Protein 4IJD (pdb70)

Sequence (424 aa):
SEPQDDDYLYCECQNFFIDSCAAHGPPTFVKDSAVDKGHPNRSALSLPPGLRIGPSGIPQAGLGVWNEASDLPLGLHFGPYEGRITEDEEAAANNNGYSWLITKGRNCYEYVDGKDKSWANWRYVNCARDDEEQNLVAFQYHRQIFYRTCRVIRPGCELLVWYGDEYGQELGIKWGSKWKKELPKPEIHPCPSCCLAFSSQKFLSQHVERNHSSSEPQDDDYLYCECQNFFIDSCAAHGPPTFVKDSAVDKGHPNRSALSLPPGLRIGPSGIPQAGLGVWNEASDLPLGLHFGPYEGRITEDEEAANNGYSSWLITKGRNCYEYVDGKDKSWANWRYVNCARDDEEQNLVAFQYHRQIFYRTCRVIRPGCELLVWYGDEYGQELGIKWGSKWKKELREPKPEIHPCPSCCLAFSSQKFLSQHVERNH

GO terms:
  GO:0006311 meiotic gene conversion (P, IDA)
  GO:0010845 positive regulation of reciprocal meiotic recombination (P, IMP)
  GO:0042800 histone H3K4 methyltransferase activity (F, IDA)
  GO:0010844 recombination hotspot binding (F, IDA)
  GO:0140955 histone H3K36 trimethyltransferase activity (F, EXP)
  GO:0140999 histone H3K4 trimethyltransferase activity (F, EXP)
  GO:0000976 transcription cis-regulatory region binding (F, IMP)
  GO:0042800 histone H3K4 methyltransferase activity (F, IMP)
  GO:0010844 recombination hotspot binding (F, IMP)
  GO:0046975 histone H3K36 methyltransferase activity (F, IMP)
  GO:0005654 nucleoplasm (C, TAS)

Structure (mmCIF, N/CA/C/O backbone):
data_4IJD
#
_entry.id   4IJD
#
_cell.length_a   54.734
_cell.length_b   48.782
_cell.length_c   78.713
_cell.angle_alpha   90.00
_cell.angle_beta   100.05
_cell.angle_gamma   90.00
#
_symmetry.space_group_name_H-M   'P 1 21 1'
#
loop_
_entity.id
_entity.type
_entity.pdbx_description
1 polymer 'Histone-lysine N-methyltransferase PRDM9'
2 non-polymer 'ZINC ION'
3 non-polymer 'UNKNOWN ATOM OR ION'
4 water water
#
loop_
_atom_site.group_PDB
_atom_site.id
_atom_site.type_symbol
_atom_site.label_atom_id
_atom_site.label_alt_id
_atom_site.label_comp_id
_atom_site.label_asym_id
_atom_site.label_entity_id
_atom_site.label_seq_id
_atom_site.pdbx_PDB_ins_code
_atom_site.Cartn_x
_atom_site.Cartn_y
_atom_site.Cartn_z
_atom_site.occupancy
_atom_site.B_iso_or_equiv
_atom_site.auth_seq_id
_atom_site.auth_comp_id
_atom_site.auth_asym_id
_atom_site.auth_atom_id
_atom_site.pdbx_PDB_model_num
ATOM 1 N N . SER A 1 1 ? -10.207 17.965 11.110 1.00 63.21 195 SER A N 1
ATOM 2 C CA . SER A 1 1 ? -9.370 17.237 10.139 1.00 59.17 195 SER A CA 1
ATOM 3 C C . SER A 1 1 ? -8.973 15.875 10.684 1.00 57.56 195 SER A C 1
ATOM 4 O O . SER A 1 1 ? -8.926 15.649 11.890 1.00 59.76 195 SER A O 1
ATOM 7 N N . GLU A 1 2 ? -8.671 14.990 9.759 1.00 53.40 196 GLU A N 1
ATOM 8 C CA . GLU A 1 2 ? -8.450 13.613 10.042 1.00 51.70 196 GLU A CA 1
ATOM 9 C C . GLU A 1 2 ? -7.513 13.159 8.963 1.00 48.03 196 GLU A C 1
ATOM 10 O O . GLU A 1 2 ? -7.802 13.373 7.787 1.00 47.36 196 GLU A O 1
ATOM 16 N N . PRO A 1 3 ? -6.362 12.578 9.351 1.00 44.79 197 PRO A N 1
ATOM 17 C CA . PRO A 1 3 ? -5.422 12.050 8.389 1.00 41.68 197 PRO A CA 1
ATOM 18 C C . PRO A 1 3 ? -6.012 10.937 7.552 1.00 40.62 197 PRO A C 1
ATOM 19 O O . PRO A 1 3 ? -6.801 10.133 8.030 1.00 38.99 197 PRO A O 1
ATOM 23 N N . GLN A 1 4 ? -5.585 10.883 6.306 1.00 38.84 198 GLN A N 1
ATOM 24 C CA . GLN A 1 4 ? -6.018 9.871 5.410 1.00 37.47 198 GLN A CA 1
ATOM 25 C C . GLN A 1 4 ? -5.146 8.647 5.599 1.00 38.99 198 GLN A C 1
ATOM 26 O O . GLN A 1 4 ? -4.098 8.714 6.255 1.00 37.26 198 GLN A O 1
ATOM 32 N N . ASP A 1 5 ? -5.608 7.517 5.069 1.00 39.15 199 ASP A N 1
ATOM 33 C CA . ASP A 1 5 ? -4.939 6.232 5.270 1.00 38.30 199 ASP A CA 1
ATOM 34 C C . ASP A 1 5 ? -3.456 6.265 4.894 1.00 37.71 199 ASP A C 1
ATOM 35 O O . ASP A 1 5 ? -2.643 5.545 5.499 1.00 39.84 199 ASP A O 1
ATOM 40 N N . ASP A 1 6 ? -3.106 7.092 3.910 1.00 35.00 200 ASP A N 1
ATOM 41 C CA . ASP A 1 6 ? -1.743 7.163 3.418 1.00 35.68 200 ASP A CA 1
ATOM 42 C C . ASP A 1 6 ? -1.015 8.444 3.891 1.00 35.32 200 ASP A C 1
ATOM 43 O O . ASP A 1 6 ? -0.127 8.950 3.206 1.00 35.35 200 ASP A O 1
ATOM 48 N N . ASP A 1 7 ? -1.384 8.918 5.081 1.00 36.97 201 ASP A N 1
ATOM 49 C CA . ASP A 1 7 ? -0.659 9.966 5.778 1.00 37.59 201 ASP A CA 1
ATOM 50 C C . ASP A 1 7 ? 0.194 9.429 6.906 1.00 38.99 201 ASP A C 1
ATOM 51 O O . ASP A 1 7 ? 0.848 10.216 7.604 1.00 40.71 201 ASP A O 1
ATOM 56 N N . TYR A 1 8 ? 0.178 8.117 7.118 1.00 35.72 202 TYR A N 1
ATOM 57 C CA . TYR A 1 8 ? 0.922 7.529 8.243 1.00 37.02 202 TYR A CA 1
ATOM 58 C C . TYR A 1 8 ? 2.245 6.970 7.819 1.00 36.45 202 TYR A C 1
ATOM 59 O O . TYR A 1 8 ? 2.386 6.401 6.739 1.00 35.02 202 TYR A O 1
ATOM 68 N N . LEU A 1 9 ? 3.215 7.092 8.715 1.00 39.22 203 LEU A N 1
ATOM 69 C CA . LEU A 1 9 ? 4.443 6.325 8.617 1.00 37.18 203 LEU A CA 1
ATOM 70 C C . LEU A 1 9 ? 4.394 5.180 9.614 1.00 38.50 203 LEU A C 1
ATOM 71 O O . LEU A 1 9 ? 3.559 5.167 10.524 1.00 42.32 203 LEU A O 1
ATOM 76 N N . TYR A 1 10 ? 5.293 4.224 9.438 1.00 38.42 204 TYR A N 1
ATOM 77 C CA . TYR A 1 10 ? 5.408 3.097 10.337 1.00 39.14 204 TYR A CA 1
ATOM 78 C C . TYR A 1 10 ? 6.797 3.098 10.939 1.00 38.93 204 TYR A C 1
ATOM 79 O O . TYR A 1 10 ? 7.772 3.166 10.212 1.00 39.20 204 TYR A O 1
ATOM 88 N N . CYS A 1 11 ? 6.879 3.049 12.264 1.00 39.59 205 CYS A N 1
ATOM 89 C CA . CYS A 1 11 ? 8.155 2.940 12.938 1.00 41.99 205 CYS A CA 1
ATOM 90 C C . CYS A 1 11 ? 8.521 1.480 13.078 1.00 40.62 205 CYS A C 1
ATOM 91 O O . CYS A 1 11 ? 7.830 0.727 13.742 1.00 42.57 205 CYS A O 1
ATOM 94 N N . GLU A 1 12 ? 9.606 1.091 12.432 1.00 39.70 206 GLU A N 1
ATOM 95 C CA . GLU A 1 12 ? 10.083 -0.288 12.460 1.00 41.02 206 GLU A CA 1
ATOM 96 C C . GLU A 1 12 ? 10.625 -0.739 13.852 1.00 46.04 206 GLU A C 1
ATOM 97 O O . GLU A 1 12 ? 10.753 -1.928 14.103 1.00 47.82 206 GLU A O 1
ATOM 111 N N . CYS A 1 14 ? 9.269 0.574 17.054 1.00 55.30 208 CYS A N 1
ATOM 112 C CA . CYS A 1 14 ? 8.036 0.386 17.799 1.00 55.75 208 CYS A CA 1
ATOM 113 C C . CYS A 1 14 ? 7.160 -0.692 17.142 1.00 53.93 208 CYS A C 1
ATOM 114 O O . CYS A 1 14 ? 6.407 -1.371 17.808 1.00 53.24 208 CYS A O 1
ATOM 117 N N . GLN A 1 15 ? 7.278 -0.856 15.832 1.00 52.58 209 GLN A N 1
ATOM 118 C CA . GLN A 1 15 ? 6.315 -1.660 15.071 1.00 53.60 209 GLN A CA 1
ATOM 119 C C . GLN A 1 15 ? 4.924 -1.052 15.254 1.00 55.77 209 GLN A C 1
ATOM 120 O O . GLN A 1 15 ? 3.993 -1.705 15.715 1.00 58.41 209 GLN A O 1
ATOM 126 N N . ASN A 1 16 ? 4.810 0.236 14.971 1.00 56.86 210 ASN A N 1
ATOM 127 C CA . ASN A 1 16 ? 3.507 0.872 14.931 1.00 57.09 210 ASN A CA 1
ATOM 128 C C . ASN A 1 16 ? 3.539 2.166 14.165 1.00 52.80 210 ASN A C 1
ATOM 129 O O . ASN A 1 16 ? 4.609 2.664 13.804 1.00 51.27 210 ASN A O 1
ATOM 134 N N . PHE A 1 17 ? 2.350 2.678 13.888 1.00 49.36 211 PHE A N 1
ATOM 135 C CA . PHE A 1 17 ? 2.172 3.758 12.952 1.00 47.87 211 PHE A CA 1
ATOM 136 C C . PHE A 1 17 ? 2.307 5.068 13.670 1.00 47.45 211 PHE A C 1
ATOM 137 O O . PHE A 1 17 ? 2.066 5.122 14.857 1.00 50.25 211 PHE A O 1
ATOM 145 N N . PHE A 1 18 ? 2.697 6.121 12.947 1.00 44.64 212 PHE A N 1
ATOM 146 C CA . PHE A 1 18 ? 2.702 7.502 13.508 1.00 44.58 212 PHE A CA 1
ATOM 147 C C . PHE A 1 18 ? 2.484 8.546 12.416 1.00 43.80 212 PHE A C 1
ATOM 148 O O . PHE A 1 18 ? 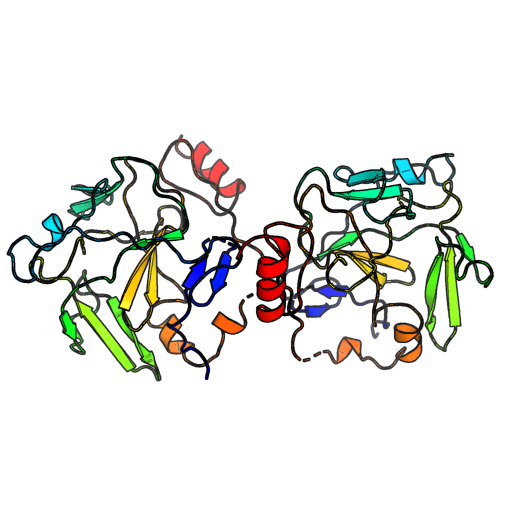2.581 8.243 11.229 1.00 40.93 212 PHE A O 1
ATOM 156 N N . ILE A 1 19 ? 2.222 9.776 12.844 1.00 46.46 213 ILE A N 1
ATOM 157 C CA . ILE A 1 19 ? 2.114 10.931 11.967 1.00 46.53 213 ILE A CA 1
ATOM 158 C C . ILE A 1 19 ? 3.339 11.833 12.170 1.00 47.63 213 ILE A C 1
ATOM 159 O O . ILE A 1 19 ? 3.559 12.350 13.271 1.00 47.67 213 ILE A O 1
ATOM 164 N N . ASP A 1 20 ? 4.141 12.004 11.122 1.00 46.66 214 ASP A N 1
ATOM 165 C CA . ASP A 1 20 ? 5.191 13.045 11.105 1.00 48.82 214 ASP A CA 1
ATOM 166 C C . ASP A 1 20 ? 6.465 12.612 11.831 1.00 50.05 214 ASP A C 1
ATOM 167 O O . ASP A 1 20 ? 7.501 12.462 11.211 1.00 51.22 214 ASP A O 1
ATOM 169 N N . SER A 1 21 ? 6.405 12.419 13.144 1.00 51.88 215 SER A N 1
ATOM 170 C CA . SER A 1 21 ? 7.544 11.816 13.841 1.00 51.88 215 SER A CA 1
ATOM 171 C C . SER A 1 21 ? 7.125 10.867 14.969 1.00 49.31 215 SER A C 1
ATOM 172 O O . SER A 1 21 ? 6.106 11.073 15.596 1.00 49.65 215 SER A O 1
ATOM 175 N N . CYS A 1 22 ? 7.929 9.833 15.198 1.00 48.40 216 CYS A N 1
ATOM 176 C CA . CYS A 1 22 ? 7.644 8.825 16.223 1.00 50.45 216 CYS A CA 1
ATOM 177 C C . CYS A 1 22 ? 7.918 9.413 17.580 1.00 53.94 216 CYS A C 1
ATOM 178 O O . CYS A 1 22 ? 8.991 9.968 17.828 1.00 55.95 216 CYS A O 1
ATOM 181 N N . ALA A 1 23 ? 6.924 9.322 18.453 1.00 55.35 217 ALA A N 1
ATOM 182 C CA . ALA A 1 23 ? 7.041 9.826 19.814 1.00 58.89 217 ALA A CA 1
ATOM 183 C C . ALA A 1 23 ? 8.235 9.228 20.579 1.00 60.73 217 ALA A C 1
ATOM 184 O O . ALA A 1 23 ? 8.795 9.885 21.442 1.00 64.90 217 ALA A O 1
ATOM 186 N N . ALA A 1 24 ? 8.621 7.992 20.261 1.00 59.57 218 ALA A N 1
ATOM 187 C CA . ALA A 1 24 ? 9.721 7.332 20.968 1.00 62.16 218 ALA A CA 1
ATOM 188 C C . ALA A 1 24 ? 11.058 7.569 20.292 1.00 63.06 218 ALA A C 1
ATOM 189 O O . ALA A 1 24 ? 12.083 7.682 20.975 1.00 66.52 218 ALA A O 1
ATOM 191 N N . HIS A 1 25 ? 11.050 7.662 18.956 1.00 59.88 219 HIS A N 1
ATOM 192 C CA . HIS A 1 25 ? 12.291 7.669 18.171 1.00 59.63 219 HIS A CA 1
ATOM 193 C C . HIS A 1 25 ? 12.536 8.915 17.342 1.00 60.46 219 HIS A C 1
ATOM 194 O O . HIS A 1 25 ? 13.587 9.047 16.724 1.00 61.92 219 HIS A O 1
ATOM 201 N N . GLY A 1 26 ? 11.581 9.838 17.318 1.00 60.31 220 GLY A N 1
ATOM 202 C CA . GLY A 1 26 ? 11.738 11.072 16.563 1.00 61.09 220 GLY A CA 1
ATOM 203 C C . GLY A 1 26 ? 11.432 10.916 15.086 1.00 58.48 220 GLY A C 1
ATOM 204 O O . GLY A 1 26 ? 10.827 9.928 14.678 1.00 56.61 220 GLY A O 1
ATOM 205 N N . PRO A 1 27 ? 11.817 11.921 14.271 1.00 59.05 221 PRO A N 1
ATOM 206 C CA . PRO A 1 27 ? 11.511 11.931 12.846 1.00 57.16 221 PRO A CA 1
ATOM 207 C C . PRO A 1 27 ? 12.331 10.934 12.056 1.00 55.17 221 PRO A C 1
ATOM 208 O O . PRO A 1 27 ? 13.510 10.777 12.316 1.00 55.28 221 PRO A O 1
ATOM 212 N N . PRO A 1 28 ? 11.703 10.245 11.090 1.00 54.56 222 PRO A N 1
ATOM 213 C CA . PRO A 1 28 ? 12.494 9.377 10.238 1.00 52.16 222 PRO A CA 1
ATOM 214 C C . PRO A 1 28 ? 13.351 10.186 9.267 1.00 52.13 222 PRO A C 1
ATOM 215 O O . PRO A 1 28 ? 13.057 11.340 8.990 1.00 53.86 222 PRO A O 1
ATOM 219 N N . THR A 1 29 ? 14.401 9.565 8.759 1.00 51.34 223 THR A N 1
ATOM 220 C CA . THR A 1 29 ? 15.281 10.179 7.776 1.00 50.63 223 THR A CA 1
ATOM 221 C C . THR A 1 29 ? 14.851 9.805 6.354 1.00 47.74 223 THR A C 1
ATOM 222 O O . THR A 1 29 ? 14.724 8.629 6.027 1.00 45.64 223 THR A O 1
ATOM 226 N N . PHE A 1 30 ? 14.630 10.827 5.523 1.00 48.71 224 PHE A N 1
ATOM 227 C CA . PHE A 1 30 ? 14.343 10.664 4.091 1.00 46.47 224 PHE A CA 1
ATOM 228 C C . PHE A 1 30 ? 15.582 10.948 3.255 1.00 47.94 224 PHE A C 1
ATOM 229 O O . PHE A 1 30 ? 16.109 12.052 3.265 1.00 49.53 224 PHE A O 1
ATOM 237 N N . VAL A 1 31 ? 16.059 9.942 2.541 1.00 46.12 225 VAL A N 1
ATOM 238 C CA . VAL A 1 31 ? 17.249 10.096 1.710 1.00 47.56 225 VAL A CA 1
ATOM 239 C C . VAL A 1 31 ? 16.875 10.798 0.428 1.00 46.29 225 VAL A C 1
ATOM 240 O O . VAL A 1 31 ? 15.861 10.476 -0.159 1.00 47.23 225 VAL A O 1
ATOM 244 N N . LYS A 1 32 ? 17.686 11.753 -0.012 1.00 48.73 226 LYS A N 1
ATOM 245 C CA . LYS A 1 32 ? 17.389 12.487 -1.251 1.00 49.97 226 LYS A CA 1
ATOM 246 C C . LYS A 1 32 ? 18.145 11.862 -2.438 1.00 50.58 226 LYS A C 1
ATOM 247 O O . LYS A 1 32 ? 19.334 11.557 -2.327 1.00 49.59 226 LYS A O 1
ATOM 249 N N . ASP A 1 33 ? 17.427 11.634 -3.549 1.00 49.56 227 ASP A N 1
ATOM 250 C CA . ASP A 1 33 ? 18.035 11.247 -4.828 1.00 49.54 227 ASP A CA 1
ATOM 251 C C . ASP A 1 33 ? 19.067 12.276 -5.194 1.00 53.66 227 ASP A C 1
ATOM 252 O O . ASP A 1 33 ? 18.883 13.456 -4.935 1.00 58.22 227 ASP A O 1
ATOM 257 N N . SER A 1 34 ? 20.143 11.856 -5.837 1.00 54.68 228 SER A N 1
ATOM 258 C CA . SER A 1 34 ? 21.027 12.831 -6.457 1.00 57.04 228 SER A CA 1
ATOM 259 C C . SER A 1 34 ? 20.239 13.480 -7.557 1.00 58.29 228 SER A C 1
ATOM 260 O O . SER A 1 34 ? 19.543 12.803 -8.303 1.00 57.05 228 SER A O 1
ATOM 263 N N . ALA A 1 35 ? 20.328 14.801 -7.637 1.00 64.15 229 ALA A N 1
ATOM 264 C CA . ALA A 1 35 ? 19.465 15.587 -8.501 1.00 64.96 229 ALA A CA 1
ATOM 265 C C . ALA A 1 35 ? 19.950 15.474 -9.929 1.00 65.45 229 ALA A C 1
ATOM 266 O O . ALA A 1 35 ? 21.130 15.654 -10.208 1.00 70.99 229 ALA A O 1
ATOM 268 N N . VAL A 1 36 ? 19.035 15.163 -10.826 1.00 61.94 230 VAL A N 1
ATOM 269 C CA . VAL A 1 36 ? 19.319 15.179 -12.247 1.00 65.81 230 VAL A CA 1
ATOM 270 C C . VAL A 1 36 ? 18.009 15.477 -12.992 1.00 67.92 230 VAL A C 1
ATOM 271 O O . VAL A 1 36 ? 16.914 15.204 -12.482 1.00 68.09 230 VAL A O 1
ATOM 275 N N . ASP A 1 37 ? 18.137 16.046 -14.182 1.00 70.76 231 ASP A N 1
ATOM 276 C CA . ASP A 1 37 ? 17.005 16.428 -15.021 1.00 74.24 231 ASP A CA 1
ATOM 277 C C . ASP A 1 37 ? 16.025 15.284 -15.281 1.00 74.48 231 ASP A C 1
ATOM 278 O O . ASP A 1 37 ? 16.430 14.189 -15.679 1.00 73.14 231 ASP A O 1
ATOM 280 N N . LYS A 1 38 ? 14.735 15.546 -15.065 1.00 78.65 232 LYS A N 1
ATOM 281 C CA . LYS A 1 38 ? 13.676 14.626 -15.492 1.00 80.96 232 LYS A CA 1
ATOM 282 C C . LYS A 1 38 ? 13.554 14.652 -17.022 1.00 85.95 232 LYS A C 1
ATOM 283 O O . LYS A 1 38 ? 12.671 15.313 -17.566 1.00 95.59 232 LYS A O 1
ATOM 285 N N . GLY A 1 39 ? 14.449 13.935 -17.705 1.00 85.38 233 GLY A N 1
ATOM 286 C CA . GLY A 1 39 ? 14.472 13.930 -19.171 1.00 87.10 233 GLY A CA 1
ATOM 287 C C . GLY A 1 39 ? 15.733 13.381 -19.826 1.00 89.22 233 GLY A C 1
ATOM 288 O O . GLY A 1 39 ? 15.719 13.047 -21.018 1.00 89.98 233 GLY A O 1
ATOM 289 N N . HIS A 1 40 ? 16.832 13.311 -19.072 1.00 88.04 234 HIS A N 1
ATOM 290 C CA . HIS A 1 40 ? 18.093 12.785 -19.596 1.00 87.05 234 HIS A CA 1
ATOM 291 C C . HIS A 1 40 ? 18.000 11.300 -19.856 1.00 85.46 234 HIS A C 1
ATOM 292 O O . HIS A 1 40 ? 17.161 10.614 -19.278 1.00 80.45 234 HIS A O 1
ATOM 294 N N . PRO A 1 41 ? 18.866 10.778 -20.743 1.00 87.30 235 PRO A N 1
ATOM 295 C CA . PRO A 1 41 ? 18.802 9.360 -21.120 1.00 84.37 235 PRO A CA 1
ATOM 296 C C . PRO A 1 41 ? 18.965 8.396 -19.949 1.00 77.10 235 PRO A C 1
ATOM 297 O O . PRO A 1 41 ? 18.186 7.448 -19.829 1.00 70.79 235 PRO A O 1
ATOM 301 N N . ASN A 1 42 ? 19.981 8.652 -19.112 1.00 73.68 236 ASN A N 1
ATOM 302 C CA . ASN A 1 42 ? 20.387 7.754 -18.007 1.00 67.06 236 ASN A CA 1
ATOM 303 C C . ASN A 1 42 ? 20.019 8.354 -16.632 1.00 61.44 236 ASN A C 1
ATOM 304 O O . ASN A 1 42 ? 20.752 8.189 -15.641 1.00 58.33 236 ASN A O 1
ATOM 309 N N . ARG A 1 43 ? 18.885 9.041 -16.579 1.00 57.59 237 ARG A N 1
ATOM 310 C CA . ARG A 1 43 ? 18.493 9.766 -15.383 1.00 56.92 237 ARG A CA 1
ATOM 311 C C . ARG A 1 43 ? 18.384 8.833 -14.180 1.00 52.61 237 ARG A C 1
ATOM 312 O O . ARG A 1 43 ? 18.833 9.170 -13.098 1.00 50.54 237 ARG A O 1
ATOM 320 N N . SER A 1 44 ? 17.777 7.670 -14.394 1.00 49.32 238 SER A N 1
ATOM 321 C CA . SER A 1 44 ? 17.524 6.723 -13.336 1.00 48.12 238 SER A CA 1
ATOM 322 C C . SER A 1 44 ? 18.791 6.275 -12.654 1.00 48.45 238 SER A C 1
ATOM 323 O O . SER A 1 44 ? 18.867 6.267 -11.414 1.00 47.58 238 SER A O 1
ATOM 326 N N . ALA A 1 45 ? 19.783 5.872 -13.436 1.00 47.99 239 ALA A N 1
ATOM 327 C CA . ALA A 1 45 ? 21.039 5.446 -12.846 1.00 49.45 239 ALA A CA 1
ATOM 328 C C . ALA A 1 45 ? 21.718 6.605 -12.114 1.00 50.74 239 ALA A C 1
ATOM 329 O O . ALA A 1 45 ? 22.259 6.415 -11.036 1.00 51.50 239 ALA A O 1
ATOM 331 N N . LEU A 1 46 ? 21.667 7.802 -12.695 1.00 52.10 240 LEU A N 1
ATOM 332 C CA . LEU A 1 46 ? 22.330 8.964 -12.103 1.00 52.53 240 LEU A CA 1
ATOM 333 C C . LEU A 1 46 ? 21.631 9.519 -10.857 1.00 51.41 240 LEU A C 1
ATOM 334 O O . LEU A 1 46 ? 22.240 10.301 -10.110 1.00 50.99 240 LEU A O 1
ATOM 339 N N . SER A 1 47 ? 20.369 9.145 -10.637 1.00 46.07 241 SER A N 1
ATOM 340 C CA . SER A 1 47 ? 19.636 9.649 -9.478 1.00 45.68 241 SER A CA 1
ATOM 341 C C . SER A 1 47 ? 20.028 8.885 -8.214 1.00 45.53 241 SER A C 1
ATOM 342 O O . SER A 1 47 ? 19.615 9.236 -7.132 1.00 45.82 241 SER A O 1
ATOM 345 N N . LEU A 1 48 ? 20.810 7.829 -8.389 1.00 46.77 242 LEU A N 1
ATOM 346 C CA . LEU A 1 48 ? 21.264 6.956 -7.304 1.00 46.74 242 LEU A CA 1
ATOM 347 C C . LEU A 1 48 ? 21.989 7.747 -6.191 1.00 49.10 242 LEU A C 1
ATOM 348 O O . LEU A 1 48 ? 22.949 8.448 -6.461 1.00 52.18 242 LEU A O 1
ATOM 353 N N . PRO A 1 49 ? 21.523 7.630 -4.939 1.00 46.92 243 PRO A N 1
ATOM 354 C CA . PRO A 1 49 ? 22.227 8.264 -3.816 1.00 47.12 243 PRO A CA 1
ATOM 355 C C . PRO A 1 49 ? 23.612 7.688 -3.595 1.00 48.05 243 PRO A C 1
ATOM 356 O O . PRO A 1 49 ? 23.863 6.517 -3.928 1.00 48.55 243 PRO A O 1
ATOM 360 N N . PRO A 1 50 ? 24.529 8.508 -3.053 1.00 51.95 244 PRO A N 1
ATOM 361 C CA . PRO A 1 50 ? 25.842 8.001 -2.718 1.00 51.16 244 PRO A CA 1
ATOM 362 C C . PRO A 1 50 ? 25.691 6.879 -1.700 1.00 50.52 244 PRO A C 1
ATOM 363 O O . PRO A 1 50 ? 24.799 6.927 -0.841 1.00 54.82 244 PRO A O 1
ATOM 367 N N . GLY A 1 51 ? 26.476 5.835 -1.839 1.00 46.85 245 GLY A N 1
ATOM 368 C CA . GLY A 1 51 ? 26.395 4.735 -0.907 1.00 46.47 245 GLY A CA 1
ATOM 369 C C . GLY A 1 51 ? 25.767 3.476 -1.458 1.00 44.21 245 GLY A C 1
ATOM 370 O O . GLY A 1 51 ? 25.924 2.405 -0.852 1.00 45.31 245 GLY A O 1
ATOM 371 N N . LEU A 1 52 ? 25.045 3.598 -2.585 1.00 42.60 246 LEU A N 1
ATOM 372 C CA . LEU A 1 52 ? 24.392 2.452 -3.235 1.00 39.19 246 LEU A CA 1
ATOM 373 C C . LEU A 1 52 ? 25.007 2.193 -4.598 1.00 41.39 246 LEU A C 1
ATOM 374 O O . LEU A 1 52 ? 25.631 3.075 -5.178 1.00 41.32 246 LEU A O 1
ATOM 379 N N . ARG A 1 53 ? 24.853 0.961 -5.091 1.00 39.99 247 ARG A N 1
ATOM 380 C CA . ARG A 1 53 ? 25.504 0.538 -6.335 1.00 41.57 247 ARG A CA 1
ATOM 381 C C . ARG A 1 53 ? 24.513 -0.280 -7.173 1.00 39.82 247 ARG A C 1
ATOM 382 O O . ARG A 1 53 ? 23.911 -1.239 -6.670 1.00 39.20 247 ARG A O 1
ATOM 390 N N . ILE A 1 54 ? 24.343 0.114 -8.435 1.00 39.95 248 ILE A N 1
ATOM 391 C CA . ILE A 1 54 ? 23.618 -0.699 -9.410 1.00 39.88 248 ILE A CA 1
ATOM 392 C C . ILE A 1 54 ? 24.579 -1.695 -10.026 1.00 40.28 248 ILE A C 1
ATOM 393 O O . ILE A 1 54 ? 25.662 -1.318 -10.501 1.00 40.09 248 ILE A O 1
ATOM 398 N N . GLY A 1 55 ? 24.211 -2.969 -9.968 1.00 37.06 249 GLY A N 1
ATOM 399 C CA . GLY A 1 55 ? 25.020 -4.018 -10.545 1.00 38.02 249 GLY A CA 1
ATOM 400 C C . GLY A 1 55 ? 24.267 -5.329 -10.590 1.00 39.65 249 GLY A C 1
ATOM 401 O O . GLY A 1 55 ? 23.138 -5.398 -10.089 1.00 38.35 249 GLY A O 1
ATOM 402 N N . PRO A 1 56 ? 24.901 -6.394 -11.176 1.00 40.10 250 PRO A N 1
ATOM 403 C CA . PRO A 1 56 ? 24.315 -7.729 -11.298 1.00 39.72 250 PRO A CA 1
ATOM 404 C C . PRO A 1 56 ? 23.652 -8.186 -10.033 1.00 38.09 250 PRO A C 1
ATOM 405 O O . PRO A 1 56 ? 24.270 -8.169 -8.958 1.00 38.72 250 PRO A O 1
ATOM 409 N N . SER A 1 57 ? 22.411 -8.632 -10.153 1.00 36.73 251 SER A N 1
ATOM 410 C CA . SER A 1 57 ? 21.664 -9.096 -9.013 1.00 35.59 251 SER A CA 1
ATOM 411 C C . SER A 1 57 ? 22.142 -10.448 -8.523 1.00 38.40 251 SER A C 1
ATOM 412 O O . SER A 1 57 ? 22.697 -11.224 -9.277 1.00 38.87 251 SER A O 1
ATOM 415 N N . GLY A 1 58 ? 21.894 -10.724 -7.246 1.00 40.91 252 GLY A N 1
ATOM 416 C CA . GLY A 1 58 ? 22.127 -12.036 -6.666 1.00 42.55 252 GLY A CA 1
ATOM 417 C C . GLY A 1 58 ? 20.964 -12.984 -6.947 1.00 45.90 252 GLY A C 1
ATOM 418 O O . GLY A 1 58 ? 21.067 -14.191 -6.736 1.00 49.42 252 GLY A O 1
ATOM 419 N N . ILE A 1 59 ? 19.851 -12.445 -7.418 1.00 43.94 253 ILE A N 1
ATOM 420 C CA . ILE A 1 59 ? 18.737 -13.285 -7.820 1.00 42.94 253 ILE A CA 1
ATOM 421 C C . ILE A 1 59 ? 18.925 -13.742 -9.278 1.00 43.80 253 ILE A C 1
ATOM 422 O O . ILE A 1 59 ? 19.040 -12.918 -10.154 1.00 44.77 253 ILE A O 1
ATOM 427 N N . PRO A 1 60 ? 18.968 -15.069 -9.525 1.00 46.73 254 PRO A N 1
ATOM 428 C CA . PRO A 1 60 ? 19.118 -15.585 -10.903 1.00 50.22 254 PRO A CA 1
ATOM 429 C C . PRO A 1 60 ? 18.030 -15.094 -11.838 1.00 49.61 254 PRO A C 1
ATOM 430 O O . PRO A 1 60 ? 16.855 -15.119 -11.480 1.00 48.22 254 PRO A O 1
ATOM 434 N N . GLN A 1 61 ? 18.429 -14.597 -13.006 1.00 50.68 255 GLN A N 1
ATOM 435 C CA . GLN A 1 61 ? 17.493 -14.121 -14.036 1.00 52.11 255 GLN A CA 1
ATOM 436 C C . GLN A 1 61 ? 16.957 -12.737 -13.777 1.00 47.87 255 GLN A C 1
ATOM 437 O O . GLN A 1 61 ? 16.186 -12.234 -14.583 1.00 48.42 255 GLN A O 1
ATOM 443 N N . ALA A 1 62 ? 17.317 -12.124 -12.652 1.00 46.70 256 ALA A N 1
ATOM 444 C CA . ALA A 1 62 ? 16.815 -10.779 -12.332 1.00 45.81 256 ALA A CA 1
ATOM 445 C C . ALA A 1 62 ? 17.506 -9.706 -13.176 1.00 45.56 256 ALA A C 1
ATOM 446 O O . ALA A 1 62 ? 16.914 -8.689 -13.480 1.00 52.88 256 ALA A O 1
ATOM 448 N N . GLY A 1 63 ? 18.737 -9.945 -13.593 1.00 46.56 257 GLY A N 1
ATOM 449 C CA . GLY A 1 63 ? 19.507 -8.893 -14.291 1.00 47.37 257 GLY A CA 1
ATOM 450 C C . GLY A 1 63 ? 20.151 -7.947 -13.289 1.00 43.06 257 GLY A C 1
ATOM 451 O O . GLY A 1 63 ? 20.893 -8.381 -12.418 1.00 42.60 257 GLY A O 1
ATOM 452 N N . LEU A 1 64 ? 19.827 -6.667 -13.379 1.00 42.34 258 LEU A N 1
ATOM 453 C CA . LEU A 1 64 ? 20.423 -5.663 -12.506 1.00 41.21 258 LEU A CA 1
ATOM 454 C C . LEU A 1 64 ? 19.697 -5.568 -11.193 1.00 39.35 258 LEU A C 1
ATOM 455 O O . LEU A 1 64 ? 18.520 -5.875 -11.107 1.00 42.66 258 LEU A O 1
ATOM 460 N N . GLY A 1 65 ? 20.440 -5.196 -10.156 1.00 38.44 259 GLY A N 1
ATOM 461 C CA . GLY A 1 65 ? 19.880 -4.911 -8.833 1.00 35.98 259 GLY A CA 1
ATOM 462 C C . GLY A 1 65 ? 20.550 -3.702 -8.197 1.00 34.52 259 GLY A C 1
ATOM 463 O O . GLY A 1 65 ? 21.437 -3.090 -8.800 1.00 35.99 259 GLY A O 1
ATOM 464 N N . VAL A 1 66 ? 20.150 -3.381 -6.971 1.00 31.93 260 VAL A N 1
ATOM 465 C CA . VAL A 1 66 ? 20.755 -2.276 -6.229 1.00 32.14 260 VAL A CA 1
ATOM 466 C C . VAL A 1 66 ? 21.316 -2.825 -4.939 1.00 31.37 260 VAL A C 1
ATOM 467 O O . VAL A 1 66 ? 20.662 -3.596 -4.246 1.00 30.08 260 VAL A O 1
ATOM 471 N N . TRP A 1 67 ? 22.548 -2.435 -4.641 1.00 33.48 261 TRP A N 1
ATOM 472 C CA . TRP A 1 67 ? 23.298 -2.990 -3.518 1.00 35.67 261 TRP A CA 1
ATOM 473 C C . TRP A 1 67 ? 23.658 -1.873 -2.566 1.00 35.90 261 TRP A C 1
ATOM 474 O O . TRP A 1 67 ? 23.990 -0.769 -2.988 1.00 37.07 261 TRP A O 1
ATOM 485 N N . ASN A 1 68 ? 23.642 -2.166 -1.280 1.00 37.35 262 ASN A N 1
ATOM 486 C CA . ASN A 1 68 ? 24.250 -1.274 -0.320 1.00 38.89 262 ASN A CA 1
ATOM 487 C C . ASN A 1 68 ? 25.764 -1.446 -0.329 1.00 42.32 262 ASN A C 1
ATOM 488 O O . ASN A 1 68 ? 26.262 -2.590 -0.318 1.00 40.74 262 ASN A O 1
ATOM 493 N N . GLU A 1 69 ? 26.492 -0.332 -0.291 1.00 45.89 263 GLU A N 1
ATOM 494 C CA . GLU A 1 69 ? 27.950 -0.361 -0.439 1.00 54.31 263 GLU A CA 1
ATOM 495 C C . GLU A 1 69 ? 28.755 0.261 0.703 1.00 56.70 263 GLU A C 1
ATOM 496 O O . GLU A 1 69 ? 29.643 -0.379 1.252 1.00 60.81 263 GLU A O 1
ATOM 502 N N . ALA A 1 70 ? 28.475 1.502 1.043 1.00 61.80 264 ALA A N 1
ATOM 503 C CA . ALA A 1 70 ? 29.419 2.276 1.878 1.00 68.31 264 ALA A CA 1
ATOM 504 C C . ALA A 1 70 ? 29.369 1.827 3.339 1.00 67.87 264 ALA A C 1
ATOM 505 O O . ALA A 1 70 ? 30.373 1.391 3.901 1.00 68.41 264 ALA A O 1
ATOM 507 N N . SER A 1 71 ? 28.183 1.919 3.932 1.00 63.69 265 SER A N 1
ATOM 508 C CA . SER A 1 71 ? 28.009 1.677 5.350 1.00 61.54 265 S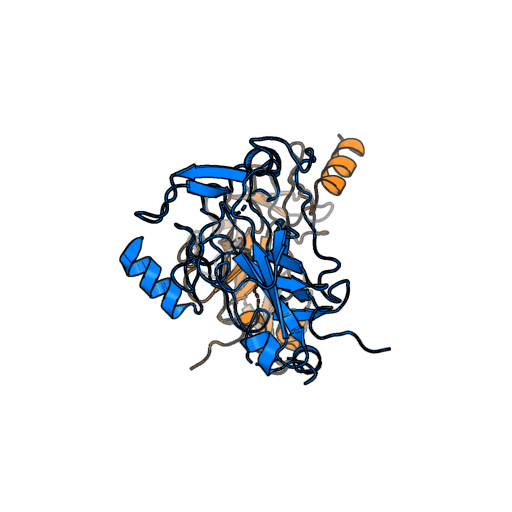ER A CA 1
ATOM 509 C C . SER A 1 71 ? 26.592 1.201 5.643 1.00 56.42 265 SER A C 1
ATOM 510 O O . SER A 1 71 ? 25.718 1.196 4.755 1.00 53.96 265 SER A O 1
ATOM 513 N N . ASP A 1 72 ? 26.373 0.780 6.883 1.00 52.79 266 ASP A N 1
ATOM 514 C CA . ASP A 1 72 ? 25.065 0.302 7.298 1.00 51.52 266 ASP A CA 1
ATOM 515 C C . ASP A 1 72 ? 24.014 1.337 6.958 1.00 49.12 266 ASP A C 1
ATOM 516 O O . ASP A 1 72 ? 24.230 2.533 7.139 1.00 50.45 266 ASP A O 1
ATOM 521 N N . LEU A 1 73 ? 22.897 0.868 6.424 1.00 45.71 267 LEU A N 1
ATOM 522 C CA . LEU A 1 73 ? 21.694 1.668 6.322 1.00 43.16 267 LEU A CA 1
ATOM 523 C C . LEU A 1 73 ? 20.897 1.414 7.579 1.00 44.55 267 LEU A C 1
ATOM 524 O O . LEU A 1 73 ? 20.476 0.276 7.829 1.00 45.09 267 LEU A O 1
ATOM 529 N N . PRO A 1 74 ? 20.685 2.456 8.389 1.00 44.08 268 PRO A N 1
ATOM 530 C CA . PRO A 1 74 ? 19.925 2.203 9.598 1.00 46.03 268 PRO A CA 1
ATOM 531 C C . PRO A 1 74 ? 18.474 1.746 9.356 1.00 44.10 268 PRO A C 1
ATOM 532 O O . PRO A 1 74 ? 17.927 1.862 8.261 1.00 43.31 268 PRO A O 1
ATOM 536 N N . LEU A 1 75 ? 17.902 1.197 10.406 1.00 42.69 269 LEU A N 1
ATOM 537 C CA . LEU A 1 75 ? 16.563 0.730 10.430 1.00 42.69 269 LEU A CA 1
ATOM 538 C C . LEU A 1 75 ? 15.571 1.892 10.348 1.00 42.99 269 LEU A C 1
ATOM 539 O O . LEU A 1 75 ? 15.673 2.823 11.092 1.00 42.37 269 LEU A O 1
ATOM 544 N N . GLY A 1 76 ? 14.622 1.818 9.427 1.00 41.69 270 GLY A N 1
ATOM 545 C CA . GLY A 1 76 ? 13.600 2.881 9.280 1.00 44.32 270 GLY A CA 1
ATOM 546 C C . GLY A 1 76 ? 14.035 4.069 8.430 1.00 44.64 270 GLY A C 1
ATOM 547 O O . GLY A 1 76 ? 13.461 5.156 8.525 1.00 46.37 270 GLY A O 1
ATOM 548 N N . LEU A 1 77 ? 15.036 3.851 7.582 1.00 42.17 271 LEU A N 1
ATOM 549 C CA . LEU A 1 77 ? 15.464 4.835 6.590 1.00 40.80 271 LEU A CA 1
ATOM 550 C C . LEU A 1 77 ? 14.468 4.845 5.406 1.00 37.62 271 LEU A C 1
ATOM 551 O O . LEU A 1 77 ? 14.001 3.780 4.969 1.00 38.33 271 LEU A O 1
ATOM 556 N N . HIS A 1 78 ? 14.147 6.031 4.893 1.00 35.95 272 HIS A N 1
ATOM 557 C CA . HIS A 1 78 ? 13.196 6.177 3.788 1.00 35.76 272 HIS A CA 1
ATOM 558 C C . HIS A 1 78 ? 13.792 6.637 2.478 1.00 36.22 272 HIS A C 1
ATOM 559 O O . HIS A 1 78 ? 14.568 7.585 2.420 1.00 37.43 272 HIS A O 1
ATOM 566 N N . PHE A 1 79 ? 13.360 5.995 1.402 1.00 36.51 273 PHE A N 1
ATOM 567 C CA . PHE A 1 79 ? 13.702 6.398 0.044 1.00 35.94 273 PHE A CA 1
ATOM 568 C C . PHE A 1 79 ? 12.452 6.752 -0.746 1.00 36.48 273 PHE A C 1
ATOM 569 O O . PHE A 1 79 ? 11.407 6.143 -0.547 1.00 34.15 273 PHE A O 1
ATOM 577 N N . GLY A 1 80 ? 12.580 7.688 -1.687 1.00 36.91 274 GLY A N 1
ATOM 578 C CA . GLY A 1 80 ? 11.497 7.979 -2.609 1.00 37.76 274 GLY A CA 1
ATOM 579 C C . GLY A 1 80 ? 11.186 9.461 -2.741 1.00 37.75 274 GLY A C 1
ATOM 580 O O . GLY A 1 80 ? 11.868 10.298 -2.147 1.00 38.08 274 GLY A O 1
ATOM 581 N N . PRO A 1 81 ? 10.138 9.799 -3.505 1.00 36.57 275 PRO A N 1
ATOM 582 C CA . PRO A 1 81 ? 9.188 8.869 -4.091 1.00 36.00 275 PRO A CA 1
ATOM 583 C C . PRO A 1 81 ? 9.739 8.071 -5.247 1.00 36.01 275 PRO A C 1
ATOM 584 O O . PRO A 1 81 ? 10.668 8.519 -5.947 1.00 34.55 275 PRO A O 1
ATOM 588 N N . TYR A 1 82 ? 9.143 6.904 -5.472 1.00 33.98 276 TYR A N 1
ATOM 589 C CA . TYR A 1 82 ? 9.328 6.209 -6.726 1.00 33.89 276 TYR A CA 1
ATOM 590 C C . TYR A 1 82 ? 8.809 7.098 -7.838 1.00 35.58 276 TYR A C 1
ATOM 591 O O . TYR A 1 82 ? 7.694 7.637 -7.746 1.00 35.24 276 TYR A O 1
ATOM 600 N N . GLU A 1 83 ? 9.612 7.273 -8.877 1.00 34.95 277 GLU A N 1
ATOM 601 C CA . GLU A 1 83 ? 9.250 8.151 -9.969 1.00 38.06 277 GLU A CA 1
ATOM 602 C C . GLU A 1 83 ? 8.878 7.399 -11.232 1.00 40.03 277 GLU A C 1
ATOM 603 O O . GLU A 1 83 ? 9.362 6.276 -11.490 1.00 40.15 277 GLU A O 1
ATOM 609 N N . GLY A 1 84 ? 8.007 8.020 -12.021 1.00 40.71 278 GLY A N 1
ATOM 610 C CA . GLY A 1 84 ? 7.660 7.498 -13.332 1.00 44.50 278 GLY A CA 1
ATOM 611 C C . GLY A 1 84 ? 6.522 8.270 -13.943 1.00 46.70 278 GLY A C 1
ATOM 612 O O . GLY A 1 84 ? 6.256 9.400 -13.540 1.00 47.01 278 GLY A O 1
ATOM 613 N N . ARG A 1 85 ? 5.839 7.664 -14.917 1.00 49.67 279 ARG A N 1
ATOM 614 C CA . ARG A 1 85 ? 4.611 8.265 -15.489 1.00 51.52 279 ARG A CA 1
ATOM 615 C C . ARG A 1 85 ? 3.377 7.734 -14.751 1.00 48.77 279 ARG A C 1
ATOM 616 O O . ARG A 1 85 ? 3.263 6.535 -14.511 1.00 50.27 279 ARG A O 1
ATOM 618 N N . ILE A 1 86 ? 2.469 8.623 -14.372 1.00 50.09 280 ILE A N 1
ATOM 619 C CA . ILE A 1 86 ? 1.190 8.198 -13.807 1.00 49.49 280 ILE A CA 1
ATOM 620 C C . ILE A 1 86 ? 0.248 7.811 -14.927 1.00 50.00 280 ILE A C 1
ATOM 621 O O . ILE A 1 86 ? 0.061 8.573 -15.888 1.00 48.46 280 ILE A O 1
ATOM 626 N N . THR A 1 87 ? -0.379 6.645 -14.797 1.00 46.80 281 THR A N 1
ATOM 627 C CA . THR A 1 87 ? -1.317 6.212 -15.816 1.00 48.57 281 THR A CA 1
ATOM 628 C C . THR A 1 87 ? -2.405 5.288 -15.266 1.00 46.92 281 THR A C 1
ATOM 629 O O . THR A 1 87 ? -2.214 4.591 -14.272 1.00 41.22 281 THR A O 1
ATOM 633 N N . GLU A 1 88 ? -3.527 5.240 -15.964 1.00 49.64 282 GLU A N 1
ATOM 634 C CA . GLU A 1 88 ? -4.588 4.283 -15.655 1.00 53.24 282 GLU A CA 1
ATOM 635 C C . GLU A 1 88 ? -4.598 3.099 -16.631 1.00 57.68 282 GLU A C 1
ATOM 636 O O . GLU A 1 88 ? -5.517 2.277 -16.624 1.00 62.88 282 GLU A O 1
ATOM 642 N N . ASP A 1 89 ? -3.551 2.996 -17.439 1.00 60.65 283 ASP A N 1
ATOM 643 C CA . ASP A 1 89 ? -3.433 1.941 -18.421 1.00 62.38 283 ASP A CA 1
ATOM 644 C C . ASP A 1 89 ? -3.048 0.661 -17.717 1.00 60.15 283 ASP A C 1
ATOM 645 O O . ASP A 1 89 ? -1.937 0.525 -17.249 1.00 56.12 283 ASP A O 1
ATOM 650 N N . GLU A 1 90 ? -3.980 -0.281 -17.656 1.00 63.66 284 GLU A N 1
ATOM 651 C CA . GLU A 1 90 ? -3.736 -1.588 -17.052 1.00 62.97 284 GLU A CA 1
ATOM 652 C C . GLU A 1 90 ? -2.568 -2.363 -17.696 1.00 64.64 284 GLU A C 1
ATOM 653 O O . GLU A 1 90 ? -2.002 -3.231 -17.052 1.00 65.67 284 GLU A O 1
ATOM 655 N N . GLU A 1 91 ? -2.186 -2.045 -18.937 1.00 64.92 285 GLU A N 1
ATOM 656 C CA . GLU A 1 91 ? -0.951 -2.628 -19.528 1.00 65.90 285 GLU A CA 1
ATOM 657 C C . GLU A 1 91 ? 0.248 -2.421 -18.599 1.00 64.38 285 GLU A C 1
ATOM 658 O O . GLU A 1 91 ? 1.141 -3.286 -18.490 1.00 61.04 285 GLU A O 1
ATOM 660 N N . ALA A 1 92 ? 0.264 -1.279 -17.909 1.00 62.61 286 ALA A N 1
ATOM 661 C CA . ALA A 1 92 ? 1.297 -1.006 -16.903 1.00 60.32 286 ALA A CA 1
ATOM 662 C C . ALA A 1 92 ? 1.442 -2.118 -15.854 1.00 60.02 286 ALA A C 1
ATOM 663 O O . ALA A 1 92 ? 2.540 -2.362 -15.359 1.00 58.58 286 ALA A O 1
ATOM 665 N N A ALA A 1 93 ? 0.320 -2.763 -15.526 0.50 61.79 287 ALA A N 1
ATOM 666 N N B ALA A 1 93 ? 0.341 -2.788 -15.523 0.50 61.87 287 ALA A N 1
ATOM 667 C CA A ALA A 1 93 ? 0.162 -3.560 -14.300 0.50 61.96 287 ALA A CA 1
ATOM 668 C CA B ALA A 1 93 ? 0.359 -3.875 -14.538 0.50 62.45 287 ALA A CA 1
ATOM 669 C C A ALA A 1 93 ? 1.333 -4.476 -13.984 0.50 60.83 287 ALA A C 1
ATOM 670 C C B ALA A 1 93 ? 1.382 -4.939 -14.918 0.50 62.61 287 ALA A C 1
ATOM 671 O O A ALA A 1 93 ? 1.953 -4.348 -12.937 0.50 59.76 287 ALA A O 1
ATOM 672 O O B ALA A 1 93 ? 1.488 -5.325 -16.081 0.50 62.83 287 ALA A O 1
ATOM 675 N N A ASN A 1 94 ? 1.623 -5.409 -14.882 0.50 64.77 288 ASN A N 1
ATOM 676 N N B ASN A 1 94 ? 2.153 -5.390 -13.937 0.50 61.40 288 ASN A N 1
ATOM 677 C CA A ASN A 1 94 ? 2.697 -6.369 -14.643 0.50 65.86 288 ASN A CA 1
ATOM 678 C CA B ASN A 1 94 ? 3.213 -6.365 -14.186 0.50 62.63 288 ASN A CA 1
ATOM 679 C C A ASN A 1 94 ? 3.885 -6.175 -15.592 0.50 65.38 288 ASN A C 1
ATOM 680 C C B ASN A 1 94 ? 3.924 -6.172 -15.543 0.50 64.57 288 ASN A C 1
ATOM 681 O O A ASN A 1 94 ? 4.515 -7.149 -16.004 0.50 70.58 288 ASN A O 1
ATOM 682 O O B ASN A 1 94 ? 4.199 -7.146 -16.241 0.50 70.81 288 ASN A O 1
ATOM 685 N N . ASN A 1 95 ? 4.207 -4.918 -15.909 1.00 62.92 289 ASN A N 1
ATOM 686 C CA . ASN A 1 95 ? 5.260 -4.602 -16.896 1.00 57.25 289 ASN A CA 1
ATOM 687 C C . ASN A 1 95 ? 6.653 -4.594 -16.219 1.00 53.52 289 ASN A C 1
ATOM 688 O O . ASN A 1 95 ? 7.639 -4.178 -16.821 1.00 55.21 289 ASN A O 1
ATOM 693 N N . GLY A 1 96 ? 6.700 -5.001 -14.952 1.00 46.28 290 GLY A N 1
ATOM 694 C CA . GLY A 1 96 ? 7.935 -5.115 -14.214 1.00 44.77 290 GLY A CA 1
ATOM 695 C C . GLY A 1 96 ? 8.396 -3.860 -13.500 1.00 43.39 290 GLY A C 1
ATOM 696 O O . GLY A 1 96 ? 9.259 -3.945 -12.648 1.00 41.87 290 GLY A O 1
ATOM 697 N N . TYR A 1 97 ? 7.825 -2.695 -13.827 1.00 41.35 291 TYR A N 1
ATOM 698 C CA . TYR A 1 97 ? 8.331 -1.434 -13.293 1.00 40.09 291 TYR A CA 1
ATOM 699 C C . TYR A 1 97 ? 7.264 -0.493 -12.727 1.00 40.49 291 TYR A C 1
ATOM 700 O O . TYR A 1 97 ? 7.518 0.704 -12.547 1.00 37.76 291 TYR A O 1
ATOM 709 N N . SER A 1 98 ? 6.078 -1.030 -12.435 1.00 40.69 292 SER A N 1
ATOM 710 C CA . SER A 1 98 ? 4.949 -0.197 -12.052 1.00 40.16 292 SER A CA 1
ATOM 711 C C . SER A 1 98 ? 4.454 -0.512 -10.655 1.00 37.98 292 SER A C 1
ATOM 712 O O . SER A 1 98 ? 4.529 -1.653 -10.197 1.00 38.43 292 SER A O 1
ATOM 715 N N . TRP A 1 99 ? 4.008 0.519 -9.952 1.00 37.72 293 TRP A N 1
ATOM 716 C CA . TRP A 1 99 ? 3.308 0.332 -8.680 1.00 36.74 293 TRP A CA 1
ATOM 717 C C . TRP A 1 99 ? 1.921 0.901 -8.768 1.00 36.63 293 TRP A C 1
ATOM 718 O O . TRP A 1 99 ? 1.674 1.928 -9.391 1.00 35.88 293 TRP A O 1
ATOM 729 N N . LEU A 1 100 ? 1.017 0.208 -8.120 1.00 36.66 294 LEU A N 1
ATOM 730 C CA . LEU A 1 100 ? -0.333 0.668 -7.857 1.00 36.90 294 LEU A CA 1
ATOM 731 C C . LEU A 1 100 ? -0.334 1.794 -6.811 1.00 35.03 294 LEU A C 1
ATOM 732 O O . LEU A 1 100 ? 0.341 1.711 -5.778 1.00 34.74 294 LEU A O 1
ATOM 737 N N . ILE A 1 101 ? -1.062 2.858 -7.099 1.00 36.28 295 ILE A N 1
ATOM 738 C CA . ILE A 1 101 ? -1.373 3.904 -6.130 1.00 35.84 295 ILE A CA 1
ATOM 739 C C . ILE A 1 101 ? -2.902 3.940 -5.992 1.00 36.40 295 ILE A C 1
ATOM 740 O O . ILE A 1 101 ? -3.621 4.048 -7.005 1.00 37.50 295 ILE A O 1
ATOM 745 N N . THR A 1 102 ? -3.399 3.790 -4.759 1.00 35.11 296 THR A N 1
ATOM 746 C CA . THR A 1 102 ? -4.842 3.786 -4.500 1.00 39.02 296 THR A CA 1
ATOM 747 C C . THR A 1 102 ? -5.332 5.154 -4.074 1.00 38.79 296 THR A C 1
ATOM 748 O O . THR A 1 102 ? -4.630 5.900 -3.370 1.00 35.51 296 THR A O 1
ATOM 752 N N . LYS A 1 103 ? -6.548 5.469 -4.520 1.00 39.54 297 LYS A N 1
ATOM 753 C CA . LYS A 1 103 ? -7.162 6.759 -4.316 1.00 39.14 297 LYS A CA 1
ATOM 754 C C . LYS A 1 103 ? -8.456 6.647 -3.500 1.00 38.04 297 LYS A C 1
ATOM 755 O O . LYS A 1 103 ? -9.239 7.598 -3.407 1.00 36.79 297 LYS A O 1
ATOM 761 N N . GLY A 1 104 ? -8.663 5.489 -2.878 1.00 38.44 298 GLY A N 1
ATOM 762 C CA . GLY A 1 104 ? -9.916 5.199 -2.171 1.00 38.80 298 GLY A CA 1
ATOM 763 C C . GLY A 1 104 ? -11.051 4.765 -3.083 1.00 41.08 298 GLY A C 1
ATOM 764 O O . GLY A 1 104 ? -10.979 4.919 -4.294 1.00 41.50 298 GLY A O 1
ATOM 765 N N . ARG A 1 105 ? -12.095 4.204 -2.471 1.00 41.71 299 ARG A N 1
ATOM 766 C CA . ARG A 1 105 ? -13.293 3.747 -3.153 1.00 43.25 299 ARG A CA 1
ATOM 767 C C . ARG A 1 105 ? -12.984 2.844 -4.366 1.00 44.84 299 ARG A C 1
ATOM 768 O O . ARG A 1 105 ? -13.670 2.897 -5.385 1.00 45.95 299 ARG A O 1
ATOM 776 N N . ASN A 1 106 ? -11.980 1.989 -4.184 1.00 42.04 300 ASN A N 1
ATOM 777 C CA . ASN A 1 106 ? -11.547 0.970 -5.159 1.00 46.43 300 ASN A CA 1
ATOM 778 C C . ASN A 1 106 ? -11.016 1.558 -6.475 1.00 47.98 300 ASN A C 1
ATOM 779 O O . ASN A 1 106 ? -10.894 0.842 -7.478 1.00 49.17 300 ASN A O 1
ATOM 784 N N . CYS A 1 107 ? -10.698 2.853 -6.459 1.00 46.11 301 CYS A N 1
ATOM 785 C CA . CYS A 1 107 ? -10.017 3.500 -7.570 1.00 46.78 301 CYS A CA 1
ATOM 786 C C . CYS A 1 107 ? -8.504 3.455 -7.387 1.00 45.64 301 CYS A C 1
ATOM 787 O O . CYS A 1 107 ? -7.988 3.557 -6.283 1.00 43.56 301 CYS A O 1
ATOM 790 N N . TYR A 1 108 ? -7.808 3.319 -8.501 1.00 48.95 302 TYR A N 1
ATOM 791 C CA . TYR A 1 108 ? -6.376 3.075 -8.509 1.00 48.62 302 TYR A CA 1
ATOM 792 C C . TYR A 1 108 ? -5.714 3.836 -9.662 1.00 49.67 302 TYR A C 1
ATOM 793 O O . TYR A 1 108 ? -6.349 4.149 -10.660 1.00 50.35 302 TYR A O 1
ATOM 802 N N . GLU A 1 109 ? -4.434 4.124 -9.521 1.00 47.85 303 GLU A N 1
ATOM 803 C CA . GLU A 1 109 ? -3.623 4.532 -10.651 1.00 46.27 303 GLU A CA 1
ATOM 804 C C . GLU A 1 109 ? -2.319 3.749 -10.577 1.00 45.43 303 GLU A C 1
ATOM 805 O O . GLU A 1 109 ? -2.091 2.995 -9.605 1.00 41.48 303 GLU A O 1
ATOM 807 N N . TYR A 1 110 ? -1.468 3.898 -11.596 1.00 44.00 304 TYR A N 1
ATOM 808 C CA . TYR A 1 110 ? -0.114 3.294 -11.561 1.00 43.88 304 TYR A CA 1
ATOM 809 C C . TYR A 1 110 ? 0.948 4.353 -11.669 1.00 42.62 304 TYR A C 1
ATOM 810 O O . TYR A 1 110 ? 0.756 5.338 -12.368 1.00 41.73 304 TYR A O 1
ATOM 819 N N . VAL A 1 111 ? 2.068 4.156 -10.973 1.00 42.41 305 VAL A N 1
ATOM 820 C CA . VAL A 1 111 ? 3.292 4.875 -11.306 1.00 40.75 305 VAL A CA 1
ATOM 821 C C . VAL A 1 111 ? 4.206 3.899 -12.069 1.00 42.51 305 VAL A C 1
ATOM 822 O O . VAL A 1 111 ? 4.563 2.839 -11.567 1.00 39.71 305 VAL A O 1
ATOM 826 N N . ASP A 1 112 ? 4.531 4.264 -13.312 1.00 45.12 306 ASP A N 1
ATOM 827 C CA . ASP A 1 112 ? 5.247 3.386 -14.246 1.00 45.27 306 ASP A CA 1
ATOM 828 C C . ASP A 1 112 ? 6.655 3.890 -14.416 1.00 43.16 306 ASP A C 1
ATOM 829 O O . ASP A 1 112 ? 6.860 4.935 -14.986 1.00 41.55 306 ASP A O 1
ATOM 834 N N . GLY A 1 113 ? 7.635 3.150 -13.933 1.00 41.61 307 GLY A N 1
ATOM 835 C CA . GLY A 1 113 ? 9.004 3.625 -14.022 1.00 43.02 307 GLY A CA 1
ATOM 836 C C . GLY A 1 113 ? 9.810 2.913 -15.080 1.00 43.52 307 GLY A C 1
ATOM 837 O O . GLY A 1 113 ? 11.034 2.818 -14.967 1.00 43.92 307 GLY A O 1
ATOM 838 N N . LYS A 1 114 ? 9.126 2.369 -16.079 1.00 45.27 308 LYS A N 1
ATOM 839 C CA . LYS A 1 114 ? 9.767 1.584 -17.131 1.00 47.27 308 LYS A CA 1
ATOM 840 C C . LYS A 1 114 ? 10.765 2.431 -17.920 1.00 49.85 308 LYS A C 1
ATOM 841 O O . LYS A 1 114 ? 11.895 2.000 -18.172 1.00 51.78 308 LYS A O 1
ATOM 843 N N . ASP A 1 115 ? 10.338 3.629 -18.304 1.00 50.09 309 ASP A N 1
ATOM 844 C CA . ASP A 1 115 ? 11.177 4.532 -19.078 1.00 53.18 309 ASP A CA 1
ATOM 845 C C . ASP A 1 115 ? 12.252 5.196 -18.222 1.00 51.59 309 ASP A C 1
ATOM 846 O O . ASP A 1 115 ? 11.963 6.070 -17.423 1.00 50.17 309 ASP A O 1
ATOM 851 N N . LYS A 1 116 ? 13.500 4.812 -18.458 1.00 55.40 310 LYS A N 1
ATOM 852 C CA . LYS A 1 116 ? 14.652 5.269 -17.666 1.00 56.76 310 LYS A CA 1
ATOM 853 C C . LYS A 1 116 ? 14.818 6.777 -17.654 1.00 58.27 310 LYS A C 1
ATOM 854 O O . LYS A 1 116 ? 15.484 7.312 -16.760 1.00 59.74 310 LYS A O 1
ATOM 860 N N . SER A 1 117 ? 14.233 7.458 -18.641 1.00 56.95 311 SER A N 1
ATOM 861 C CA . SER A 1 117 ? 14.348 8.913 -18.730 1.00 59.72 311 SER A CA 1
ATOM 862 C C . SER A 1 117 ? 13.441 9.653 -17.747 1.00 58.07 311 SER A C 1
ATOM 863 O O . SER A 1 117 ? 13.697 10.810 -17.451 1.00 61.66 311 SER A O 1
ATOM 865 N N . TRP A 1 118 ? 12.384 9.003 -17.254 1.00 55.89 312 TRP A N 1
ATOM 866 C CA . TRP A 1 118 ? 11.424 9.663 -16.323 1.00 55.78 312 TRP A CA 1
ATOM 867 C C . TRP A 1 118 ? 11.288 9.006 -14.971 1.00 51.26 312 TRP A C 1
ATOM 868 O O . TRP A 1 118 ? 10.585 9.513 -14.088 1.00 54.34 312 TRP A O 1
ATOM 879 N N . ALA A 1 119 ? 11.985 7.896 -14.783 1.00 47.40 313 ALA A N 1
ATOM 880 C CA . ALA A 1 119 ? 11.912 7.139 -13.554 1.00 42.96 313 ALA A CA 1
ATOM 881 C C . ALA A 1 119 ? 13.146 7.477 -12.723 1.00 44.14 313 ALA A C 1
ATOM 882 O O . ALA A 1 119 ? 14.004 8.260 -13.157 1.00 42.07 313 ALA A O 1
ATOM 884 N N . ASN A 1 120 ? 13.247 6.896 -11.531 1.00 40.71 314 ASN A N 1
ATOM 885 C CA . ASN A 1 120 ? 14.456 7.073 -10.754 1.00 41.10 314 ASN A CA 1
ATOM 886 C C . ASN A 1 120 ? 15.114 5.750 -10.500 1.00 37.88 314 ASN A C 1
ATOM 887 O O . ASN A 1 120 ? 14.666 4.728 -10.999 1.00 35.77 314 ASN A O 1
ATOM 892 N N . TRP A 1 121 ? 16.214 5.793 -9.757 1.00 36.67 315 TRP A N 1
ATOM 893 C CA . TRP A 1 121 ? 16.989 4.623 -9.425 1.00 36.64 315 TRP A CA 1
ATOM 894 C C . TRP A 1 121 ? 16.222 3.465 -8.807 1.00 35.34 315 TRP A C 1
ATOM 895 O O . TRP A 1 121 ? 16.657 2.324 -8.897 1.00 35.65 315 TRP A O 1
ATOM 914 N N . ARG A 1 123 ? 13.636 1.963 -9.717 1.00 34.29 317 ARG A N 1
ATOM 915 C CA . ARG A 1 123 ? 13.226 1.010 -10.756 1.00 34.54 317 ARG A CA 1
ATOM 916 C C . ARG A 1 123 ? 14.142 -0.210 -10.843 1.00 35.13 317 ARG A C 1
ATOM 917 O O . ARG A 1 123 ? 13.740 -1.220 -11.404 1.00 36.39 317 ARG A O 1
ATOM 925 N N . TYR A 1 124 ? 15.378 -0.101 -10.328 1.00 34.46 318 TYR A N 1
ATOM 926 C CA . TYR A 1 124 ? 16.378 -1.185 -10.426 1.00 32.93 318 TYR A CA 1
ATOM 927 C C . TYR A 1 124 ? 16.353 -2.115 -9.242 1.00 32.60 318 TYR A C 1
ATOM 928 O O . TYR A 1 124 ? 17.029 -3.163 -9.245 1.00 31.14 318 TYR A O 1
ATOM 937 N N . VAL A 1 125 ? 15.609 -1.727 -8.207 1.00 31.38 319 VAL A N 1
ATOM 938 C CA . VAL A 1 125 ? 15.518 -2.520 -6.988 1.00 31.11 319 VAL A CA 1
ATOM 939 C C . VAL A 1 125 ? 14.636 -3.740 -7.257 1.00 31.30 319 VAL A C 1
ATOM 940 O O . VAL A 1 125 ? 13.472 -3.601 -7.672 1.00 29.64 319 VAL A O 1
ATOM 944 N N . ASN A 1 126 ? 15.175 -4.930 -7.013 1.00 31.95 320 ASN A N 1
ATOM 945 C CA . ASN A 1 126 ? 14.417 -6.149 -7.260 1.00 31.85 320 ASN A CA 1
ATOM 946 C C . ASN A 1 126 ? 13.528 -6.476 -6.103 1.00 30.27 320 ASN A C 1
ATOM 947 O O . ASN A 1 126 ? 13.823 -6.112 -4.956 1.00 26.76 320 ASN A O 1
ATOM 952 N N . CYS A 1 127 ? 12.479 -7.231 -6.403 1.00 31.54 321 CYS A N 1
ATOM 953 C CA . CYS A 1 127 ? 11.558 -7.698 -5.386 1.00 32.59 321 CYS A CA 1
ATOM 954 C C . CYS A 1 127 ? 12.163 -8.861 -4.617 1.00 32.49 321 CYS A C 1
ATOM 955 O O . CYS A 1 127 ? 12.869 -9.730 -5.192 1.00 30.75 321 CYS A O 1
ATOM 958 N N . ALA A 1 128 ? 11.929 -8.868 -3.313 1.00 28.68 322 ALA A N 1
ATOM 959 C CA . ALA A 1 128 ? 12.261 -10.030 -2.518 1.00 29.14 322 ALA A CA 1
ATOM 960 C C . ALA A 1 128 ? 11.437 -11.203 -3.020 1.00 32.22 322 ALA A C 1
ATOM 961 O O . ALA A 1 128 ? 10.323 -11.001 -3.534 1.00 30.74 322 ALA A O 1
ATOM 963 N N . ARG A 1 129 ? 11.957 -12.416 -2.807 1.00 31.52 323 ARG A N 1
ATOM 964 C CA . ARG A 1 129 ? 11.204 -13.642 -3.066 1.00 34.04 323 ARG A CA 1
ATOM 965 C C . ARG A 1 129 ? 10.567 -14.280 -1.813 1.00 34.21 323 ARG A C 1
ATOM 966 O O . ARG A 1 129 ? 9.779 -15.210 -1.945 1.00 35.18 323 ARG A O 1
ATOM 974 N N . ASP A 1 130 ? 10.963 -13.828 -0.614 1.00 32.77 324 ASP A N 1
ATOM 975 C CA . ASP A 1 130 ? 10.481 -14.395 0.645 1.00 34.27 324 ASP A CA 1
ATOM 976 C C . ASP A 1 130 ? 10.649 -13.365 1.777 1.00 33.23 324 ASP A C 1
ATOM 977 O O . ASP A 1 130 ? 11.260 -12.329 1.593 1.00 34.34 324 ASP A O 1
ATOM 982 N N . ASP A 1 131 ? 10.088 -13.644 2.937 1.00 34.02 325 ASP A N 1
ATOM 983 C CA . ASP A 1 131 ? 10.133 -12.681 4.040 1.00 35.53 325 ASP A CA 1
ATOM 984 C C . ASP A 1 131 ? 11.561 -12.552 4.601 1.00 34.76 325 ASP A C 1
ATOM 985 O O . ASP A 1 131 ? 11.924 -11.511 5.156 1.00 34.05 325 ASP A O 1
ATOM 990 N N . GLU A 1 132 ? 12.384 -13.576 4.406 1.00 31.83 326 GLU A N 1
ATOM 991 C CA . GLU A 1 132 ? 13.670 -13.604 5.092 1.00 32.82 326 GLU A CA 1
ATOM 992 C C . GLU A 1 132 ? 14.701 -12.726 4.399 1.00 30.11 326 GLU A C 1
ATOM 993 O O . GLU A 1 132 ? 15.542 -12.109 5.053 1.00 30.38 326 GLU A O 1
ATOM 999 N N . GLU A 1 133 ? 14.609 -12.627 3.077 1.00 29.71 327 GLU A N 1
ATOM 1000 C CA . GLU A 1 133 ? 15.507 -11.779 2.314 1.00 30.19 327 GLU A CA 1
ATOM 1001 C C . GLU A 1 133 ? 15.018 -10.342 2.142 1.00 28.97 327 GLU A C 1
ATOM 1002 O O . GLU A 1 133 ? 15.783 -9.472 1.778 1.00 31.60 327 GLU A O 1
ATOM 1008 N N . GLN A 1 134 ? 13.749 -10.090 2.373 1.00 31.32 328 GLN A N 1
ATOM 1009 C CA . GLN A 1 134 ? 13.211 -8.726 2.229 1.00 29.80 328 GLN A CA 1
ATOM 1010 C C . GLN A 1 134 ? 13.845 -7.776 3.232 1.00 31.11 328 GLN A C 1
ATOM 1011 O O . GLN A 1 134 ? 13.837 -8.047 4.456 1.00 31.54 328 GLN A O 1
ATOM 1017 N N . ASN A 1 135 ? 14.385 -6.658 2.730 1.00 28.75 329 ASN A N 1
ATOM 1018 C CA . ASN A 1 135 ? 14.910 -5.618 3.607 1.00 31.34 329 ASN A CA 1
ATOM 1019 C C . ASN A 1 135 ? 14.316 -4.219 3.345 1.00 31.51 329 ASN A C 1
ATOM 1020 O O . ASN A 1 135 ? 14.735 -3.266 3.962 1.00 32.06 329 ASN A O 1
ATOM 1025 N N . LEU A 1 136 ? 13.365 -4.120 2.416 1.00 28.75 330 LEU A N 1
ATOM 1026 C CA . LEU A 1 136 ? 12.665 -2.881 2.144 1.00 27.10 330 LEU A CA 1
ATOM 1027 C C . LEU A 1 136 ? 11.165 -3.170 2.085 1.00 27.63 330 LEU A C 1
ATOM 1028 O O . LEU A 1 136 ? 10.752 -4.212 1.587 1.00 28.24 330 LEU A O 1
ATOM 1033 N N . VAL A 1 137 ? 10.369 -2.229 2.582 1.00 30.40 331 VAL A N 1
ATOM 1034 C CA . VAL A 1 137 ? 8.912 -2.263 2.458 1.00 29.90 331 VAL A CA 1
ATOM 1035 C C . VAL A 1 137 ? 8.496 -1.106 1.581 1.00 31.20 331 VAL A C 1
ATOM 1036 O O . VAL A 1 137 ? 8.775 0.068 1.920 1.00 28.48 331 VAL A O 1
ATOM 1040 N N . ALA A 1 138 ? 7.839 -1.437 0.455 1.00 28.29 332 ALA A N 1
ATOM 1041 C CA . ALA A 1 138 ? 7.179 -0.456 -0.411 1.00 28.61 332 ALA A CA 1
ATOM 1042 C C . ALA A 1 138 ? 5.815 -0.132 0.175 1.00 32.06 332 ALA A C 1
ATOM 1043 O O . ALA A 1 138 ? 5.041 -1.046 0.511 1.00 34.61 332 ALA A O 1
ATOM 1045 N N . PHE A 1 139 ? 5.517 1.157 0.325 1.00 29.74 333 PHE A N 1
ATOM 1046 C CA . PHE A 1 139 ? 4.271 1.573 0.947 1.00 30.46 333 PHE A CA 1
ATOM 1047 C C . PHE A 1 139 ? 3.840 2.896 0.379 1.00 30.13 333 PHE A C 1
ATOM 1048 O O . PHE A 1 139 ? 4.668 3.662 -0.107 1.00 29.90 333 PHE A O 1
ATOM 1056 N N . GLN A 1 140 ? 2.537 3.154 0.434 1.00 29.28 334 GLN A N 1
ATOM 1057 C CA . GLN A 1 140 ? 1.985 4.398 -0.077 1.00 30.32 334 GLN A CA 1
ATOM 1058 C C . GLN A 1 140 ? 1.943 5.468 0.992 1.00 31.21 334 GLN A C 1
ATOM 1059 O O . GLN A 1 140 ? 1.434 5.239 2.072 1.00 33.84 334 GLN A O 1
ATOM 1065 N N . TYR A 1 141 ? 2.417 6.663 0.621 1.00 31.12 335 TYR A N 1
ATOM 1066 C CA . TYR A 1 141 ? 2.470 7.816 1.442 1.00 30.98 335 TYR A CA 1
ATOM 1067 C C . TYR A 1 141 ? 2.175 9.020 0.533 1.00 32.75 335 TYR A C 1
ATOM 1068 O O . TYR A 1 141 ? 2.879 9.233 -0.469 1.00 31.07 335 TYR A O 1
ATOM 1077 N N . HIS A 1 142 ? 1.128 9.789 0.862 1.00 33.50 336 HIS A N 1
ATOM 1078 C CA . HIS A 1 142 ? 0.777 10.986 0.088 1.00 37.31 336 HIS A CA 1
ATOM 1079 C C . HIS A 1 142 ? 0.675 10.683 -1.386 1.00 35.71 336 HIS A C 1
ATOM 1080 O O . HIS A 1 142 ? 1.257 11.383 -2.212 1.00 37.82 336 HIS A O 1
ATOM 1087 N N . ARG A 1 143 ? -0.059 9.622 -1.707 1.00 33.39 337 ARG A N 1
ATOM 1088 C CA . ARG A 1 143 ? -0.337 9.196 -3.088 1.00 33.86 337 ARG A CA 1
ATOM 1089 C C . ARG A 1 143 ? 0.922 8.858 -3.859 1.00 33.39 337 ARG A C 1
ATOM 1090 O O . ARG A 1 143 ? 0.939 8.976 -5.043 1.00 34.26 337 ARG A O 1
ATOM 1098 N N . GLN A 1 144 ? 1.972 8.442 -3.171 1.00 34.52 338 GLN A N 1
ATOM 1099 C CA . GLN A 1 144 ? 3.275 8.174 -3.804 1.00 33.42 338 GLN A CA 1
ATOM 1100 C C . GLN A 1 144 ? 3.822 6.972 -3.147 1.00 32.23 338 GLN A C 1
ATOM 1101 O O . GLN A 1 144 ? 3.411 6.623 -2.017 1.00 33.39 338 GLN A O 1
ATOM 1107 N N . ILE A 1 145 ? 4.740 6.316 -3.825 1.00 30.77 339 ILE A N 1
ATOM 1108 C CA . ILE A 1 145 ? 5.318 5.102 -3.309 1.00 30.24 339 ILE A CA 1
ATOM 1109 C C . ILE A 1 145 ? 6.708 5.414 -2.736 1.00 31.10 339 ILE A C 1
ATOM 1110 O O . ILE A 1 145 ? 7.535 6.046 -3.395 1.00 33.30 339 ILE A O 1
ATOM 1115 N N . PHE A 1 146 ? 6.917 5.016 -1.473 1.00 29.53 340 PHE A N 1
ATOM 1116 C CA . PHE A 1 146 ? 8.211 5.118 -0.818 1.00 29.61 340 PHE A CA 1
ATOM 1117 C C . PHE A 1 146 ? 8.672 3.725 -0.414 1.00 29.11 340 PHE A C 1
ATOM 1118 O O . PHE A 1 146 ? 7.860 2.789 -0.338 1.00 25.81 340 PHE A O 1
ATOM 1126 N N . TYR A 1 147 ? 9.980 3.590 -0.210 1.00 28.98 341 TYR A N 1
ATOM 1127 C CA . TYR A 1 147 ? 10.573 2.355 0.351 1.00 30.21 341 TYR A CA 1
ATOM 1128 C C . TYR A 1 147 ? 11.203 2.710 1.698 1.00 30.54 341 TYR A C 1
ATOM 1129 O O . TYR A 1 147 ? 11.933 3.679 1.782 1.00 33.09 341 TYR A O 1
ATOM 1138 N N . ARG A 1 148 ? 10.886 1.964 2.745 1.00 30.46 342 ARG A N 1
ATOM 1139 C CA . ARG A 1 148 ? 11.632 2.073 3.985 1.00 32.75 342 ARG A CA 1
ATOM 1140 C C . ARG A 1 148 ? 12.362 0.800 4.303 1.00 32.51 342 ARG A C 1
ATOM 1141 O O . ARG A 1 148 ? 11.879 -0.282 3.991 1.00 33.20 342 ARG A O 1
ATOM 1149 N N . THR A 1 149 ? 13.523 0.938 4.944 1.00 35.27 343 THR A N 1
ATOM 1150 C CA . THR A 1 149 ? 14.272 -0.193 5.426 1.00 35.89 343 THR A CA 1
ATOM 1151 C C . THR A 1 149 ? 13.553 -0.838 6.569 1.00 35.38 343 THR A C 1
ATOM 1152 O O . THR A 1 149 ? 13.074 -0.160 7.461 1.00 35.89 343 THR A O 1
ATOM 1156 N N . CYS A 1 150 ? 13.424 -2.156 6.510 1.00 35.73 344 CYS A N 1
ATOM 1157 C CA . CYS A 1 150 ? 12.857 -2.903 7.603 1.00 36.35 344 CYS A CA 1
ATOM 1158 C C . CYS A 1 150 ? 13.930 -3.730 8.300 1.00 38.05 344 CYS A C 1
ATOM 1159 O O . CYS A 1 150 ? 13.635 -4.547 9.171 1.00 39.68 344 CYS A O 1
ATOM 1162 N N . ARG A 1 151 ? 15.185 -3.461 7.951 1.00 40.81 345 ARG A N 1
ATOM 1163 C CA . ARG A 1 151 ? 16.327 -4.078 8.592 1.00 42.42 345 ARG A CA 1
ATOM 1164 C C . ARG A 1 151 ? 17.445 -3.043 8.673 1.00 41.40 345 ARG A C 1
ATOM 1165 O O . ARG A 1 151 ? 17.438 -2.048 7.952 1.00 37.66 345 ARG A O 1
ATOM 1173 N N . VAL A 1 152 ? 18.435 -3.292 9.509 1.00 41.31 346 VAL A N 1
ATOM 1174 C CA . VAL A 1 152 ? 19.730 -2.647 9.299 1.00 42.77 346 VAL A CA 1
ATOM 1175 C C . VAL A 1 152 ? 20.328 -3.354 8.077 1.00 38.92 346 VAL A C 1
ATOM 1176 O O . VAL A 1 152 ? 20.444 -4.555 8.057 1.00 40.66 346 VAL A O 1
ATOM 1180 N N . ILE A 1 153 ? 20.601 -2.610 7.017 1.00 37.47 347 ILE A N 1
ATOM 1181 C CA . ILE A 1 153 ? 21.169 -3.208 5.850 1.00 35.89 347 ILE A CA 1
ATOM 1182 C C . ILE A 1 153 ? 22.677 -2.979 5.849 1.00 38.38 347 ILE A C 1
ATOM 1183 O O . ILE A 1 153 ? 23.155 -1.834 5.812 1.00 40.48 347 ILE A O 1
ATOM 1188 N N . ARG A 1 154 ? 23.414 -4.081 5.901 1.00 39.41 348 ARG A N 1
ATOM 1189 C CA . ARG A 1 154 ? 24.862 -4.038 5.939 1.00 42.66 348 ARG A CA 1
ATOM 1190 C C . ARG A 1 154 ? 25.455 -3.869 4.537 1.00 44.52 348 ARG A C 1
ATOM 1191 O O . ARG A 1 154 ? 24.787 -4.168 3.527 1.00 39.83 348 ARG A O 1
ATOM 1194 N N . PRO A 1 155 ? 26.718 -3.406 4.468 1.00 47.44 349 PRO A N 1
ATOM 1195 C CA . PRO A 1 155 ? 27.396 -3.319 3.188 1.00 47.97 349 PRO A CA 1
ATOM 1196 C C . PRO A 1 155 ? 27.475 -4.653 2.468 1.00 44.84 349 PRO A C 1
ATOM 1197 O O . PRO A 1 155 ? 27.750 -5.670 3.077 1.00 43.47 349 PRO A O 1
ATOM 1201 N N . GLY A 1 156 ? 27.260 -4.627 1.166 1.00 44.29 350 GLY A N 1
ATOM 1202 C CA . GLY A 1 156 ? 27.314 -5.831 0.357 1.00 42.50 350 GLY A CA 1
ATOM 1203 C C . GLY A 1 156 ? 25.995 -6.599 0.307 1.00 41.13 350 GLY A C 1
ATOM 1204 O O . GLY A 1 156 ? 25.960 -7.696 -0.230 1.00 41.42 350 GLY A O 1
ATOM 1205 N N . CYS A 1 157 ? 24.909 -6.055 0.869 1.00 37.64 351 CYS A N 1
ATOM 1206 C CA . CYS A 1 157 ? 23.609 -6.758 0.801 1.00 36.26 351 CYS A CA 1
ATOM 1207 C C . CYS A 1 157 ? 22.770 -6.098 -0.273 1.00 33.01 351 CYS A C 1
ATOM 1208 O O . CYS A 1 157 ? 22.732 -4.851 -0.382 1.00 35.86 351 CYS A O 1
ATOM 1211 N N . GLU A 1 158 ? 22.100 -6.920 -1.064 1.00 31.22 352 GLU A N 1
ATOM 1212 C CA . GLU A 1 158 ? 21.239 -6.455 -2.112 1.00 31.60 352 GLU A CA 1
ATOM 1213 C C . GLU A 1 158 ? 19.982 -5.843 -1.514 1.00 31.81 352 GLU A C 1
ATOM 1214 O O . GLU A 1 158 ? 19.410 -6.360 -0.580 1.00 36.34 352 GLU A O 1
ATOM 1220 N N . LEU A 1 159 ? 19.582 -4.697 -2.033 1.00 33.52 353 LEU A N 1
ATOM 1221 C CA . LEU A 1 159 ? 18.296 -4.125 -1.655 1.00 31.34 353 LEU A CA 1
ATOM 1222 C C . LEU A 1 159 ? 17.176 -4.946 -2.267 1.00 29.60 353 LEU A C 1
ATOM 1223 O O . LEU A 1 159 ? 17.111 -5.090 -3.480 1.00 32.54 353 LEU A O 1
ATOM 1228 N N . LEU A 1 160 ? 16.291 -5.484 -1.435 1.00 29.80 354 LEU A N 1
ATOM 1229 C CA . LEU A 1 160 ? 15.181 -6.327 -1.908 1.00 29.56 354 LEU A CA 1
ATOM 1230 C C . LEU A 1 160 ? 13.832 -5.929 -1.285 1.00 29.85 354 LEU A C 1
ATOM 1231 O O . LEU A 1 160 ? 13.620 -6.042 -0.069 1.00 33.59 354 LEU A O 1
ATOM 1236 N N . VAL A 1 161 ? 12.920 -5.486 -2.138 1.00 27.76 355 VAL A N 1
ATOM 1237 C CA . VAL A 1 161 ? 11.693 -4.862 -1.704 1.00 27.58 355 VAL A CA 1
ATOM 1238 C C . VAL A 1 161 ? 10.480 -5.809 -1.775 1.00 30.03 355 VAL A C 1
ATOM 1239 O O . VAL A 1 161 ? 10.357 -6.664 -2.685 1.00 29.20 355 VAL A O 1
ATOM 1243 N N . TRP A 1 162 ? 9.577 -5.664 -0.810 1.00 28.95 356 TRP A N 1
ATOM 1244 C CA . TRP A 1 162 ? 8.246 -6.251 -0.954 1.00 27.45 356 TRP A CA 1
ATOM 1245 C C . TRP A 1 162 ? 7.220 -5.381 -0.262 1.00 30.41 356 TRP A C 1
ATOM 1246 O O . TRP A 1 162 ? 7.507 -4.230 0.114 1.00 29.85 356 TRP A O 1
ATOM 1257 N N . TYR A 1 163 ? 6.001 -5.874 -0.108 1.00 32.23 357 TYR A N 1
ATOM 1258 C CA . TYR A 1 163 ? 4.919 -5.011 0.365 1.00 35.45 357 TYR A CA 1
ATOM 1259 C C . TYR A 1 163 ? 3.922 -5.802 1.191 1.00 38.40 357 TYR A C 1
ATOM 1260 O O . TYR A 1 163 ? 4.013 -7.018 1.250 1.00 39.34 357 TYR A O 1
ATOM 1269 N N . GLY A 1 164 ? 2.988 -5.099 1.839 1.00 37.67 358 GLY A N 1
ATOM 1270 C CA . GLY A 1 164 ? 1.992 -5.718 2.724 1.00 38.67 358 GLY A CA 1
ATOM 1271 C C . GLY A 1 164 ? 0.716 -4.885 2.780 1.00 39.81 358 GLY A C 1
ATOM 1272 O O . GLY A 1 164 ? 0.242 -4.373 1.754 1.00 39.17 358 GLY A O 1
ATOM 1273 N N . ASP A 1 165 ? 0.183 -4.715 3.983 1.00 40.12 359 ASP A N 1
ATOM 1274 C CA . ASP A 1 165 ? -1.072 -3.989 4.188 1.00 41.87 359 ASP A CA 1
ATOM 1275 C C . ASP A 1 165 ? -1.010 -2.491 3.881 1.00 38.98 359 ASP A C 1
ATOM 1276 O O . ASP A 1 165 ? -2.042 -1.850 3.773 1.00 42.09 359 ASP A O 1
ATOM 1281 N N . GLU A 1 166 ? 0.188 -1.920 3.760 1.00 37.54 360 GLU A N 1
ATOM 1282 C CA . GLU A 1 166 ? 0.313 -0.482 3.458 1.00 35.34 360 GLU A CA 1
ATOM 1283 C C . GLU A 1 166 ? 0.385 -0.172 1.951 1.00 36.32 360 GLU A C 1
ATOM 1284 O O . GLU A 1 166 ? 0.822 0.920 1.551 1.00 34.02 360 GLU A O 1
ATOM 1290 N N . TYR A 1 167 ? -0.064 -1.114 1.120 1.00 36.55 361 TYR A N 1
ATOM 1291 C CA . TYR A 1 167 ? 0.125 -1.021 -0.327 1.00 35.11 361 TYR A CA 1
ATOM 1292 C C . TYR A 1 167 ? -1.055 -1.602 -1.095 1.00 35.82 361 TYR A C 1
ATOM 1293 O O . TYR A 1 167 ? -1.655 -2.579 -0.691 1.00 37.49 361 TYR A O 1
ATOM 1302 N N . GLY A 1 168 ? -1.361 -0.986 -2.223 1.00 38.65 362 GLY A N 1
ATOM 1303 C CA . GLY A 1 168 ? -2.188 -1.625 -3.249 1.00 40.95 362 GLY A CA 1
ATOM 1304 C C . GLY A 1 168 ? -3.573 -2.036 -2.796 1.00 41.39 362 GLY A C 1
ATOM 1305 O O . GLY A 1 168 ? -4.298 -1.270 -2.117 1.00 40.21 362 GLY A O 1
ATOM 1306 N N . GLN A 1 169 ? -3.937 -3.250 -3.187 1.00 41.24 363 GLN A N 1
ATOM 1307 C CA . GLN A 1 169 ? -5.276 -3.789 -3.000 1.00 42.70 363 GLN A CA 1
ATOM 1308 C C . GLN A 1 169 ? -5.647 -3.957 -1.528 1.00 41.77 363 GLN A C 1
ATOM 1309 O O . GLN A 1 169 ? -6.780 -3.663 -1.131 1.00 41.90 363 GLN A O 1
ATOM 1311 N N . GLU A 1 170 ? -4.708 -4.444 -0.729 1.00 43.74 364 GLU A N 1
ATOM 1312 C CA . GLU A 1 170 ? -4.948 -4.622 0.728 1.00 44.22 364 GLU A CA 1
ATOM 1313 C C . GLU A 1 170 ? -5.222 -3.262 1.368 1.00 42.53 364 GLU A C 1
ATOM 1314 O O . GLU A 1 170 ? -6.121 -3.115 2.218 1.00 41.69 364 GLU A O 1
ATOM 1317 N N . LEU A 1 171 ? -4.429 -2.266 0.953 1.00 39.70 365 LEU A N 1
ATOM 1318 C CA . LEU A 1 171 ? -4.637 -0.901 1.383 1.00 38.59 365 LEU A CA 1
ATOM 1319 C C . LEU A 1 171 ? -5.976 -0.383 0.886 1.00 40.67 365 LEU A C 1
ATOM 1320 O O . LEU A 1 171 ? -6.751 0.294 1.645 1.00 39.59 365 LEU A O 1
ATOM 1325 N N . GLY A 1 172 ? -6.247 -0.656 -0.394 1.00 39.86 366 GLY A N 1
ATOM 1326 C CA . GLY A 1 172 ? -7.486 -0.185 -1.036 1.00 38.20 366 GLY A CA 1
ATOM 1327 C C . GLY A 1 172 ? -8.716 -0.799 -0.397 1.00 39.41 366 GLY A C 1
ATOM 1328 O O . GLY A 1 172 ? -9.737 -0.124 -0.203 1.00 40.39 366 GLY A O 1
ATOM 1329 N N . ILE A 1 173 ? -8.629 -2.068 -0.045 1.00 40.38 367 ILE A N 1
ATOM 1330 C CA . ILE A 1 173 ? -9.788 -2.777 0.541 1.00 45.63 367 ILE A CA 1
ATOM 1331 C C . ILE A 1 173 ? -10.124 -2.256 1.955 1.00 47.29 367 ILE A C 1
ATOM 1332 O O . ILE A 1 173 ? -11.272 -2.181 2.327 1.00 50.64 367 ILE A O 1
ATOM 1334 N N . LYS A 1 174 ? -9.109 -1.863 2.720 1.00 51.42 368 LYS A N 1
ATOM 1335 C CA . LYS A 1 174 ? -9.323 -1.349 4.092 1.00 53.16 368 LYS A CA 1
ATOM 1336 C C . LYS A 1 174 ? -9.541 0.165 4.147 1.00 50.04 368 LYS A C 1
ATOM 1337 O O . LYS A 1 174 ? -9.717 0.741 5.227 1.00 48.71 368 LYS A O 1
ATOM 1343 N N . TRP A 1 175 ? -9.550 0.800 2.984 1.00 46.18 369 TRP A N 1
ATOM 1344 C CA . TRP A 1 175 ? -9.514 2.254 2.911 1.00 45.61 369 TRP A CA 1
ATOM 1345 C C . TRP A 1 175 ? -10.656 2.859 3.680 1.00 48.66 369 TRP A C 1
ATOM 1346 O O . TRP A 1 175 ? -11.792 2.412 3.556 1.00 55.44 369 TRP A O 1
ATOM 1357 N N . GLY A 1 176 ? -10.364 3.883 4.480 1.00 48.63 370 GLY A N 1
ATOM 1358 C CA . GLY A 1 176 ? -11.391 4.583 5.247 1.00 49.91 370 GLY A CA 1
ATOM 1359 C C . GLY A 1 176 ? -11.743 3.943 6.584 1.00 51.20 370 GLY A C 1
ATOM 1360 O O . GLY A 1 176 ? -12.486 4.533 7.357 1.00 51.81 370 GLY A O 1
ATOM 1361 N N . SER A 1 177 ? -11.184 2.759 6.876 1.00 52.67 371 SER A N 1
ATOM 1362 C CA . SER A 1 177 ? -11.532 2.010 8.103 1.00 55.26 371 SER A CA 1
ATOM 1363 C C . SER A 1 177 ? -10.789 2.482 9.368 1.00 57.32 371 SER A C 1
ATOM 1364 O O . SER A 1 177 ? -11.126 2.051 10.475 1.00 57.93 371 SER A O 1
ATOM 1367 N N . LYS A 1 178 ? -9.794 3.362 9.201 1.00 54.20 372 LYS A N 1
ATOM 1368 C CA . LYS A 1 178 ? -9.012 3.877 10.321 1.00 54.79 372 LYS A CA 1
ATOM 1369 C C . LYS A 1 178 ? -8.175 2.788 11.018 1.00 56.38 372 LYS A C 1
ATOM 1370 O O . LYS A 1 178 ? -7.795 2.952 12.171 1.00 58.53 372 LYS A O 1
ATOM 1372 N N . TRP A 1 179 ? -7.871 1.693 10.312 1.00 55.18 373 TRP A N 1
ATOM 1373 C CA . TRP A 1 179 ? -7.188 0.543 10.926 1.00 54.71 373 TRP A CA 1
ATOM 1374 C C . TRP A 1 179 ? -5.809 0.880 11.394 1.00 52.56 373 TRP A C 1
ATOM 1375 O O . TRP A 1 179 ? -5.278 0.225 12.302 1.00 50.98 373 TRP A O 1
ATOM 1386 N N . LYS A 1 180 ? -5.184 1.867 10.747 1.00 48.70 374 LYS A N 1
ATOM 1387 C CA . LYS A 1 180 ? -3.842 2.289 11.147 1.00 48.91 374 LYS A CA 1
ATOM 1388 C C . LYS A 1 180 ? -3.905 3.039 12.438 1.00 53.31 374 LYS A C 1
ATOM 1389 O O . LYS A 1 180 ? -3.004 2.953 13.238 1.00 54.13 374 LYS A O 1
ATOM 1395 N N . LYS A 1 181 ? -4.980 3.802 12.609 1.00 56.73 375 LYS A N 1
ATOM 1396 C CA . LYS A 1 181 ? -5.232 4.537 13.833 1.00 61.68 375 LYS A CA 1
ATOM 1397 C C . LYS A 1 181 ? -5.397 3.603 15.030 1.00 63.47 375 LYS A C 1
ATOM 1398 O O . LYS A 1 181 ? -5.006 3.948 16.130 1.00 65.19 375 LYS A O 1
ATOM 1404 N N . GLU A 1 182 ? -5.998 2.435 14.811 1.00 66.13 376 GLU A N 1
ATOM 1405 C CA . GLU A 1 182 ? -6.368 1.554 15.916 1.00 71.55 376 GLU A CA 1
ATOM 1406 C C . GLU A 1 182 ? -5.172 0.724 16.358 1.00 74.73 376 GLU A C 1
ATOM 1407 O O . GLU A 1 182 ? -5.118 0.266 17.495 1.00 77.87 376 GLU A O 1
ATOM 1409 N N . LEU A 1 183 ? -4.203 0.547 15.470 1.00 74.64 377 LEU A N 1
ATOM 1410 C CA . LEU A 1 183 ? -2.986 -0.175 15.824 1.00 77.31 377 LEU A CA 1
ATOM 1411 C C . LEU A 1 183 ? -2.107 0.619 16.780 1.00 83.00 377 LEU A C 1
ATOM 1412 O O . LEU A 1 183 ? -1.548 0.057 17.722 1.00 84.85 377 LEU A O 1
ATOM 1425 N N . PRO A 1 189 ? 1.107 -8.434 20.293 1.00 81.51 383 PRO A N 1
ATOM 1426 C CA . PRO A 1 189 ? 1.372 -9.043 18.984 1.00 79.08 383 PRO A CA 1
ATOM 1427 C C . PRO A 1 189 ? 2.413 -8.276 18.147 1.00 73.02 383 PRO A C 1
ATOM 1428 O O . PRO A 1 189 ? 2.130 -7.931 17.000 1.00 76.16 383 PRO A O 1
ATOM 1432 N N . LYS A 1 190 ? 3.602 -8.017 18.705 1.00 69.33 384 LYS A N 1
ATOM 1433 C CA . LYS A 1 190 ? 4.645 -7.232 17.990 1.00 64.94 384 LYS A CA 1
ATOM 1434 C C . LYS A 1 190 ? 5.582 -8.137 17.171 1.00 63.58 384 LYS A C 1
ATOM 1435 O O . LYS A 1 190 ? 6.319 -8.936 17.744 1.00 63.33 384 LYS A O 1
ATOM 1437 N N . PRO A 1 191 ? 5.574 -7.990 15.830 1.00 61.10 385 PRO A N 1
ATOM 1438 C CA . PRO A 1 191 ? 6.472 -8.770 14.960 1.00 60.56 385 PRO A CA 1
ATOM 1439 C C . PRO A 1 191 ? 7.947 -8.651 15.374 1.00 62.31 385 PRO A C 1
ATOM 1440 O O . PRO A 1 191 ? 8.391 -7.572 15.805 1.00 62.65 385 PRO A O 1
ATOM 1444 N N . GLU A 1 192 ? 8.695 -9.746 15.243 1.00 59.83 386 GLU A N 1
ATOM 1445 C CA . GLU A 1 192 ? 10.097 -9.748 15.627 1.00 57.06 386 GLU A CA 1
ATOM 1446 C C . GLU A 1 192 ? 11.010 -9.900 14.422 1.00 52.65 386 GLU A C 1
ATOM 1447 O O . GLU A 1 192 ? 10.675 -10.570 13.448 1.00 48.56 386 GLU A O 1
ATOM 1453 N N . ILE A 1 193 ? 12.162 -9.250 14.497 1.00 51.70 387 ILE A N 1
ATOM 1454 C CA . ILE A 1 193 ? 13.168 -9.336 13.466 1.00 49.21 387 ILE A CA 1
ATOM 1455 C C . ILE A 1 193 ? 14.460 -9.796 14.131 1.00 50.88 387 ILE A C 1
ATOM 1456 O O . ILE A 1 193 ? 14.957 -9.147 15.060 1.00 51.08 387 ILE A O 1
ATOM 1459 N N . HIS A 1 194 ? 14.967 -10.946 13.683 1.00 48.52 388 HIS A N 1
ATOM 1460 C CA . HIS A 1 194 ? 16.191 -11.530 14.215 1.00 47.63 388 HIS A CA 1
ATOM 1461 C C . HIS A 1 194 ? 17.149 -11.769 13.073 1.00 47.20 388 HIS A C 1
ATOM 1462 O O . HIS A 1 194 ? 17.078 -12.801 12.378 1.00 44.76 388 HIS A O 1
ATOM 1469 N N . PRO A 1 195 ? 18.053 -10.804 12.847 1.00 45.95 389 PRO A N 1
ATOM 1470 C CA . PRO A 1 195 ? 18.954 -10.876 11.699 1.00 43.19 389 PRO A CA 1
ATOM 1471 C C . PRO A 1 195 ? 20.035 -11.919 11.869 1.00 40.50 389 PRO A C 1
ATOM 1472 O O . PRO A 1 195 ? 20.505 -12.139 12.964 1.00 43.08 389 PRO A O 1
ATOM 1476 N N . CYS A 1 196 ? 20.429 -12.548 10.774 1.00 39.04 390 CYS A N 1
ATOM 1477 C CA . CYS A 1 196 ? 21.638 -13.404 10.765 1.00 40.54 390 CYS A CA 1
ATOM 1478 C C . CYS A 1 196 ? 22.933 -12.573 10.792 1.00 41.07 390 CYS A C 1
ATOM 1479 O O . CYS A 1 196 ? 23.087 -11.633 10.014 1.00 39.77 390 CYS A O 1
ATOM 1482 N N . PRO A 1 197 ? 23.901 -12.961 11.636 1.00 45.58 391 PRO A N 1
ATOM 1483 C CA . PRO A 1 197 ? 25.170 -12.247 11.654 1.00 47.09 391 PRO A CA 1
ATOM 1484 C C . PRO A 1 197 ? 26.115 -12.578 10.479 1.00 47.45 391 PRO A C 1
ATOM 1485 O O . PRO A 1 197 ? 27.166 -11.953 10.367 1.00 47.80 391 PRO A O 1
ATOM 1489 N N . SER A 1 198 ? 25.781 -13.574 9.649 1.00 46.14 392 SER A N 1
ATOM 1490 C CA . SER A 1 198 ? 26.739 -14.088 8.631 1.00 44.08 392 SER A CA 1
ATOM 1491 C C . SER A 1 198 ? 26.264 -13.950 7.195 1.00 43.07 392 SER A C 1
ATOM 1492 O O . SER A 1 198 ? 26.951 -14.398 6.274 1.00 46.02 392 SER A O 1
ATOM 1495 N N . CYS A 1 199 ? 25.041 -13.472 7.015 1.00 40.07 393 CYS A N 1
ATOM 1496 C CA . CYS A 1 199 ? 24.471 -13.280 5.685 1.00 37.73 393 CYS A CA 1
ATOM 1497 C C . CYS A 1 199 ? 23.354 -12.280 5.834 1.00 36.48 393 CYS A C 1
ATOM 1498 O O . CYS A 1 199 ? 23.124 -11.762 6.928 1.00 34.78 393 CYS A O 1
ATOM 1501 N N . CYS A 1 200 ? 22.686 -11.988 4.737 1.00 34.96 394 CYS A N 1
ATOM 1502 C CA . CYS A 1 200 ? 21.801 -10.825 4.673 1.00 37.28 394 CYS A CA 1
ATOM 1503 C C . CYS A 1 200 ? 20.382 -11.136 5.114 1.00 37.83 394 CYS A C 1
ATOM 1504 O O . CYS A 1 200 ? 19.557 -10.236 5.150 1.00 40.04 394 CYS A O 1
ATOM 1507 N N . LEU A 1 201 ? 20.107 -12.384 5.514 1.00 35.78 395 LEU A N 1
ATOM 1508 C CA . LEU A 1 201 ? 18.753 -12.778 5.895 1.00 35.83 395 LEU A CA 1
ATOM 1509 C C . LEU A 1 201 ? 18.348 -12.347 7.301 1.00 35.14 395 LEU A C 1
ATOM 1510 O O . LEU A 1 201 ? 19.184 -12.086 8.127 1.00 35.59 395 LEU A O 1
ATOM 1515 N N . ALA A 1 202 ? 17.035 -12.292 7.557 1.00 35.21 396 ALA A N 1
ATOM 1516 C CA . ALA A 1 202 ? 16.533 -12.202 8.931 1.00 36.64 396 ALA A CA 1
ATOM 1517 C C . ALA A 1 202 ? 15.277 -13.048 9.129 1.00 36.77 396 ALA A C 1
ATOM 1518 O O . ALA A 1 202 ? 14.614 -13.417 8.176 1.00 34.89 396 ALA A O 1
ATOM 1520 N N . PHE A 1 203 ? 14.979 -13.361 10.390 1.00 37.67 397 PHE A N 1
ATOM 1521 C CA . PHE A 1 203 ? 13.972 -14.331 10.723 1.00 38.43 397 PHE A CA 1
ATOM 1522 C C . PHE A 1 203 ? 12.985 -13.794 11.721 1.00 42.32 397 PHE A C 1
ATOM 1523 O O . PHE A 1 203 ? 13.235 -12.786 12.383 1.00 44.49 397 PHE A O 1
ATOM 1531 N N . SER A 1 204 ? 11.828 -14.430 11.782 1.00 43.84 398 SER A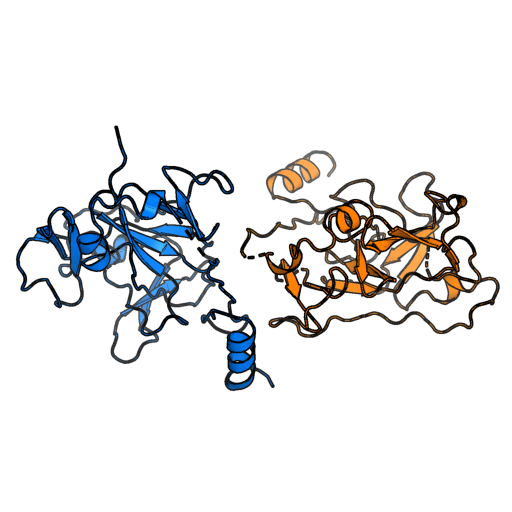 N 1
ATOM 1532 C CA . SER A 1 204 ? 10.747 -13.926 12.618 1.00 46.35 398 SER A CA 1
ATOM 1533 C C . SER A 1 204 ? 10.855 -14.443 14.050 1.00 45.90 398 SER A C 1
ATOM 1534 O O . SER A 1 204 ? 10.105 -14.029 14.919 1.00 49.79 398 SER A O 1
ATOM 1537 N N . SER A 1 205 ? 11.774 -15.369 14.302 1.00 47.75 399 SER A N 1
ATOM 1538 C CA . SER A 1 205 ? 12.013 -15.824 15.682 1.00 48.54 399 SER A CA 1
ATOM 1539 C C . SER A 1 205 ? 13.439 -16.311 15.881 1.00 48.64 399 SER A C 1
ATOM 1540 O O . SER A 1 205 ? 14.211 -16.429 14.916 1.00 43.80 399 SER A O 1
ATOM 1543 N N . GLN A 1 206 ? 13.773 -16.612 17.133 1.00 50.64 400 GLN A N 1
ATOM 1544 C CA . GLN A 1 206 ? 15.092 -17.123 17.481 1.00 52.65 400 GLN A CA 1
ATOM 1545 C C . GLN A 1 206 ? 15.236 -18.540 16.968 1.00 53.86 400 GLN A C 1
ATOM 1546 O O . GLN A 1 206 ? 16.256 -18.878 16.386 1.00 54.50 400 GLN A O 1
ATOM 1549 N N . LYS A 1 207 ? 14.207 -19.365 17.193 1.00 56.11 401 LYS A N 1
ATOM 1550 C CA . LYS A 1 207 ? 14.139 -20.726 16.645 1.00 56.52 401 LYS A CA 1
ATOM 1551 C C . LYS A 1 207 ? 14.522 -20.740 15.162 1.00 54.92 401 LYS A C 1
ATOM 1552 O O . LYS A 1 207 ? 15.488 -21.399 14.778 1.00 57.70 401 LYS A O 1
ATOM 1555 N N . PHE A 1 208 ? 13.782 -19.993 14.343 1.00 51.34 402 PHE A N 1
ATOM 1556 C CA . PHE A 1 208 ? 14.044 -19.962 12.919 1.00 51.22 402 PHE A CA 1
ATOM 1557 C C . PHE A 1 208 ? 15.461 -19.473 12.592 1.00 48.13 402 PHE A C 1
ATOM 1558 O O . PHE A 1 208 ? 16.097 -19.991 11.666 1.00 46.65 402 PHE A O 1
ATOM 1566 N N . LEU A 1 209 ? 15.957 -18.500 13.350 1.00 46.16 403 LEU A N 1
ATOM 1567 C CA . LEU A 1 209 ? 17.328 -18.038 13.150 1.00 46.03 403 LEU A CA 1
ATOM 1568 C C . LEU A 1 209 ? 18.346 -19.148 13.504 1.00 47.06 403 LEU A C 1
ATOM 1569 O O . LEU A 1 209 ? 19.319 -19.321 12.782 1.00 43.51 403 LEU A O 1
ATOM 1574 N N . SER A 1 210 ? 18.110 -19.913 14.579 1.00 48.85 404 SER A N 1
ATOM 1575 C CA . SER A 1 210 ? 19.055 -20.955 14.981 1.00 51.04 404 SER A CA 1
ATOM 1576 C C . SER A 1 210 ? 19.093 -22.117 13.998 1.00 51.85 404 SER A C 1
ATOM 1577 O O . SER A 1 210 ? 20.153 -22.713 13.759 1.00 48.62 404 SER A O 1
ATOM 1580 N N . GLN A 1 211 ? 17.914 -22.504 13.523 1.00 53.50 405 GLN A N 1
ATOM 1581 C CA . GLN A 1 211 ? 17.794 -23.533 12.491 1.00 56.04 405 GLN A CA 1
ATOM 1582 C C . GLN A 1 211 ? 18.549 -23.072 11.232 1.00 49.09 405 GLN A C 1
ATOM 1583 O O . GLN A 1 211 ? 19.254 -23.843 10.613 1.00 47.67 405 GLN A O 1
ATOM 1589 N N . HIS A 1 212 ? 18.381 -21.811 10.876 1.00 44.07 406 HIS A N 1
ATOM 1590 C CA . HIS A 1 212 ? 19.083 -21.255 9.720 1.00 42.76 406 HIS A CA 1
ATOM 1591 C C . HIS A 1 212 ? 20.573 -21.272 9.911 1.00 42.16 406 HIS A C 1
ATOM 1592 O O . HIS A 1 212 ? 21.301 -21.647 9.019 1.00 40.79 406 HIS A O 1
ATOM 1599 N N . VAL A 1 213 ? 21.035 -20.848 11.077 1.00 44.26 407 VAL A N 1
ATOM 1600 C CA . VAL A 1 213 ? 22.470 -20.770 11.327 1.00 46.80 407 VAL A CA 1
ATOM 1601 C C . VAL A 1 213 ? 23.088 -22.147 11.286 1.00 48.04 407 VAL A C 1
ATOM 1602 O O . VAL A 1 213 ? 24.135 -22.343 10.711 1.00 50.91 407 VAL A O 1
ATOM 1606 N N . GLU A 1 214 ? 22.391 -23.105 11.850 1.00 53.19 408 GLU A N 1
ATOM 1607 C CA . GLU A 1 214 ? 22.830 -24.484 11.837 1.00 56.74 408 GLU A CA 1
ATOM 1608 C C . GLU A 1 214 ? 22.801 -25.191 10.477 1.00 57.23 408 GLU A C 1
ATOM 1609 O O . GLU A 1 214 ? 23.595 -26.107 10.247 1.00 61.28 408 GLU A O 1
ATOM 1615 N N . ARG A 1 215 ? 21.884 -24.811 9.594 1.00 54.91 409 ARG A N 1
ATOM 1616 C CA . ARG A 1 215 ? 21.853 -25.401 8.245 1.00 51.90 409 ARG A CA 1
ATOM 1617 C C . ARG A 1 215 ? 22.792 -24.692 7.269 1.00 48.01 409 ARG A C 1
ATOM 1618 O O . ARG A 1 215 ? 23.201 -25.286 6.272 1.00 47.38 409 ARG A O 1
ATOM 1621 N N . ASN A 1 216 ? 23.151 -23.435 7.555 1.00 45.20 410 ASN A N 1
ATOM 1622 C CA . ASN A 1 216 ? 23.876 -22.619 6.585 1.00 43.11 410 ASN A CA 1
ATOM 1623 C C . ASN A 1 216 ? 25.255 -22.097 6.979 1.00 41.74 410 ASN A C 1
ATOM 1624 O O . ASN A 1 216 ? 25.996 -21.624 6.112 1.00 39.71 410 ASN A O 1
ATOM 1629 N N . HIS A 1 217 ? 25.605 -22.103 8.260 1.00 39.43 411 HIS A N 1
ATOM 1630 C CA . HIS A 1 217 ? 26.836 -21.396 8.661 1.00 39.12 411 HIS A CA 1
ATOM 1631 C C . HIS A 1 217 ? 27.673 -22.106 9.687 1.00 40.90 411 HIS A C 1
ATOM 1632 O O . HIS A 1 217 ? 28.897 -22.117 9.580 1.00 40.37 411 HIS A O 1
ATOM 1639 N N . SER A 1 218 ? 27.041 -22.693 10.699 1.00 42.93 412 SER A N 1
ATOM 1640 C CA . SER A 1 218 ? 27.783 -23.193 11.861 1.00 46.31 412 SER A CA 1
ATOM 1641 C C . SER A 1 218 ? 26.930 -24.133 12.705 1.00 48.86 412 SER A C 1
ATOM 1642 O O . SER A 1 218 ? 25.886 -23.737 13.184 1.00 50.45 412 SER A O 1
ATOM 1645 N N . SER A 1 219 ? 27.352 -25.383 12.846 1.00 53.44 413 SER A N 1
ATOM 1646 C CA . SER A 1 219 ? 26.726 -26.328 13.795 1.00 59.43 413 SER A CA 1
ATOM 1647 C C . SER A 1 219 ? 27.776 -27.217 14.417 1.00 60.56 413 SER A C 1
ATOM 1648 O O . SER A 1 219 ? 28.544 -27.836 13.694 1.00 60.73 413 SER A O 1
ATOM 1651 N N . SER B 1 1 ? 7.633 -23.639 30.403 1.00 69.39 195 SER B N 1
ATOM 1652 C CA . SER B 1 1 ? 8.878 -23.083 31.004 1.00 66.11 195 SER B CA 1
ATOM 1653 C C . SER B 1 1 ? 9.124 -21.662 30.507 1.00 64.76 195 SER B C 1
ATOM 1654 O O . SER B 1 1 ? 8.606 -21.258 29.476 1.00 69.30 195 SER B O 1
ATOM 1656 N N . GLU B 1 2 ? 9.943 -20.930 31.244 1.00 61.05 196 GLU B N 1
ATOM 1657 C CA . GLU B 1 2 ? 10.124 -19.509 31.039 1.00 60.23 196 GLU B CA 1
ATOM 1658 C C . GLU B 1 2 ? 11.283 -19.065 31.929 1.00 55.73 196 GLU B C 1
ATOM 1659 O O . GLU B 1 2 ? 11.272 -19.305 33.126 1.00 53.97 196 GLU B O 1
ATOM 1665 N N . PRO B 1 3 ? 12.314 -18.450 31.350 1.00 54.97 197 PRO B N 1
ATOM 1666 C CA . PRO B 1 3 ? 13.402 -18.055 32.238 1.00 52.64 197 PRO B CA 1
ATOM 1667 C C . PRO B 1 3 ? 13.020 -16.905 33.186 1.00 52.08 197 PRO B C 1
ATOM 1668 O O . PRO B 1 3 ? 12.162 -16.076 32.864 1.00 53.15 197 PRO B O 1
ATOM 1672 N N . GLN B 1 4 ? 13.668 -16.868 34.343 1.00 49.25 198 GLN B N 1
ATOM 1673 C CA . GLN B 1 4 ? 13.461 -15.806 35.295 1.00 46.63 198 GLN B CA 1
ATOM 1674 C C . GLN B 1 4 ? 14.325 -14.626 34.877 1.00 46.11 198 GLN B C 1
ATOM 1675 O O . GLN B 1 4 ? 15.196 -14.760 34.000 1.00 42.75 198 GLN B O 1
ATOM 1681 N N . ASP B 1 5 ? 14.052 -13.466 35.473 1.00 44.60 199 ASP B N 1
ATOM 1682 C CA . ASP B 1 5 ? 14.681 -12.220 35.065 1.00 44.30 199 ASP B CA 1
ATOM 1683 C C . ASP B 1 5 ? 16.197 -12.310 35.107 1.00 42.03 199 ASP B C 1
ATOM 1684 O O . ASP B 1 5 ? 16.864 -11.643 34.327 1.00 44.04 199 ASP B O 1
ATOM 1689 N N . ASP B 1 6 ? 16.753 -13.111 36.017 1.00 41.45 200 ASP B N 1
ATOM 1690 C CA . ASP B 1 6 ? 18.222 -13.239 36.102 1.00 39.90 200 ASP B CA 1
ATOM 1691 C C . ASP B 1 6 ? 18.806 -14.468 35.377 1.00 39.68 200 ASP B C 1
ATOM 1692 O O . ASP B 1 6 ? 19.897 -14.933 35.720 1.00 39.51 200 ASP B O 1
ATOM 1697 N N . ASP B 1 7 ? 18.077 -14.981 34.388 1.00 41.85 201 ASP B N 1
ATOM 1698 C CA . ASP B 1 7 ? 18.577 -16.046 33.508 1.00 44.36 201 ASP B CA 1
ATOM 1699 C C . ASP B 1 7 ? 19.184 -15.517 32.208 1.00 44.56 201 ASP B C 1
ATOM 1700 O O . ASP B 1 7 ? 19.668 -16.280 31.417 1.00 45.95 201 ASP B O 1
ATOM 1705 N N . TYR B 1 8 ? 19.147 -14.212 31.992 1.00 46.24 202 TYR B N 1
ATOM 1706 C CA . TYR B 1 8 ? 19.528 -13.657 30.713 1.00 46.82 202 TYR B CA 1
ATOM 1707 C C . TYR B 1 8 ? 20.910 -13.079 30.758 1.00 44.50 202 TYR B C 1
ATOM 1708 O O . TYR B 1 8 ? 21.320 -12.452 31.739 1.00 46.32 202 TYR B O 1
ATOM 1717 N N . LEU B 1 9 ? 21.639 -13.284 29.681 1.00 44.83 203 LEU B N 1
ATOM 1718 C CA . LEU B 1 9 ? 22.931 -12.638 29.497 1.00 43.26 203 LEU B CA 1
ATOM 1719 C C . LEU B 1 9 ? 22.725 -11.495 28.530 1.00 42.24 203 LEU B C 1
ATOM 1720 O O . LEU B 1 9 ? 21.668 -11.375 27.928 1.00 45.01 203 LEU B O 1
ATOM 1725 N N . TYR B 1 10 ? 23.734 -10.668 28.358 1.00 42.35 204 TYR B N 1
ATOM 1726 C CA . TYR B 1 10 ? 23.658 -9.569 27.418 1.00 45.00 204 TYR B CA 1
ATOM 1727 C C . TYR B 1 10 ? 24.899 -9.575 26.536 1.00 47.00 204 TYR B C 1
ATOM 1728 O O . TYR B 1 10 ? 26.001 -9.660 27.041 1.00 47.85 204 TYR B O 1
ATOM 1737 N N . CYS B 1 11 ? 24.737 -9.528 25.218 1.00 52.35 205 CYS B N 1
ATOM 1738 C CA . CYS B 1 11 ? 25.914 -9.422 24.341 1.00 54.00 205 CYS B CA 1
ATOM 1739 C C . CYS B 1 11 ? 26.250 -7.974 24.046 1.00 53.48 205 CYS B C 1
ATOM 1740 O O . CYS B 1 11 ? 25.450 -7.274 23.438 1.00 52.63 205 CYS B O 1
ATOM 1743 N N . GLU B 1 12 ? 27.438 -7.541 24.477 1.00 54.96 206 GLU B N 1
ATOM 1744 C CA . GLU B 1 12 ? 27.869 -6.150 24.329 1.00 58.94 206 GLU B CA 1
ATOM 1745 C C . GLU B 1 12 ? 28.328 -5.815 22.897 1.00 63.07 206 GLU B C 1
ATOM 1746 O O . GLU B 1 12 ? 28.619 -4.673 22.608 1.00 65.65 206 GLU B O 1
ATOM 1760 N N . CYS B 1 14 ? 26.457 -7.384 20.020 1.00 68.83 208 CYS B N 1
ATOM 1761 C CA . CYS B 1 14 ? 25.121 -7.303 19.400 1.00 69.89 208 CYS B CA 1
ATOM 1762 C C . CYS B 1 14 ? 24.180 -6.315 20.109 1.00 67.57 208 CYS B C 1
ATOM 1763 O O . CYS B 1 14 ? 23.175 -5.943 19.550 1.00 67.32 208 CYS B O 1
ATOM 1766 N N . GLN B 1 15 ? 24.524 -5.895 21.335 1.00 64.39 209 GLN B N 1
ATOM 1767 C CA . GLN B 1 15 ? 23.646 -5.052 22.175 1.00 61.99 209 GLN B CA 1
ATOM 1768 C C . GLN B 1 15 ? 22.230 -5.641 22.325 1.00 60.43 209 GLN B C 1
ATOM 1769 O O . GLN B 1 15 ? 21.236 -4.979 22.062 1.00 60.66 209 GLN B O 1
ATOM 1775 N N . ASN B 1 16 ? 22.154 -6.895 22.745 1.00 59.39 210 ASN B N 1
ATOM 1776 C CA . ASN B 1 16 ? 20.886 -7.478 23.160 1.00 57.27 210 ASN B CA 1
ATOM 1777 C C . ASN B 1 16 ? 21.085 -8.655 24.082 1.00 54.36 210 ASN B C 1
ATOM 1778 O O . ASN B 1 16 ? 22.201 -9.177 24.219 1.00 50.48 210 ASN B O 1
ATOM 1783 N N . PHE B 1 17 ? 19.981 -9.060 24.702 1.00 54.26 211 PHE B N 1
ATOM 1784 C CA . PHE B 1 17 ? 19.960 -10.118 25.677 1.00 53.55 211 PHE B CA 1
ATOM 1785 C C . PHE B 1 17 ? 19.909 -11.444 24.948 1.00 53.92 211 PHE B C 1
ATOM 1786 O O . PHE B 1 17 ? 19.615 -11.482 23.769 1.00 55.68 211 PHE B O 1
ATOM 1794 N N . PHE B 1 18 ? 20.215 -12.522 25.661 1.00 52.82 212 PHE B N 1
ATOM 1795 C CA . PHE B 1 18 ? 20.089 -13.880 25.132 1.00 52.91 212 PHE B CA 1
ATOM 1796 C C . PHE B 1 18 ? 20.145 -14.912 26.264 1.00 52.93 212 PHE B C 1
ATOM 1797 O O . PHE B 1 18 ? 20.529 -14.587 27.391 1.00 48.98 212 PHE B O 1
ATOM 1805 N N . ILE B 1 19 ? 19.768 -16.153 25.955 1.00 56.62 213 ILE B N 1
ATOM 1806 C CA . ILE B 1 19 ? 19.927 -17.289 26.888 1.00 55.94 213 ILE B CA 1
ATOM 1807 C C . ILE B 1 19 ? 21.076 -18.186 26.438 1.00 55.48 213 ILE B C 1
ATOM 1808 O O . ILE B 1 19 ? 21.045 -18.692 25.325 1.00 55.18 213 ILE B O 1
ATOM 1813 N N . ASP B 1 20 ? 22.065 -18.412 27.310 1.00 53.57 214 ASP B N 1
ATOM 1814 C CA . ASP B 1 20 ? 23.165 -19.378 27.034 1.00 54.75 214 ASP B CA 1
ATOM 1815 C C . ASP B 1 20 ? 24.198 -18.896 25.993 1.00 55.00 214 ASP B C 1
ATOM 1816 O O . ASP B 1 20 ? 25.364 -18.711 26.329 1.00 53.33 214 ASP B O 1
ATOM 1818 N N . SER B 1 21 ? 23.784 -18.716 24.734 1.00 57.31 215 SER B N 1
ATOM 1819 C CA . SER B 1 21 ? 24.720 -18.248 23.682 1.00 58.23 215 SER B CA 1
ATOM 1820 C C . SER B 1 21 ? 24.082 -17.267 22.712 1.00 57.16 215 SER B C 1
ATOM 1821 O O . SER B 1 21 ? 22.914 -17.420 22.360 1.00 55.29 215 SER B O 1
ATOM 1824 N N . CYS B 1 22 ? 24.863 -16.260 22.299 1.00 56.86 216 CYS B N 1
ATOM 1825 C CA . CYS B 1 22 ? 24.445 -15.306 21.255 1.00 60.43 216 CYS B CA 1
ATOM 1826 C C . CYS B 1 22 ? 24.529 -15.996 19.916 1.00 62.76 216 CYS B C 1
ATOM 1827 O O . CYS B 1 22 ? 25.430 -16.826 19.676 1.00 62.30 216 CYS B O 1
ATOM 1830 N N . ALA B 1 23 ? 23.594 -15.662 19.039 1.00 65.68 217 ALA B N 1
ATOM 1831 C CA . ALA B 1 23 ? 23.623 -16.171 17.658 1.00 68.03 217 ALA B CA 1
ATOM 1832 C C . ALA B 1 23 ? 24.930 -15.795 16.970 1.00 68.96 217 ALA B C 1
ATOM 1833 O O . ALA B 1 23 ? 25.489 -16.591 16.235 1.00 70.11 217 ALA B O 1
ATOM 1835 N N . ALA B 1 24 ? 25.424 -14.589 17.229 1.00 69.60 218 ALA B N 1
ATOM 1836 C CA . ALA B 1 24 ? 26.645 -14.113 16.561 1.00 72.07 218 ALA B CA 1
ATOM 1837 C C . ALA B 1 24 ? 27.893 -14.684 17.238 1.00 70.56 218 ALA B C 1
ATOM 1838 O O . ALA B 1 24 ? 28.803 -15.173 16.564 1.00 70.43 218 ALA B O 1
ATOM 1840 N N . HIS B 1 25 ? 27.926 -14.639 18.568 1.00 65.55 219 HIS B N 1
ATOM 1841 C CA . HIS B 1 25 ? 29.180 -14.846 19.298 1.00 65.57 219 HIS B CA 1
ATOM 1842 C C . HIS B 1 25 ? 29.246 -16.072 20.168 1.00 65.10 219 HIS B C 1
ATOM 1843 O O . HIS B 1 25 ? 30.277 -16.314 20.791 1.00 66.22 219 HIS B O 1
ATOM 1850 N N . GLY B 1 26 ? 28.172 -16.863 20.221 1.00 64.86 220 GLY B N 1
ATOM 1851 C CA . GLY B 1 26 ? 28.152 -18.076 21.045 1.00 63.28 220 GLY B CA 1
ATOM 1852 C C . GLY B 1 26 ? 28.105 -17.762 22.540 1.00 62.21 220 GLY B C 1
ATOM 1853 O O . GLY B 1 26 ? 27.793 -16.625 22.946 1.00 60.11 220 GLY B O 1
ATOM 1854 N N . PRO B 1 27 ? 28.435 -18.753 23.381 1.00 61.44 221 PRO B N 1
ATOM 1855 C CA . PRO B 1 27 ? 28.432 -18.471 24.796 1.00 59.80 221 PRO B CA 1
ATOM 1856 C C . PRO B 1 27 ? 29.591 -17.556 25.136 1.00 60.16 221 PRO B C 1
ATOM 1857 O O . PRO B 1 27 ? 30.571 -17.507 24.388 1.00 62.53 221 PRO B O 1
ATOM 1861 N N . PRO B 1 28 ? 29.478 -16.809 26.246 1.00 58.63 222 PRO B N 1
ATOM 1862 C CA . PRO B 1 28 ? 30.526 -15.832 26.557 1.00 56.60 222 PRO B CA 1
ATOM 1863 C C . PRO B 1 28 ? 31.735 -16.445 27.251 1.00 55.57 222 PRO B C 1
ATOM 1864 O O . PRO B 1 28 ? 31.650 -17.529 27.779 1.00 53.44 222 PRO B O 1
ATOM 1868 N N . THR B 1 29 ? 32.849 -15.728 27.242 1.00 55.16 223 THR B N 1
ATOM 1869 C CA . THR B 1 29 ? 34.039 -16.153 27.937 1.00 55.80 223 THR B CA 1
ATOM 1870 C C . THR B 1 29 ? 33.943 -15.689 29.393 1.00 54.10 223 THR B C 1
ATOM 1871 O O . THR B 1 29 ? 33.881 -14.480 29.658 1.00 52.84 223 THR B O 1
ATOM 1875 N N . PHE B 1 30 ? 33.859 -16.661 30.318 1.00 54.75 224 PHE B N 1
ATOM 1876 C CA . PHE B 1 30 ? 33.898 -16.414 31.773 1.00 52.64 224 PHE B CA 1
ATOM 1877 C C . PHE B 1 30 ? 35.297 -16.691 32.321 1.00 55.13 224 PHE B C 1
ATOM 1878 O O . PHE B 1 30 ? 35.678 -17.853 32.484 1.00 58.26 224 PHE B O 1
ATOM 1886 N N . VAL B 1 31 ? 36.050 -15.635 32.629 1.00 53.24 225 VAL B N 1
ATOM 1887 C CA . VAL B 1 31 ? 37.445 -15.775 33.082 1.00 54.05 225 VAL B CA 1
ATOM 1888 C C . VAL B 1 31 ? 37.527 -16.466 34.459 1.00 55.32 225 VAL B C 1
ATOM 1889 O O . VAL B 1 31 ? 36.851 -16.062 35.403 1.00 55.23 225 VAL B O 1
ATOM 1893 N N . LYS B 1 32 ? 38.389 -17.471 34.565 1.00 53.00 226 LYS B N 1
ATOM 1894 C CA . LYS B 1 32 ? 38.523 -18.242 35.784 1.00 54.95 226 LYS B CA 1
ATOM 1895 C C . LYS B 1 32 ? 39.493 -17.546 36.749 1.00 55.99 226 LYS B C 1
ATOM 1896 O O . LYS B 1 32 ? 40.596 -17.142 36.349 1.00 55.30 226 LYS B O 1
ATOM 1898 N N . ASP B 1 33 ? 39.064 -17.396 38.010 1.00 53.35 227 ASP B N 1
ATOM 1899 C CA . ASP B 1 33 ? 39.920 -16.893 39.077 1.00 52.91 227 ASP B CA 1
ATOM 1900 C C . ASP B 1 33 ? 41.044 -17.904 39.332 1.00 57.11 227 ASP B C 1
ATOM 1901 O O . ASP B 1 33 ? 40.856 -19.093 39.116 1.00 59.47 227 ASP B O 1
ATOM 1906 N N . SER B 1 34 ? 42.209 -17.436 39.790 1.00 58.39 228 SER B N 1
ATOM 1907 C CA . SER B 1 34 ? 43.241 -18.354 40.298 1.00 60.81 228 SER B CA 1
ATOM 1908 C C . SER B 1 34 ? 42.695 -19.130 41.514 1.00 61.18 228 SER B C 1
ATOM 1909 O O . SER B 1 34 ? 41.988 -18.562 42.364 1.00 58.03 228 SER B O 1
ATOM 1912 N N . ALA B 1 35 ? 43.029 -20.417 41.583 1.00 60.29 229 ALA B N 1
ATOM 1913 C CA . ALA B 1 35 ? 42.492 -21.306 42.611 1.00 60.86 229 ALA B CA 1
ATOM 1914 C C . ALA B 1 35 ? 43.161 -21.031 43.963 1.00 62.61 229 ALA B C 1
ATOM 1915 O O . ALA B 1 35 ? 44.396 -20.921 44.057 1.00 60.55 229 ALA B O 1
ATOM 1917 N N . VAL B 1 36 ? 42.330 -20.892 44.995 1.00 62.09 230 VAL B N 1
ATOM 1918 C CA . VAL B 1 36 ? 42.805 -20.754 46.365 1.00 65.59 230 VAL B CA 1
ATOM 1919 C C . VAL B 1 36 ? 41.652 -21.053 47.329 1.00 66.24 230 VAL B C 1
ATOM 1920 O O . VAL B 1 36 ? 40.577 -20.460 47.222 1.00 67.75 230 VAL B O 1
ATOM 1924 N N . ASP B 1 37 ? 41.853 -22.010 48.231 1.00 67.21 231 ASP B N 1
ATOM 1925 C CA . ASP B 1 37 ? 40.808 -22.387 49.181 1.00 69.01 231 ASP B CA 1
ATOM 1926 C C . ASP B 1 37 ? 40.294 -21.148 49.941 1.00 69.98 231 ASP B C 1
ATOM 1927 O O . ASP B 1 37 ? 41.087 -20.285 50.365 1.00 69.20 231 ASP B O 1
ATOM 1929 N N . LYS B 1 38 ? 38.972 -21.056 50.097 1.00 68.19 232 LYS B N 1
ATOM 1930 C CA . LYS B 1 38 ? 38.375 -20.050 50.979 1.00 69.12 232 LYS B CA 1
ATOM 1931 C C . LYS B 1 38 ? 38.959 -20.205 52.371 1.00 69.14 232 LYS B C 1
ATOM 1932 O O . LYS B 1 38 ? 39.167 -21.318 52.820 1.00 71.92 232 LYS B O 1
ATOM 1934 N N . GLY B 1 39 ? 39.269 -19.084 53.022 1.00 68.47 233 GLY B N 1
ATOM 1935 C CA . GLY B 1 39 ? 39.805 -19.098 54.377 1.00 71.82 233 GLY B CA 1
ATOM 1936 C C . GLY B 1 39 ? 41.274 -18.717 54.483 1.00 72.92 233 GLY B C 1
ATOM 1937 O O . GLY B 1 39 ? 41.751 -18.431 55.566 1.00 73.99 233 GLY B O 1
ATOM 1938 N N . HIS B 1 40 ? 41.992 -18.708 53.359 1.00 71.33 234 HIS B N 1
ATOM 1939 C CA . HIS B 1 40 ? 43.391 -18.282 53.343 1.00 70.53 234 HIS B CA 1
ATOM 1940 C C . HIS B 1 40 ? 43.449 -16.781 53.553 1.00 69.63 234 HIS B C 1
ATOM 1941 O O . HIS B 1 40 ? 42.778 -16.039 52.852 1.00 68.29 234 HIS B O 1
ATOM 1948 N N . PRO B 1 41 ? 44.258 -16.310 54.521 1.00 72.33 235 PRO B N 1
ATOM 1949 C CA . PRO B 1 41 ? 44.150 -14.907 54.979 1.00 71.89 235 PRO B CA 1
ATOM 1950 C C . PRO B 1 41 ? 44.138 -13.860 53.865 1.00 68.85 235 PRO B C 1
ATOM 1951 O O . PRO B 1 41 ? 43.458 -12.840 53.979 1.00 66.18 235 PRO B O 1
ATOM 1955 N N . ASN B 1 42 ? 44.924 -14.108 52.825 1.00 68.60 236 ASN B N 1
ATOM 1956 C CA . ASN B 1 42 ? 45.083 -13.188 51.709 1.00 65.94 236 ASN B CA 1
ATOM 1957 C C . ASN B 1 42 ? 44.390 -13.686 50.432 1.00 62.68 236 ASN B C 1
ATOM 1958 O O . ASN B 1 42 ? 44.832 -13.382 49.322 1.00 58.60 236 ASN B O 1
ATOM 1963 N N . ARG B 1 43 ? 43.289 -14.420 50.592 1.00 61.87 237 ARG B N 1
ATOM 1964 C CA . ARG B 1 43 ? 42.639 -15.109 49.464 1.00 60.97 237 ARG B CA 1
ATOM 1965 C C . ARG B 1 43 ? 42.236 -14.212 48.289 1.00 58.59 237 ARG B C 1
ATOM 1966 O O . ARG B 1 43 ? 42.320 -14.621 47.127 1.00 57.14 237 ARG B O 1
ATOM 1974 N N . SER B 1 44 ? 41.749 -13.019 48.584 1.00 57.53 238 SER B N 1
ATOM 1975 C CA . SER B 1 44 ? 41.220 -12.163 47.529 1.00 56.22 238 SER B CA 1
ATOM 1976 C C . SER B 1 44 ? 42.303 -11.817 46.529 1.00 55.46 238 SER B C 1
ATOM 1977 O O . SER B 1 44 ? 42.144 -12.040 45.332 1.00 54.56 238 SER B O 1
ATOM 1980 N N . ALA B 1 45 ? 43.409 -11.268 47.031 1.00 58.76 239 ALA B N 1
ATOM 1981 C CA . ALA B 1 45 ? 44.556 -10.906 46.181 1.00 58.52 239 ALA B CA 1
ATOM 1982 C C . ALA B 1 45 ? 45.057 -12.117 45.393 1.00 58.02 239 ALA B C 1
ATOM 1983 O O . ALA B 1 45 ? 45.258 -12.029 44.190 1.00 59.15 239 ALA B O 1
ATOM 1985 N N . LEU B 1 46 ? 45.195 -13.257 46.062 1.00 59.04 240 LEU B N 1
ATOM 1986 C CA . LEU B 1 46 ? 45.710 -14.468 45.409 1.00 60.02 240 LEU B CA 1
ATOM 1987 C C . LEU B 1 46 ? 44.768 -15.057 44.346 1.00 56.85 240 LEU B C 1
ATOM 1988 O O . LEU B 1 46 ? 45.209 -15.842 43.519 1.00 60.30 240 LEU B O 1
ATOM 1993 N N . SER B 1 47 ? 43.489 -14.703 44.382 1.00 52.62 241 SER B N 1
ATOM 1994 C CA . SER B 1 47 ? 42.510 -15.216 43.399 1.00 50.43 241 SER B CA 1
ATOM 1995 C C . SER B 1 47 ? 42.550 -14.448 42.057 1.00 49.85 241 SER B C 1
ATOM 1996 O O . SER B 1 47 ? 41.976 -14.884 41.062 1.00 47.89 241 SER B O 1
ATOM 1999 N N . LEU B 1 48 ? 43.187 -13.284 42.062 1.00 50.47 242 LEU B N 1
ATOM 2000 C CA . LEU B 1 48 ? 43.324 -12.472 40.872 1.00 50.87 242 LEU B CA 1
ATOM 2001 C C . LEU B 1 48 ? 43.732 -13.308 39.638 1.00 52.02 242 LEU B C 1
ATOM 2002 O O . LEU B 1 48 ? 44.711 -14.038 39.676 1.00 53.39 242 LEU B O 1
ATOM 2007 N N . PRO B 1 49 ? 42.976 -13.205 38.542 1.00 51.13 243 PRO B N 1
ATOM 2008 C CA . PRO B 1 49 ? 43.383 -13.949 37.365 1.00 52.20 243 PRO B CA 1
ATOM 2009 C C . PRO B 1 49 ? 44.646 -13.380 36.726 1.00 53.20 243 PRO B C 1
ATOM 2010 O O . PRO B 1 49 ? 45.043 -12.252 37.011 1.00 51.77 243 PRO B O 1
ATOM 2014 N N . PRO B 1 50 ? 45.277 -14.158 35.857 1.00 56.17 244 PRO B N 1
ATOM 2015 C CA . PRO B 1 50 ? 46.505 -13.683 35.226 1.00 57.05 244 PRO B CA 1
ATOM 2016 C C . PRO B 1 50 ? 46.241 -12.485 34.335 1.00 57.20 244 PRO B C 1
ATOM 2017 O O . PRO B 1 50 ? 45.151 -12.372 33.780 1.00 55.49 244 PRO B O 1
ATOM 2021 N N . GLY B 1 51 ? 47.217 -11.578 34.239 1.00 58.15 245 GLY B N 1
ATOM 2022 C CA . GLY B 1 51 ? 47.131 -10.407 33.356 1.00 57.75 245 GLY B CA 1
ATOM 2023 C C . GLY B 1 51 ? 46.552 -9.152 34.004 1.00 56.51 245 GLY B C 1
ATOM 2024 O O . GLY B 1 51 ? 46.520 -8.083 33.386 1.00 55.59 245 GLY B O 1
ATOM 2025 N N . LEU B 1 52 ? 46.077 -9.280 35.235 1.00 55.95 246 LEU B N 1
ATOM 2026 C CA . LEU B 1 52 ? 45.523 -8.150 35.971 1.00 55.95 246 LEU B CA 1
ATOM 2027 C C . LEU B 1 52 ? 46.434 -7.823 37.123 1.00 58.48 246 LEU B C 1
ATOM 2028 O O . LEU B 1 52 ? 47.184 -8.680 37.568 1.00 61.88 246 LEU B O 1
ATOM 2033 N N . ARG B 1 53 ? 46.347 -6.603 37.640 1.00 58.39 247 ARG B N 1
ATOM 2034 C CA . ARG B 1 53 ? 47.217 -6.197 38.734 1.00 60.78 247 ARG B CA 1
ATOM 2035 C C . ARG B 1 53 ? 46.478 -5.363 39.766 1.00 60.16 247 ARG B C 1
ATOM 2036 O O . ARG B 1 53 ? 45.774 -4.413 39.424 1.00 57.58 247 ARG B O 1
ATOM 2044 N N . ILE B 1 54 ? 46.700 -5.701 41.033 1.00 61.39 248 ILE B N 1
ATOM 2045 C CA . ILE B 1 54 ? 46.186 -4.942 42.168 1.00 60.77 248 ILE B CA 1
ATOM 2046 C C . ILE B 1 54 ? 47.225 -3.914 42.619 1.00 64.42 248 ILE B C 1
ATOM 2047 O O . ILE B 1 54 ? 48.407 -4.239 42.789 1.00 64.42 248 ILE B O 1
ATOM 2052 N N . GLY B 1 55 ? 46.778 -2.675 42.808 1.00 65.59 249 GLY B N 1
ATOM 2053 C CA . GLY B 1 55 ? 47.681 -1.564 43.109 1.00 67.85 249 GLY B CA 1
ATOM 2054 C C . GLY B 1 55 ? 46.939 -0.236 43.173 1.00 67.54 249 GLY B C 1
ATOM 2055 O O . GLY B 1 55 ? 45.757 -0.170 42.834 1.00 62.77 249 GLY B O 1
ATOM 2056 N N . PRO B 1 56 ? 47.640 0.836 43.599 1.00 68.92 250 PRO B N 1
ATOM 2057 C CA . PRO B 1 56 ? 47.022 2.126 43.859 1.00 67.40 250 PRO B CA 1
ATOM 2058 C C . PRO B 1 56 ? 46.043 2.517 42.780 1.00 67.13 250 PRO B C 1
ATOM 2059 O O . PRO B 1 56 ? 46.380 2.511 41.600 1.00 66.69 250 PRO B O 1
ATOM 2063 N N . SER B 1 57 ? 44.822 2.820 43.193 1.00 66.25 251 SER B N 1
ATOM 2064 C CA . SER B 1 57 ? 43.805 3.325 42.291 1.00 65.12 251 SER B CA 1
ATOM 2065 C C . SER B 1 57 ? 44.180 4.725 41.792 1.00 66.66 251 SER B C 1
ATOM 2066 O O . SER B 1 57 ? 44.853 5.479 42.488 1.00 66.49 251 SER B O 1
ATOM 2069 N N . GLY B 1 58 ? 43.740 5.057 40.580 1.00 67.59 252 GLY B N 1
ATOM 2070 C CA . GLY B 1 58 ? 43.781 6.434 40.092 1.00 67.61 252 GLY B CA 1
ATOM 2071 C C . GLY B 1 58 ? 42.620 7.279 40.614 1.00 68.57 252 GLY B C 1
ATOM 2072 O O . GLY B 1 58 ? 42.615 8.493 40.451 1.00 69.92 252 GLY B O 1
ATOM 2073 N N . ILE B 1 59 ? 41.617 6.641 41.217 1.00 67.76 253 ILE B N 1
ATOM 2074 C CA . ILE B 1 59 ? 40.545 7.376 41.875 1.00 67.09 253 ILE B CA 1
ATOM 2075 C C . ILE B 1 59 ? 41.088 7.914 43.222 1.00 69.27 253 ILE B C 1
ATOM 2076 O O . ILE B 1 59 ? 41.483 7.126 44.092 1.00 66.95 253 ILE B O 1
ATOM 2079 N N . PRO B 1 60 ? 41.168 9.257 43.370 1.00 70.00 254 PRO B N 1
ATOM 2080 C CA . PRO B 1 60 ? 41.690 9.852 44.597 1.00 72.24 254 PRO B CA 1
ATOM 2081 C C . PRO B 1 60 ? 41.020 9.347 45.873 1.00 74.38 254 PRO B C 1
ATOM 2082 O O . PRO B 1 60 ? 39.791 9.376 45.990 1.00 73.89 254 PRO B O 1
ATOM 2086 N N . GLN B 1 61 ? 41.840 8.886 46.815 1.00 76.46 255 GLN B N 1
ATOM 2087 C CA . GLN B 1 61 ? 41.366 8.410 48.111 1.00 77.16 255 GLN B CA 1
ATOM 2088 C C . GLN B 1 61 ? 40.555 7.127 47.960 1.00 75.16 255 GLN B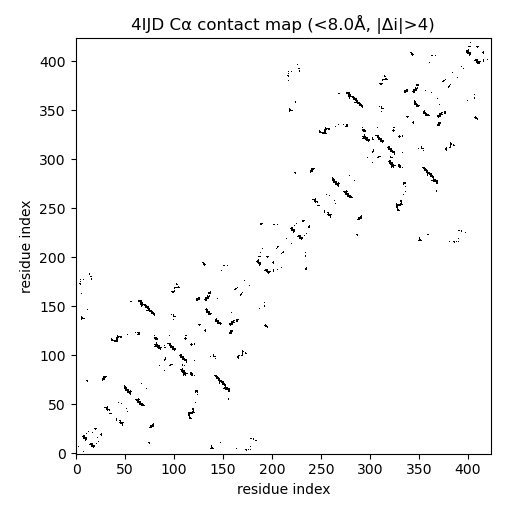 C 1
ATOM 2089 O O . GLN B 1 61 ? 39.727 6.800 48.810 1.00 80.04 255 GLN B O 1
ATOM 2091 N N . ALA B 1 62 ? 40.816 6.390 46.886 1.00 71.29 256 ALA B N 1
ATOM 2092 C CA . ALA B 1 62 ? 40.130 5.140 46.636 1.00 66.87 256 ALA B CA 1
ATOM 2093 C C . ALA B 1 62 ? 40.888 3.963 47.244 1.00 66.54 256 ALA B C 1
ATOM 2094 O O . ALA B 1 62 ? 40.310 2.886 47.454 1.00 67.02 256 ALA B O 1
ATOM 2096 N N . GLY B 1 63 ? 42.170 4.164 47.549 1.00 63.97 257 GLY B N 1
ATOM 2097 C CA . GLY B 1 63 ? 42.997 3.089 48.048 1.00 63.35 257 GLY B CA 1
ATOM 2098 C C . GLY B 1 63 ? 43.420 2.199 46.902 1.00 60.75 257 GLY B C 1
ATOM 2099 O O . GLY B 1 63 ? 43.834 2.687 45.853 1.00 60.62 257 GLY B O 1
ATOM 2100 N N . LEU B 1 64 ? 43.313 0.890 47.084 1.00 59.13 258 LEU B N 1
ATOM 2101 C CA . LEU B 1 64 ? 43.705 -0.045 46.023 1.00 58.46 258 LEU B CA 1
ATOM 2102 C C . LEU B 1 64 ? 42.645 -0.128 44.925 1.00 56.99 258 LEU B C 1
ATOM 2103 O O . LEU B 1 64 ? 41.468 0.213 45.130 1.00 57.21 258 LEU B O 1
ATOM 2108 N N . GLY B 1 65 ? 43.079 -0.585 43.759 1.00 56.33 259 GLY B N 1
ATOM 2109 C CA . GLY B 1 65 ? 42.193 -0.845 42.647 1.00 55.19 259 GLY B CA 1
ATOM 2110 C C . GLY B 1 65 ? 42.801 -1.920 41.784 1.00 56.98 259 GLY B C 1
ATOM 2111 O O . GLY B 1 65 ? 43.963 -2.300 41.985 1.00 59.41 259 GLY B O 1
ATOM 2112 N N . VAL B 1 66 ? 42.025 -2.413 40.823 1.00 55.15 260 VAL B N 1
ATOM 2113 C CA . VAL B 1 66 ? 42.489 -3.451 39.919 1.00 54.70 260 VAL B CA 1
ATOM 2114 C C . VAL B 1 66 ? 42.769 -2.829 38.568 1.00 54.96 260 VAL B C 1
ATOM 2115 O O . VAL B 1 66 ? 42.038 -1.926 38.131 1.00 56.81 260 VAL B O 1
ATOM 2119 N N . TRP B 1 67 ? 43.819 -3.322 37.909 1.00 53.51 261 TRP B N 1
ATOM 2120 C CA . TRP B 1 67 ? 44.306 -2.751 36.654 1.00 55.51 261 TRP B CA 1
ATOM 2121 C C . TRP B 1 67 ? 44.584 -3.819 35.632 1.00 55.76 261 TRP B C 1
ATOM 2122 O O . TRP B 1 67 ? 45.136 -4.888 35.947 1.00 53.51 261 TRP B O 1
ATOM 2133 N N . ASN B 1 68 ? 44.281 -3.501 34.382 1.00 55.53 262 ASN B N 1
ATOM 2134 C CA . ASN B 1 68 ? 44.703 -4.326 33.270 1.00 57.81 262 ASN B CA 1
ATOM 2135 C C . ASN B 1 68 ? 46.198 -4.163 33.007 1.00 60.45 262 ASN B C 1
ATOM 2136 O O . ASN B 1 68 ? 46.711 -3.058 33.087 1.00 60.00 262 ASN B O 1
ATOM 2141 N N . GLU B 1 69 ? 46.885 -5.263 32.685 1.00 64.20 263 GLU B N 1
ATOM 2142 C CA . GLU B 1 69 ? 48.343 -5.247 32.476 1.00 68.53 263 GLU B CA 1
ATOM 2143 C C . GLU B 1 69 ? 48.812 -5.972 31.208 1.00 72.97 263 GLU B C 1
ATOM 2144 O O . GLU B 1 69 ? 49.469 -5.372 30.355 1.00 76.44 263 GLU B O 1
ATOM 2147 N N . ALA B 1 70 ? 48.532 -7.269 31.099 1.00 75.48 264 ALA B N 1
ATOM 2148 C CA . ALA B 1 70 ? 49.195 -8.094 30.056 1.00 77.29 264 ALA B CA 1
ATOM 2149 C C . ALA B 1 70 ? 48.846 -7.623 28.636 1.00 77.69 264 ALA B C 1
ATOM 2150 O O . ALA B 1 70 ? 49.741 -7.454 27.800 1.00 76.66 264 ALA B O 1
ATOM 2152 N N . SER B 1 71 ? 47.552 -7.413 28.375 1.00 71.74 265 SER B N 1
ATOM 2153 C CA . SER B 1 71 ? 47.091 -7.003 27.045 1.00 71.01 265 SER B CA 1
ATOM 2154 C C . SER B 1 71 ? 45.617 -6.575 27.080 1.00 67.19 265 SER B C 1
ATOM 2155 O O . SER B 1 71 ? 45.011 -6.496 28.154 1.00 63.38 265 SER B O 1
ATOM 2158 N N . ASP B 1 72 ? 45.042 -6.302 25.911 1.00 66.11 266 ASP B N 1
ATOM 2159 C CA . ASP B 1 72 ? 43.673 -5.791 25.842 1.00 64.61 266 ASP B CA 1
ATOM 2160 C C . ASP B 1 72 ? 42.682 -6.804 26.347 1.00 62.27 266 ASP B C 1
ATOM 2161 O O . ASP B 1 72 ? 42.814 -7.995 26.087 1.00 60.78 266 ASP B O 1
ATOM 2166 N N . LEU B 1 73 ? 41.688 -6.317 27.083 1.00 58.88 267 LEU B N 1
ATOM 2167 C CA . LEU B 1 73 ? 40.513 -7.101 27.403 1.00 55.88 267 LEU B CA 1
ATOM 2168 C C . LEU B 1 73 ? 39.423 -6.802 26.362 1.00 55.37 267 LEU B C 1
ATOM 2169 O O . LEU B 1 73 ? 39.120 -5.639 26.091 1.00 52.75 267 LEU B O 1
ATOM 2174 N N . PRO B 1 74 ? 38.864 -7.858 25.741 1.00 56.12 268 PRO B N 1
ATOM 2175 C CA . PRO B 1 74 ? 37.818 -7.627 24.740 1.00 55.01 268 PRO B CA 1
ATOM 2176 C C . PRO B 1 74 ? 36.460 -7.268 25.326 1.00 53.93 268 PRO B C 1
ATOM 2177 O O . PRO B 1 74 ? 36.221 -7.383 26.536 1.00 52.80 268 PRO B O 1
ATOM 2181 N N . LEU B 1 75 ? 35.576 -6.839 24.447 1.00 54.39 269 LEU B N 1
ATOM 2182 C CA . LEU B 1 75 ? 34.216 -6.518 24.800 1.00 53.99 269 LEU B CA 1
ATOM 2183 C C . LEU B 1 75 ? 33.492 -7.804 25.186 1.00 53.27 269 LEU B C 1
ATOM 2184 O O . LEU B 1 75 ? 33.807 -8.866 24.685 1.00 56.70 269 LEU B O 1
ATOM 2189 N N . GLY B 1 76 ? 32.549 -7.711 26.107 1.00 53.14 270 GLY B N 1
ATOM 2190 C CA . GLY B 1 76 ? 31.689 -8.846 26.426 1.00 53.23 270 GLY B CA 1
ATOM 2191 C C . GLY B 1 76 ? 32.312 -9.925 27.293 1.00 51.22 270 GLY B C 1
ATOM 2192 O O . GLY B 1 76 ? 31.717 -10.986 27.470 1.00 51.46 270 GLY B O 1
ATOM 2193 N N . LEU B 1 77 ? 33.484 -9.636 27.859 1.00 49.86 271 LEU B N 1
ATOM 2194 C CA . LEU B 1 77 ? 34.205 -10.563 28.731 1.00 49.22 271 LEU B CA 1
ATOM 2195 C C . LEU B 1 77 ? 33.594 -10.554 30.133 1.00 48.53 271 LEU B C 1
ATOM 2196 O O . LEU B 1 77 ? 33.250 -9.481 30.659 1.00 44.80 271 LEU B O 1
ATOM 2201 N N . HIS B 1 78 ? 33.493 -11.741 30.743 1.00 49.06 272 HIS B N 1
ATOM 2202 C CA . HIS B 1 78 ? 32.767 -11.914 32.033 1.00 47.45 272 HIS B CA 1
ATOM 2203 C C . HIS B 1 78 ? 33.690 -12.326 33.139 1.00 46.14 272 HIS B C 1
ATOM 2204 O O . HIS B 1 78 ? 34.566 -13.168 32.940 1.00 47.83 272 HIS B O 1
ATOM 2211 N N . PHE B 1 79 ? 33.518 -11.715 34.307 1.00 43.80 273 PHE B N 1
ATOM 2212 C CA . PHE B 1 79 ? 34.245 -12.104 35.519 1.00 42.83 273 PHE B CA 1
ATOM 2213 C C . PHE B 1 79 ? 33.249 -12.446 36.642 1.00 42.35 273 PHE B C 1
ATOM 2214 O O . PHE B 1 79 ? 32.153 -11.830 36.745 1.00 41.00 273 PHE B O 1
ATOM 2222 N N . GLY B 1 80 ? 33.641 -13.383 37.499 1.00 39.48 274 GLY B N 1
ATOM 2223 C CA . GLY B 1 80 ? 32.870 -13.723 38.667 1.00 40.00 274 GLY B CA 1
ATOM 2224 C C . GLY B 1 80 ? 32.532 -15.194 38.804 1.00 40.76 274 GLY B C 1
ATOM 2225 O O . GLY B 1 80 ? 33.087 -16.025 38.104 1.00 39.11 274 GLY B O 1
ATOM 2226 N N . PRO B 1 81 ? 31.580 -15.521 39.706 1.00 39.42 275 PRO B N 1
ATOM 2227 C CA . PRO B 1 81 ? 30.774 -14.600 40.477 1.00 38.60 275 PRO B CA 1
ATOM 2228 C C . PRO B 1 81 ? 31.565 -13.822 41.508 1.00 39.20 275 PRO B C 1
ATOM 2229 O O . PRO B 1 81 ? 32.633 -14.255 41.938 1.00 42.18 275 PRO B O 1
ATOM 2233 N N . TYR B 1 82 ? 31.030 -12.683 41.906 1.00 38.73 276 TYR B N 1
ATOM 2234 C CA . TYR B 1 82 ? 31.529 -11.949 43.040 1.00 38.79 276 TYR B CA 1
ATOM 2235 C C . TYR B 1 82 ? 31.346 -12.850 44.279 1.00 40.54 276 TYR B C 1
ATOM 2236 O O . TYR B 1 82 ? 30.292 -13.411 44.481 1.00 41.44 276 TYR B O 1
ATOM 2245 N N . GLU B 1 83 ? 32.388 -13.008 45.074 1.00 42.65 277 GLU B N 1
ATOM 2246 C CA . GLU B 1 83 ? 32.313 -13.886 46.235 1.00 44.18 277 GLU B CA 1
ATOM 2247 C C . GLU B 1 83 ? 32.254 -13.108 47.556 1.00 44.55 277 GLU B C 1
ATOM 2248 O O . GLU B 1 83 ? 32.646 -11.941 47.646 1.00 43.56 277 GLU B O 1
ATOM 2254 N N . GLY B 1 84 ? 31.695 -13.755 48.553 1.00 45.24 278 GLY B N 1
ATOM 2255 C CA . GLY B 1 84 ? 31.508 -13.143 49.862 1.00 46.94 278 GLY B CA 1
ATOM 2256 C C . GLY B 1 84 ? 30.541 -13.975 50.661 1.00 47.58 278 GLY B C 1
ATOM 2257 O O . GLY B 1 84 ? 30.160 -15.079 50.242 1.00 48.27 278 GLY B O 1
ATOM 2258 N N . ARG B 1 85 ? 30.130 -13.471 51.808 1.00 48.76 279 ARG B N 1
ATOM 2259 C CA . ARG B 1 85 ? 29.131 -14.174 52.606 1.00 49.51 279 ARG B CA 1
ATOM 2260 C C . ARG B 1 85 ? 27.778 -13.678 52.164 1.00 48.46 279 ARG B C 1
ATOM 2261 O O . ARG B 1 85 ? 27.616 -12.489 51.887 1.00 48.42 279 ARG B O 1
ATOM 2269 N N . ILE B 1 86 ? 26.822 -14.588 52.035 1.00 49.94 280 ILE B N 1
ATOM 2270 C CA . ILE B 1 86 ? 25.470 -14.208 51.666 1.00 51.30 280 ILE B CA 1
ATOM 2271 C C . ILE B 1 86 ? 24.691 -13.941 52.937 1.00 54.65 280 ILE B C 1
ATOM 2272 O O . ILE B 1 86 ? 24.744 -14.737 53.891 1.00 57.57 280 ILE B O 1
ATOM 2274 N N . THR B 1 87 ? 23.967 -12.828 52.971 1.00 53.53 281 THR B N 1
ATOM 2275 C CA . THR B 1 87 ? 23.249 -12.440 54.181 1.00 56.74 281 THR B CA 1
ATOM 2276 C C . THR B 1 87 ? 22.022 -11.560 53.896 1.00 57.46 281 THR B C 1
ATOM 2277 O O . THR B 1 87 ? 21.963 -10.866 52.887 1.00 52.66 281 THR B O 1
ATOM 2281 N N . GLU B 1 88 ? 21.052 -11.586 54.808 1.00 60.11 282 GLU B N 1
ATOM 2282 C CA . GLU B 1 88 ? 19.949 -10.630 54.773 1.00 63.25 282 GLU B CA 1
ATOM 2283 C C . GLU B 1 88 ? 20.215 -9.477 55.732 1.00 66.28 282 GLU B C 1
ATOM 2284 O O . GLU B 1 88 ? 19.390 -8.569 55.866 1.00 71.52 282 GLU B O 1
ATOM 2290 N N . ASP B 1 89 ? 21.384 -9.492 56.369 1.00 66.19 283 ASP B N 1
ATOM 2291 C CA . ASP B 1 89 ? 21.735 -8.485 57.364 1.00 68.93 283 ASP B CA 1
ATOM 2292 C C . ASP B 1 89 ? 21.929 -7.114 56.709 1.00 68.07 283 ASP B C 1
ATOM 2293 O O . ASP B 1 89 ? 22.860 -6.919 55.926 1.00 66.72 283 ASP B O 1
ATOM 2298 N N . GLU B 1 90 ? 21.060 -6.169 57.070 1.00 69.31 284 GLU B N 1
ATOM 2299 C CA . GLU B 1 90 ? 21.049 -4.807 56.508 1.00 68.86 284 GLU B CA 1
ATOM 2300 C C . GLU B 1 90 ? 22.364 -4.034 56.678 1.00 68.99 284 GLU B C 1
ATOM 2301 O O . GLU B 1 90 ? 22.629 -3.083 55.935 1.00 67.62 284 GLU B O 1
ATOM 2303 N N . GLU B 1 91 ? 23.174 -4.434 57.656 1.00 70.60 285 GLU B N 1
ATOM 2304 C CA . GLU B 1 91 ? 24.473 -3.793 57.907 1.00 71.21 285 GLU B CA 1
ATOM 2305 C C . GLU B 1 91 ? 25.471 -3.965 56.739 1.00 67.83 285 GLU B C 1
ATOM 2306 O O . GLU B 1 91 ? 26.420 -3.191 56.620 1.00 69.81 285 GLU B O 1
ATOM 2308 N N . ALA B 1 92 ? 25.252 -4.976 55.893 1.00 64.49 286 ALA B N 1
ATOM 2309 C CA . ALA B 1 92 ? 26.021 -5.149 54.626 1.00 62.43 286 ALA B CA 1
ATOM 2310 C C . ALA B 1 92 ? 25.752 -4.042 53.611 1.00 62.84 286 ALA B C 1
ATOM 2311 O O . ALA B 1 92 ? 26.581 -3.781 52.726 1.00 63.35 286 ALA B O 1
ATOM 2313 N N . ALA B 1 93 ? 24.581 -3.419 53.719 1.00 63.70 287 ALA B N 1
ATOM 2314 C CA . ALA B 1 93 ? 24.176 -2.365 52.803 1.00 64.35 287 ALA B CA 1
ATOM 2315 C C . ALA B 1 93 ? 25.222 -1.257 52.780 1.00 63.68 287 ALA B C 1
ATOM 2316 O O . ALA B 1 93 ? 25.652 -0.774 53.830 1.00 66.09 287 ALA B O 1
ATOM 2318 N N . ASN B 1 94 ? 25.652 -0.880 51.580 1.00 65.49 288 ASN B N 1
ATOM 2319 C CA . ASN B 1 94 ? 26.602 0.230 51.394 1.00 66.67 288 ASN B CA 1
ATOM 2320 C C . ASN B 1 94 ? 27.927 0.067 52.175 1.00 66.33 288 ASN B C 1
ATOM 2321 O O . ASN B 1 94 ? 28.674 1.032 52.303 1.00 69.79 288 ASN B O 1
ATOM 2326 N N . ASN B 1 95 ? 28.228 -1.118 52.710 1.00 61.35 289 ASN B N 1
ATOM 2327 C CA . ASN B 1 95 ? 29.412 -1.237 53.580 1.00 59.02 289 ASN B CA 1
ATOM 2328 C C . ASN B 1 95 ? 30.715 -1.035 52.786 1.00 54.87 289 ASN B C 1
ATOM 2329 O O . ASN B 1 95 ? 31.802 -1.042 53.354 1.00 55.67 289 ASN B O 1
ATOM 2334 N N . GLY B 1 96 ? 30.583 -0.857 51.476 1.00 50.69 290 GLY B N 1
ATOM 2335 C CA . GLY B 1 96 ? 31.719 -0.581 50.598 1.00 49.99 290 GLY B CA 1
ATOM 2336 C C . GLY B 1 96 ? 32.099 -1.766 49.733 1.00 49.17 290 GLY B C 1
ATOM 2337 O O . GLY B 1 96 ? 32.825 -1.620 48.757 1.00 50.62 290 GLY B O 1
ATOM 2338 N N . TYR B 1 97 ? 31.613 -2.950 50.093 1.00 50.89 291 TYR B N 1
ATOM 2339 C CA . TYR B 1 97 ? 32.018 -4.182 49.435 1.00 50.47 291 TYR B CA 1
ATOM 2340 C C . TYR B 1 97 ? 30.878 -5.141 49.183 1.00 47.39 291 TYR B C 1
ATOM 2341 O O . TYR B 1 97 ? 31.124 -6.326 48.960 1.00 46.90 291 TYR B O 1
ATOM 2350 N N . SER B 1 98 ? 29.637 -4.662 49.241 1.00 46.21 292 SER B N 1
ATOM 2351 C CA A SER B 1 98 ? 28.486 -5.548 49.115 0.60 44.66 292 SER B CA 1
ATOM 2352 C CA B SER B 1 98 ? 28.472 -5.541 49.120 0.40 45.48 292 SER B CA 1
ATOM 2353 C C . SER B 1 98 ? 27.691 -5.272 47.836 1.00 44.74 292 SER B C 1
ATOM 2354 O O . SER B 1 98 ? 27.738 -4.179 47.292 1.00 43.50 292 SER B O 1
ATOM 2359 N N . TRP B 1 99 ? 26.998 -6.299 47.336 1.00 43.73 293 TRP B N 1
ATOM 2360 C CA . TRP B 1 99 ? 26.058 -6.128 46.226 1.00 42.11 293 TRP B CA 1
ATOM 2361 C C . TRP B 1 99 ? 24.755 -6.758 46.629 1.00 42.67 293 TRP B C 1
ATOM 2362 O O . TRP B 1 99 ? 24.725 -7.768 47.321 1.00 42.97 293 TRP B O 1
ATOM 2373 N N . LEU B 1 100 ? 23.683 -6.177 46.130 1.00 40.84 294 LEU B N 1
ATOM 2374 C CA . LEU B 1 100 ? 22.343 -6.600 46.382 1.00 44.20 294 LEU B CA 1
ATOM 2375 C C . LEU B 1 100 ? 21.972 -7.744 45.414 1.00 42.68 294 LEU B C 1
ATOM 2376 O O . LEU B 1 100 ? 22.335 -7.726 44.247 1.00 44.16 294 LEU B O 1
ATOM 2381 N N . ILE B 1 101 ? 21.284 -8.755 45.917 1.00 40.90 295 ILE B N 1
ATOM 2382 C CA . ILE B 1 101 ? 20.799 -9.843 45.082 1.00 40.79 295 ILE B CA 1
ATOM 2383 C C . ILE B 1 101 ? 19.310 -10.010 45.316 1.00 42.62 295 ILE B C 1
ATOM 2384 O O . ILE B 1 101 ? 18.894 -10.324 46.446 1.00 44.06 295 ILE B O 1
ATOM 2389 N N . THR B 1 102 ? 18.511 -9.821 44.265 1.00 40.91 296 THR B N 1
ATOM 2390 C CA . THR B 1 102 ? 17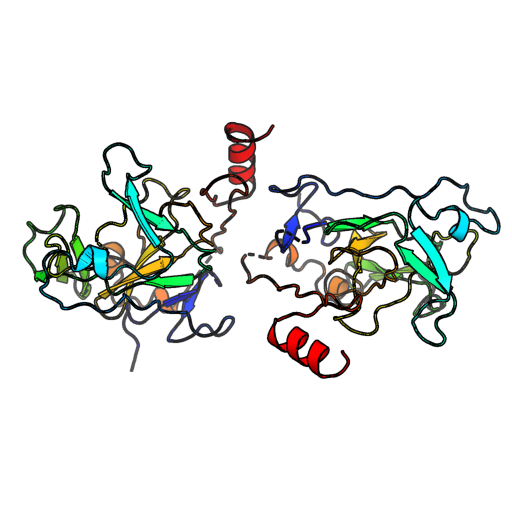.050 -9.858 44.403 1.00 44.55 296 THR B CA 1
ATOM 2391 C C . THR B 1 102 ? 16.490 -11.235 44.108 1.00 44.10 296 THR B C 1
ATOM 2392 O O . THR B 1 102 ? 17.029 -11.967 43.273 1.00 42.64 296 THR B O 1
ATOM 2396 N N . LYS B 1 103 ? 15.422 -11.592 44.816 1.00 45.60 297 LYS B N 1
ATOM 2397 C CA . LYS B 1 103 ? 14.747 -12.881 44.609 1.00 47.84 297 LYS B CA 1
ATOM 2398 C C . LYS B 1 103 ? 13.273 -12.715 44.251 1.00 47.33 297 LYS B C 1
ATOM 2399 O O . LYS B 1 103 ? 12.482 -13.629 44.424 1.00 49.67 297 LYS B O 1
ATOM 2403 N N . GLY B 1 104 ? 12.925 -11.566 43.690 1.00 47.46 298 GLY B N 1
ATOM 2404 C CA . GLY B 1 104 ? 11.550 -11.284 43.305 1.00 51.01 298 GLY B CA 1
ATOM 2405 C C . GLY B 1 104 ? 10.769 -10.673 44.438 1.00 52.40 298 GLY B C 1
ATOM 2406 O O . GLY B 1 104 ? 11.162 -10.778 45.583 1.00 53.38 298 GLY B O 1
ATOM 2407 N N . ARG B 1 105 ? 9.661 -10.027 44.096 1.00 57.00 299 ARG B N 1
ATOM 2408 C CA . ARG B 1 105 ? 8.751 -9.420 45.065 1.00 59.92 299 ARG B CA 1
ATOM 2409 C C . ARG B 1 105 ? 9.473 -8.624 46.146 1.00 59.83 299 ARG B C 1
ATOM 2410 O O . ARG B 1 105 ? 9.275 -8.837 47.349 1.00 58.44 299 ARG B O 1
ATOM 2418 N N . ASN B 1 106 ? 10.324 -7.705 45.688 1.00 61.18 300 ASN B N 1
ATOM 2419 C CA . ASN B 1 106 ? 11.108 -6.829 46.569 1.00 62.22 300 ASN B CA 1
ATOM 2420 C C . ASN B 1 106 ? 11.773 -7.560 47.747 1.00 62.49 300 ASN B C 1
ATOM 2421 O O . ASN B 1 106 ? 11.987 -6.970 48.809 1.00 62.58 300 ASN B O 1
ATOM 2426 N N . CYS B 1 107 ? 12.091 -8.842 47.558 1.00 58.82 301 CYS B N 1
ATOM 2427 C CA . CYS B 1 107 ? 12.884 -9.576 48.531 1.00 59.11 301 CYS B CA 1
ATOM 2428 C C . CYS B 1 107 ? 14.333 -9.606 48.060 1.00 57.59 301 CYS B C 1
ATOM 2429 O O . CYS B 1 107 ? 14.612 -9.927 46.915 1.00 52.58 301 CYS B O 1
ATOM 2432 N N . TYR B 1 108 ? 15.233 -9.212 48.953 1.00 59.88 302 TYR B N 1
ATOM 2433 C CA . TYR B 1 108 ? 16.647 -9.043 48.631 1.00 60.60 302 TYR B CA 1
ATOM 2434 C C . TYR B 1 108 ? 17.536 -9.837 49.601 1.00 59.74 302 TYR B C 1
ATOM 2435 O O . TYR B 1 108 ? 17.114 -10.213 50.702 1.00 57.02 302 TYR B O 1
ATOM 2444 N N . GLU B 1 109 ? 18.744 -10.141 49.154 1.00 56.00 303 GLU B N 1
ATOM 2445 C CA . GLU B 1 109 ? 19.831 -10.457 50.057 1.00 55.02 303 GLU B CA 1
ATOM 2446 C C . GLU B 1 109 ? 21.090 -9.731 49.589 1.00 51.48 303 GLU B C 1
ATOM 2447 O O . GLU B 1 109 ? 21.068 -9.025 48.586 1.00 47.33 303 GLU B O 1
ATOM 2453 N N . TYR B 1 110 ? 22.182 -9.903 50.331 1.00 51.18 304 TYR B N 1
ATOM 2454 C CA . TYR B 1 110 ? 23.448 -9.267 49.993 1.00 48.77 304 TYR B CA 1
ATOM 2455 C C . TYR B 1 110 ? 24.554 -10.288 49.853 1.00 46.68 304 TYR B C 1
ATOM 2456 O O . TYR B 1 110 ? 24.555 -11.306 50.534 1.00 48.28 304 TYR B O 1
ATOM 2465 N N . VAL B 1 111 ? 25.498 -10.009 48.958 1.00 44.69 305 VAL B N 1
ATOM 2466 C CA . VAL B 1 111 ? 26.780 -10.698 48.943 1.00 42.32 305 VAL B CA 1
ATOM 2467 C C . VAL B 1 111 ? 27.877 -9.732 49.407 1.00 42.81 305 VAL B C 1
ATOM 2468 O O . VAL B 1 111 ? 28.151 -8.725 48.781 1.00 42.41 305 VAL B O 1
ATOM 2472 N N . ASP B 1 112 ? 28.498 -10.067 50.520 1.00 44.29 306 ASP B N 1
ATOM 2473 C CA . ASP B 1 112 ? 29.385 -9.164 51.213 1.00 45.79 306 ASP B CA 1
ATOM 2474 C C . ASP B 1 112 ? 30.795 -9.662 51.038 1.00 46.76 306 ASP B C 1
ATOM 2475 O O . ASP B 1 112 ? 31.162 -10.701 51.620 1.00 47.88 306 ASP B O 1
ATOM 2480 N N . GLY B 1 113 ? 31.591 -8.929 50.265 1.00 44.27 307 GLY B N 1
ATOM 2481 C CA . GLY B 1 113 ? 32.992 -9.292 50.044 1.00 47.07 307 GLY B CA 1
ATOM 2482 C C . GLY B 1 113 ? 33.982 -8.488 50.886 1.00 50.82 307 GLY B C 1
ATOM 2483 O O . GLY B 1 113 ? 35.105 -8.262 50.445 1.00 53.31 307 GLY B O 1
ATOM 2484 N N . LYS B 1 114 ? 33.582 -8.079 52.103 1.00 50.82 308 LYS B N 1
ATOM 2485 C CA . LYS B 1 114 ? 34.447 -7.264 52.977 1.00 53.53 308 LYS B CA 1
ATOM 2486 C C . LYS B 1 114 ? 35.630 -8.063 53.560 1.00 53.93 308 LYS B C 1
ATOM 2487 O O . LYS B 1 114 ? 36.739 -7.553 53.663 1.00 54.03 308 LYS B O 1
ATOM 2489 N N . ASP B 1 115 ? 35.394 -9.312 53.916 1.00 52.94 309 ASP B N 1
ATOM 2490 C CA . ASP B 1 115 ? 36.467 -10.171 54.392 1.00 55.94 309 ASP B CA 1
ATOM 2491 C C . ASP B 1 115 ? 37.338 -10.744 53.236 1.00 54.18 309 ASP B C 1
ATOM 2492 O O . ASP B 1 115 ? 36.890 -11.607 52.484 1.00 52.54 309 ASP B O 1
ATOM 2497 N N . LYS B 1 116 ? 38.580 -10.262 53.145 1.00 54.74 310 LYS B N 1
ATOM 2498 C CA . LYS B 1 116 ? 39.601 -10.736 52.179 1.00 55.34 310 LYS B CA 1
ATOM 2499 C C . LYS B 1 116 ? 39.755 -12.260 52.094 1.00 56.23 310 LYS B C 1
ATOM 2500 O O . LYS B 1 116 ? 40.063 -12.791 51.037 1.00 55.67 310 LYS B O 1
ATOM 2504 N N . SER B 1 117 ? 39.588 -12.949 53.222 1.00 57.96 311 SER B N 1
ATOM 2505 C CA . SER B 1 117 ? 39.763 -14.396 53.268 1.00 58.32 311 SER B CA 1
ATOM 2506 C C . SER B 1 117 ? 38.526 -15.131 52.749 1.00 57.68 311 SER B C 1
ATOM 2507 O O . SER B 1 117 ? 38.594 -16.325 52.480 1.00 58.25 311 SER B O 1
ATOM 2510 N N . TRP B 1 118 ? 37.411 -14.404 52.584 1.00 58.08 312 TRP B N 1
ATOM 2511 C CA . TRP B 1 118 ? 36.140 -14.973 52.104 1.00 57.58 312 TRP B CA 1
ATOM 2512 C C . TRP B 1 118 ? 35.493 -14.170 50.993 1.00 57.61 312 TRP B C 1
ATOM 2513 O O . TRP B 1 118 ? 34.264 -14.109 50.886 1.00 59.98 312 TRP B O 1
ATOM 2524 N N . ALA B 1 119 ? 36.296 -13.497 50.195 1.00 54.04 313 ALA B N 1
ATOM 2525 C CA . ALA B 1 119 ? 35.802 -12.877 48.985 1.00 50.67 313 ALA B CA 1
ATOM 2526 C C . ALA B 1 119 ? 36.771 -13.247 47.862 1.00 50.42 313 ALA B C 1
ATOM 2527 O O . ALA B 1 119 ? 37.584 -14.186 48.006 1.00 50.77 313 ALA B O 1
ATOM 2529 N N . ASN B 1 120 ? 36.697 -12.541 46.744 1.00 48.22 314 ASN B N 1
ATOM 2530 C CA . ASN B 1 120 ? 37.737 -12.685 45.737 1.00 48.89 314 ASN B CA 1
ATOM 2531 C C . ASN B 1 120 ? 38.213 -11.322 45.242 1.00 47.91 314 ASN B C 1
ATOM 2532 O O . ASN B 1 120 ? 37.876 -10.273 45.826 1.00 45.15 314 ASN B O 1
ATOM 2537 N N . TRP B 1 121 ? 39.004 -11.343 44.175 1.00 47.37 315 TRP B N 1
ATOM 2538 C CA . TRP B 1 121 ? 39.740 -10.164 43.725 1.00 45.99 315 TRP B CA 1
ATOM 2539 C C . TRP B 1 121 ? 38.844 -9.051 43.258 1.00 45.68 315 TRP B C 1
ATOM 2540 O O . TRP B 1 121 ? 39.264 -7.894 43.200 1.00 47.94 315 TRP B O 1
ATOM 2559 N N . ARG B 1 123 ? 36.511 -7.699 44.816 1.00 44.99 317 ARG B N 1
ATOM 2560 C CA . ARG B 1 123 ? 36.298 -6.719 45.906 1.00 46.03 317 ARG B CA 1
ATOM 2561 C C . ARG B 1 123 ? 37.181 -5.452 45.791 1.00 45.15 317 ARG B C 1
ATOM 2562 O O . ARG B 1 123 ? 36.820 -4.408 46.300 1.00 43.64 317 ARG B O 1
ATOM 2570 N N . TYR B 1 124 ? 38.332 -5.564 45.132 1.00 44.91 318 TYR B N 1
ATOM 2571 C CA . TYR B 1 124 ? 39.257 -4.432 44.986 1.00 47.46 318 TYR B CA 1
ATOM 2572 C C . TYR B 1 124 ? 38.900 -3.544 43.803 1.00 46.04 318 TYR B C 1
ATOM 2573 O O . TYR B 1 124 ? 39.431 -2.452 43.676 1.00 47.03 318 TYR B O 1
ATOM 2582 N N . VAL B 1 125 ? 38.008 -4.011 42.936 1.00 44.54 319 VAL B N 1
ATOM 2583 C CA . VAL B 1 125 ? 37.603 -3.221 41.770 1.00 43.94 319 VAL B CA 1
ATOM 2584 C C . VAL B 1 125 ? 36.760 -2.022 42.211 1.00 44.96 319 VAL B C 1
ATOM 2585 O O . VAL B 1 125 ? 35.765 -2.188 42.932 1.00 41.39 319 VAL B O 1
ATOM 2589 N N . ASN B 1 126 ? 37.152 -0.816 41.796 1.00 46.85 320 ASN B N 1
ATOM 2590 C CA . ASN B 1 126 ? 36.433 0.391 42.245 1.00 49.43 320 ASN B CA 1
ATOM 2591 C C . ASN B 1 126 ? 35.257 0.714 41.355 1.00 48.34 320 ASN B C 1
ATOM 2592 O O . ASN B 1 126 ? 35.173 0.215 40.232 1.00 47.86 320 ASN B O 1
ATOM 2597 N N . CYS B 1 127 ? 34.346 1.549 41.863 1.00 47.34 321 CYS B N 1
ATOM 2598 C CA . CYS B 1 127 ? 33.185 1.985 41.086 1.00 46.16 321 CYS B CA 1
ATOM 2599 C C . CYS B 1 127 ? 33.522 3.153 40.176 1.00 45.63 321 CYS B C 1
ATOM 2600 O O . CYS B 1 127 ? 34.266 4.052 40.543 1.00 45.73 321 CYS B O 1
ATOM 2603 N N . ALA B 1 128 ? 32.965 3.131 38.973 1.00 45.80 322 ALA B N 1
ATOM 2604 C CA . ALA B 1 128 ? 33.067 4.267 38.079 1.00 44.98 322 ALA B CA 1
ATOM 2605 C C . ALA B 1 128 ? 32.295 5.417 38.690 1.00 45.18 322 ALA B C 1
ATOM 2606 O O . ALA B 1 128 ? 31.272 5.202 39.345 1.00 42.97 322 ALA B O 1
ATOM 2608 N N . ARG B 1 129 ? 32.780 6.633 38.480 1.00 47.12 323 ARG B N 1
ATOM 2609 C CA . ARG B 1 129 ? 32.081 7.838 38.956 1.00 48.56 323 ARG B CA 1
ATOM 2610 C C . ARG B 1 129 ? 31.158 8.410 37.893 1.00 48.14 323 ARG B C 1
ATOM 2611 O O . ARG B 1 129 ? 30.260 9.226 38.201 1.00 45.75 323 ARG B O 1
ATOM 2619 N N . ASP B 1 130 ? 31.348 7.959 36.650 1.00 46.46 324 ASP B N 1
ATOM 2620 C CA . ASP B 1 130 ? 30.545 8.444 35.526 1.00 46.25 324 ASP B CA 1
ATOM 2621 C C . ASP B 1 130 ? 30.568 7.438 34.392 1.00 44.50 324 ASP B C 1
ATOM 2622 O O . ASP B 1 130 ? 31.310 6.469 34.438 1.00 43.38 324 ASP B O 1
ATOM 2627 N N . ASP B 1 131 ? 29.786 7.694 33.357 1.00 44.85 325 ASP B N 1
ATOM 2628 C CA . ASP B 1 131 ? 29.656 6.756 32.241 1.00 46.49 325 ASP B CA 1
ATOM 2629 C C . ASP B 1 131 ? 30.909 6.670 31.394 1.00 46.29 325 ASP B C 1
ATOM 2630 O O . ASP B 1 131 ? 31.126 5.685 30.722 1.00 43.69 325 ASP B O 1
ATOM 2635 N N . GLU B 1 132 ? 31.731 7.712 31.431 1.00 47.57 326 GLU B N 1
ATOM 2636 C CA . GLU B 1 132 ? 32.826 7.839 30.484 1.00 48.80 326 GLU B CA 1
ATOM 2637 C C . GLU B 1 132 ? 34.072 7.055 30.908 1.00 47.94 326 GLU B C 1
ATOM 2638 O O . GLU B 1 132 ? 34.829 6.579 30.052 1.00 47.74 326 GLU B O 1
ATOM 2644 N N . GLU B 1 133 ? 34.278 6.900 32.219 1.00 46.88 327 GLU B N 1
ATOM 2645 C CA . GLU B 1 133 ? 35.376 6.062 32.744 1.00 46.24 327 GLU B CA 1
ATOM 2646 C C . GLU B 1 133 ? 34.919 4.620 33.070 1.00 45.83 327 GLU B C 1
ATOM 2647 O O . GLU B 1 133 ? 35.747 3.776 33.437 1.00 45.93 327 GLU B O 1
ATOM 2653 N N . GLN B 1 134 ? 33.614 4.353 32.964 1.00 45.92 328 GLN B N 1
ATOM 2654 C CA . GLN B 1 134 ? 33.049 3.034 33.316 1.00 45.54 328 GLN B CA 1
ATOM 2655 C C . GLN B 1 134 ? 33.407 2.019 32.234 1.00 44.95 328 GLN B C 1
ATOM 2656 O O . GLN B 1 134 ? 33.177 2.271 31.051 1.00 43.72 328 GLN B O 1
ATOM 2662 N N . ASN B 1 135 ? 33.981 0.886 32.619 1.00 43.92 329 ASN B N 1
ATOM 2663 C CA . ASN B 1 135 ? 34.321 -0.136 31.613 1.00 44.77 329 ASN B CA 1
ATOM 2664 C C . ASN B 1 135 ? 33.852 -1.541 31.960 1.00 42.89 329 ASN B C 1
ATOM 2665 O O . ASN B 1 135 ? 34.094 -2.462 31.206 1.00 42.27 329 ASN B O 1
ATOM 2670 N N . LEU B 1 136 ? 33.118 -1.672 33.065 1.00 43.49 330 LEU B N 1
ATOM 2671 C CA . LEU B 1 136 ? 32.542 -2.955 33.495 1.00 41.71 330 LEU B CA 1
ATOM 2672 C C . LEU B 1 136 ? 31.125 -2.742 33.932 1.00 40.27 330 LEU B C 1
ATOM 267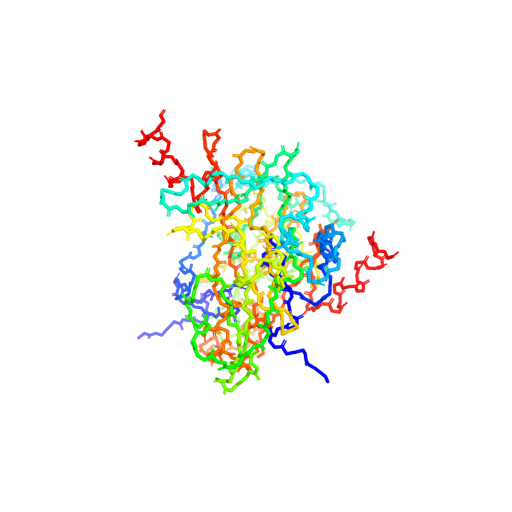3 O O . LEU B 1 136 ? 30.810 -1.720 34.540 1.00 40.87 330 LEU B O 1
ATOM 2678 N N . VAL B 1 137 ? 30.254 -3.694 33.605 1.00 40.26 331 VAL B N 1
ATOM 2679 C CA . VAL B 1 137 ? 28.887 -3.679 34.094 1.00 40.00 331 VAL B CA 1
ATOM 2680 C C . VAL B 1 137 ? 28.681 -4.829 35.082 1.00 38.18 331 VAL B C 1
ATOM 2681 O O . VAL B 1 137 ? 28.984 -5.975 34.786 1.00 37.57 331 VAL B O 1
ATOM 2685 N N . ALA B 1 138 ? 28.178 -4.497 36.265 1.00 39.16 332 ALA B N 1
ATOM 2686 C CA . ALA B 1 138 ? 27.796 -5.498 37.260 1.00 37.23 332 ALA B CA 1
ATOM 2687 C C . ALA B 1 138 ? 26.332 -5.853 37.063 1.00 37.62 332 ALA B C 1
ATOM 2688 O O . ALA B 1 138 ? 25.489 -4.968 36.976 1.00 40.57 332 ALA B O 1
ATOM 2690 N N . PHE B 1 139 ? 26.017 -7.139 36.998 1.00 36.65 333 PHE B N 1
ATOM 2691 C CA . PHE B 1 139 ? 24.638 -7.553 36.805 1.00 37.53 333 PHE B CA 1
ATOM 2692 C C . PHE B 1 139 ? 24.377 -8.880 37.493 1.00 36.17 333 PHE B C 1
ATOM 2693 O O . PHE B 1 139 ? 25.305 -9.667 37.744 1.00 36.60 333 PHE B O 1
ATOM 2701 N N . GLN B 1 140 ? 23.106 -9.143 37.753 1.00 36.21 334 GLN B N 1
ATOM 2702 C CA . GLN B 1 140 ? 22.708 -10.355 38.457 1.00 36.70 334 GLN B CA 1
ATOM 2703 C C . GLN B 1 140 ? 22.419 -11.448 37.464 1.00 38.17 334 GLN B C 1
ATOM 2704 O O . GLN B 1 140 ? 21.597 -11.273 36.546 1.00 40.45 334 GLN B O 1
ATOM 2710 N N . TYR B 1 141 ? 23.090 -12.581 37.659 1.00 38.76 335 TYR B N 1
ATOM 2711 C CA . TYR B 1 141 ? 22.879 -13.779 36.850 1.00 40.90 335 TYR B CA 1
ATOM 2712 C C . TYR B 1 141 ? 22.841 -14.975 37.780 1.00 41.57 335 TYR B C 1
ATOM 2713 O O . TYR B 1 141 ? 23.804 -15.205 38.521 1.00 42.60 335 TYR B O 1
ATOM 2722 N N . HIS B 1 142 ? 21.741 -15.727 37.739 1.00 44.35 336 HIS B N 1
ATOM 2723 C CA . HIS B 1 142 ? 21.541 -16.930 38.579 1.00 44.83 336 HIS B CA 1
ATOM 2724 C C . HIS B 1 142 ? 21.771 -16.656 40.037 1.00 44.02 336 HIS B C 1
ATOM 2725 O O . HIS B 1 142 ? 22.561 -17.339 40.694 1.00 41.75 336 HIS B O 1
ATOM 2732 N N . ARG B 1 143 ? 21.084 -15.643 40.556 1.00 42.56 337 ARG B N 1
ATOM 2733 C CA . ARG B 1 143 ? 21.258 -15.206 41.946 1.00 41.34 337 ARG B CA 1
ATOM 2734 C C . ARG B 1 143 ? 22.714 -14.947 42.326 1.00 41.25 337 ARG B C 1
ATOM 2735 O O . ARG B 1 143 ? 23.097 -15.134 43.471 1.00 42.50 337 ARG B O 1
ATOM 2743 N N . GLN B 1 144 ? 23.519 -14.476 41.386 1.00 40.98 338 GLN B N 1
ATOM 2744 C CA . GLN B 1 144 ? 24.899 -14.125 41.687 1.00 41.44 338 GLN B CA 1
ATOM 2745 C C . GLN B 1 144 ? 25.253 -12.877 40.936 1.00 41.01 338 GLN B C 1
ATOM 2746 O O . GLN B 1 144 ? 24.577 -12.512 39.975 1.00 40.79 338 GLN B O 1
ATOM 2752 N N . ILE B 1 145 ? 26.346 -12.245 41.342 1.00 39.92 339 ILE B N 1
ATOM 2753 C CA . ILE B 1 145 ? 26.826 -11.048 40.683 1.00 38.76 339 ILE B CA 1
ATOM 2754 C C . ILE B 1 145 ? 28.033 -11.367 39.827 1.00 39.05 339 ILE B C 1
ATOM 2755 O O . ILE B 1 145 ? 29.012 -11.936 40.314 1.00 39.17 339 ILE B O 1
ATOM 2760 N N . PHE B 1 146 ? 27.942 -10.989 38.553 1.00 39.24 340 PHE B N 1
ATOM 2761 C CA . PHE B 1 146 ? 29.053 -11.025 37.608 1.00 39.10 340 PHE B CA 1
ATOM 2762 C C . PHE B 1 146 ? 29.346 -9.621 37.066 1.00 38.37 340 PHE B C 1
ATOM 2763 O O . PHE B 1 146 ? 28.462 -8.752 37.042 1.00 37.30 340 PHE B O 1
ATOM 2771 N N . TYR B 1 147 ? 30.590 -9.410 36.645 1.00 39.12 341 TYR B N 1
ATOM 2772 C CA . TYR B 1 147 ? 30.988 -8.187 35.945 1.00 40.17 341 TYR B CA 1
ATOM 2773 C C . TYR B 1 147 ? 31.288 -8.535 34.469 1.00 42.88 341 TYR B C 1
ATOM 2774 O O . TYR B 1 147 ? 32.003 -9.507 34.201 1.00 42.82 341 TYR B O 1
ATOM 2783 N N . ARG B 1 148 ? 30.794 -7.742 33.519 1.00 42.98 342 ARG B N 1
ATOM 2784 C CA . ARG B 1 148 ? 31.270 -7.888 32.128 1.00 43.54 342 ARG B CA 1
ATOM 2785 C C . ARG B 1 148 ? 31.850 -6.597 31.571 1.00 44.90 342 ARG B C 1
ATOM 2786 O O . ARG B 1 148 ? 31.453 -5.507 31.964 1.00 43.14 342 ARG B O 1
ATOM 2794 N N . THR B 1 149 ? 32.800 -6.726 30.651 1.00 46.00 343 THR B N 1
ATOM 2795 C CA . THR B 1 149 ? 33.391 -5.541 30.010 1.00 44.87 343 THR B CA 1
ATOM 2796 C C . THR B 1 149 ? 32.380 -4.943 29.073 1.00 44.84 343 THR B C 1
ATOM 2797 O O . THR B 1 149 ? 31.799 -5.649 28.273 1.00 44.14 343 THR B O 1
ATOM 2801 N N . CYS B 1 150 ? 32.133 -3.644 29.209 1.00 46.07 344 CYS B N 1
ATOM 2802 C CA . CYS B 1 150 ? 31.287 -2.939 28.269 1.00 49.57 344 CYS B CA 1
ATOM 2803 C C . CYS B 1 150 ? 32.171 -2.089 27.327 1.00 52.86 344 CYS B C 1
ATOM 2804 O O . CYS B 1 150 ? 31.727 -1.136 26.729 1.00 54.96 344 CYS B O 1
ATOM 2807 N N . ARG B 1 151 ? 33.417 -2.512 27.162 1.00 58.24 345 ARG B N 1
ATOM 2808 C CA . ARG B 1 151 ? 34.394 -1.767 26.388 1.00 61.18 345 ARG B CA 1
ATOM 2809 C C . ARG B 1 151 ? 35.629 -2.614 26.195 1.00 59.78 345 ARG B C 1
ATOM 2810 O O . ARG B 1 151 ? 35.888 -3.535 26.990 1.00 58.07 345 ARG B O 1
ATOM 2818 N N . VAL B 1 152 ? 36.406 -2.297 25.162 1.00 55.06 346 VAL B N 1
ATOM 2819 C CA . VAL B 1 152 ? 37.751 -2.816 25.075 1.00 55.37 346 VAL B CA 1
ATOM 2820 C C . VAL B 1 152 ? 38.541 -2.068 26.129 1.00 54.85 346 VAL B C 1
ATOM 2821 O O . VAL B 1 152 ? 38.549 -0.836 26.139 1.00 56.37 346 VAL B O 1
ATOM 2825 N N . ILE B 1 153 ? 39.156 -2.804 27.054 1.00 52.71 347 ILE B N 1
AT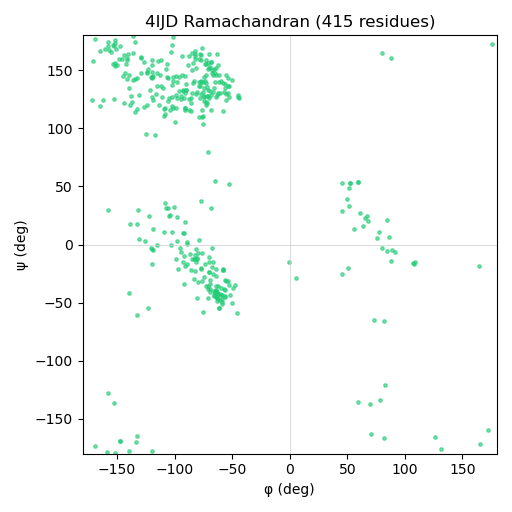OM 2826 C CA . ILE B 1 153 ? 39.974 -2.195 28.096 1.00 53.40 347 ILE B CA 1
ATOM 2827 C C . ILE B 1 153 ? 41.457 -2.399 27.764 1.00 56.28 347 ILE B C 1
ATOM 2828 O O . ILE B 1 153 ? 41.947 -3.527 27.718 1.00 58.24 347 ILE B O 1
ATOM 2833 N N . ARG B 1 154 ? 42.150 -1.292 27.521 1.00 56.62 348 ARG B N 1
ATOM 2834 C CA . ARG B 1 154 ? 43.536 -1.311 27.129 1.00 59.54 348 ARG B CA 1
ATOM 2835 C C . ARG B 1 154 ? 44.441 -1.572 28.346 1.00 60.83 348 ARG B C 1
ATOM 2836 O O . ARG B 1 154 ? 44.005 -1.414 29.497 1.00 59.74 348 ARG B O 1
ATOM 2838 N N . PRO B 1 155 ? 45.710 -1.963 28.100 1.00 63.32 349 PRO B N 1
ATOM 2839 C CA . PRO B 1 155 ? 46.661 -2.158 29.200 1.00 64.21 349 PRO B CA 1
ATOM 2840 C C . PRO B 1 155 ? 46.954 -0.847 29.936 1.00 64.51 349 PRO B C 1
ATOM 2841 O O . PRO B 1 155 ? 46.943 0.219 29.334 1.00 66.05 349 PRO B O 1
ATOM 2845 N N . GLY B 1 156 ? 47.170 -0.926 31.238 1.00 65.29 350 GLY B N 1
ATOM 2846 C CA . GLY B 1 156 ? 47.341 0.272 32.059 1.00 63.26 350 GLY B CA 1
ATOM 2847 C C . GLY B 1 156 ? 46.060 1.039 32.361 1.00 61.90 350 GLY B C 1
ATOM 2848 O O . GLY B 1 156 ? 46.126 2.116 32.954 1.00 63.92 350 GLY B O 1
ATOM 2849 N N . CYS B 1 157 ? 44.896 0.513 31.967 1.00 58.30 351 CYS B N 1
ATOM 2850 C CA . CYS B 1 157 ? 43.619 1.145 32.350 1.00 56.57 351 CYS B CA 1
ATOM 2851 C C . CYS B 1 157 ? 43.035 0.427 33.553 1.00 53.54 351 CYS B C 1
ATOM 2852 O O . CYS B 1 157 ? 43.088 -0.805 33.654 1.00 52.56 351 CYS B O 1
ATOM 2855 N N . GLU B 1 158 ? 42.478 1.215 34.460 1.00 51.07 352 GLU B N 1
ATOM 2856 C CA . GLU B 1 158 ? 41.867 0.707 35.649 1.00 49.84 352 GLU B CA 1
ATOM 2857 C C . GLU B 1 158 ? 40.506 0.090 35.305 1.00 48.30 352 GLU B C 1
ATOM 2858 O O . GLU B 1 158 ? 39.784 0.601 34.473 1.00 46.89 352 GLU B O 1
ATOM 2864 N N . LEU B 1 159 ? 40.184 -1.044 35.920 1.00 49.59 353 LEU B N 1
ATOM 2865 C CA . LEU B 1 159 ? 38.834 -1.640 35.775 1.00 46.36 353 LEU B CA 1
ATOM 2866 C C . LEU B 1 159 ? 37.861 -0.881 36.661 1.00 44.62 353 LEU B C 1
ATOM 2867 O O . LEU B 1 159 ? 38.101 -0.755 37.860 1.00 46.09 353 LEU B O 1
ATOM 2872 N N . LEU B 1 160 ? 36.762 -0.387 36.086 1.00 45.47 354 LEU B N 1
ATOM 2873 C CA . LEU B 1 160 ? 35.810 0.434 36.838 1.00 44.85 354 LEU B CA 1
ATOM 2874 C C . LEU B 1 160 ? 34.373 0.084 36.509 1.00 44.61 354 LEU B C 1
ATOM 2875 O O . LEU B 1 160 ? 33.917 0.255 35.370 1.00 44.08 354 LEU B O 1
ATOM 2880 N N . VAL B 1 161 ? 33.646 -0.330 37.554 1.00 41.00 355 VAL B N 1
ATOM 2881 C CA . VAL B 1 161 ? 32.374 -0.974 37.412 1.00 39.19 355 VAL B CA 1
ATOM 2882 C C . VAL B 1 161 ? 31.205 -0.052 37.809 1.00 40.23 355 VAL B C 1
ATOM 2883 O O . VAL B 1 161 ? 31.323 0.775 38.717 1.00 41.43 355 VAL B O 1
ATOM 2887 N N . TRP B 1 162 ? 30.091 -0.181 37.096 1.00 40.27 356 TRP B N 1
ATOM 2888 C CA . TRP B 1 162 ? 28.814 0.385 37.538 1.00 40.90 356 TRP B CA 1
ATOM 2889 C C . TRP B 1 162 ? 27.703 -0.522 37.064 1.00 40.60 356 TRP B C 1
ATOM 2890 O O . TRP B 1 162 ? 27.957 -1.639 36.636 1.00 38.02 356 TRP B O 1
ATOM 2901 N N . TYR B 1 163 ? 26.464 -0.074 37.160 1.00 42.54 357 TYR B N 1
ATOM 2902 C CA . TYR B 1 163 ? 25.338 -0.945 36.934 1.00 45.93 357 TYR B CA 1
ATOM 2903 C C . TYR B 1 163 ? 24.162 -0.153 36.420 1.00 49.42 357 TYR B C 1
ATOM 2904 O O . TYR B 1 163 ? 24.232 1.066 36.307 1.00 51.08 357 TYR B O 1
ATOM 2913 N N . GLY B 1 164 ? 23.083 -0.857 36.093 1.00 51.93 358 GLY B N 1
ATOM 2914 C CA . GLY B 1 164 ? 21.869 -0.239 35.620 1.00 50.32 358 GLY B CA 1
ATOM 2915 C C . GLY B 1 164 ? 20.682 -1.141 35.843 1.00 54.26 358 GLY B C 1
ATOM 2916 O O . GLY B 1 164 ? 20.481 -1.660 36.942 1.00 54.07 358 GLY B O 1
ATOM 2917 N N . ASP B 1 165 ? 19.927 -1.367 34.776 1.00 56.42 359 ASP B N 1
ATOM 2918 C CA . ASP B 1 165 ? 18.631 -2.014 34.857 1.00 59.38 359 ASP B CA 1
ATOM 2919 C C . ASP B 1 165 ? 18.713 -3.502 35.205 1.00 56.84 359 ASP B C 1
ATOM 2920 O O . ASP B 1 165 ? 17.690 -4.114 35.570 1.00 52.94 359 ASP B O 1
ATOM 2925 N N . GLU B 1 166 ? 19.919 -4.074 35.071 1.00 51.20 360 GLU B N 1
ATOM 2926 C CA . GLU B 1 166 ? 20.157 -5.499 35.320 1.00 48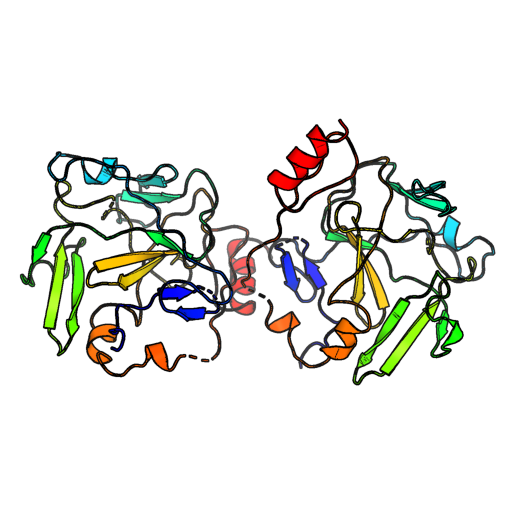.77 360 GLU B CA 1
ATOM 2927 C C . GLU B 1 166 ? 20.614 -5.824 36.755 1.00 46.42 360 GLU B C 1
ATOM 2928 O O . GLU B 1 166 ? 21.027 -6.960 37.026 1.00 44.57 360 GLU B O 1
ATOM 2934 N N . TYR B 1 167 ? 20.550 -4.830 37.650 1.00 45.09 361 TYR B N 1
ATOM 2935 C CA . TYR B 1 167 ? 21.057 -4.943 39.022 1.00 44.57 361 TYR B CA 1
ATOM 2936 C C . TYR B 1 167 ? 20.079 -4.261 39.998 1.00 45.89 361 TYR B C 1
ATOM 2937 O O . TYR B 1 167 ? 19.408 -3.300 39.645 1.00 47.37 361 TYR B O 1
ATOM 2946 N N . GLY B 1 168 ? 19.967 -4.815 41.198 1.00 46.73 362 GLY B N 1
ATOM 2947 C CA . GLY B 1 168 ? 19.485 -4.078 42.366 1.00 49.18 362 GLY B CA 1
ATOM 2948 C C . GLY B 1 168 ? 18.020 -3.699 42.388 1.00 50.52 362 GLY B C 1
ATOM 2949 O O . GLY B 1 168 ? 17.152 -4.490 42.015 1.00 49.51 362 GLY B O 1
ATOM 2950 N N . GLN B 1 169 ? 17.763 -2.462 42.820 1.00 53.37 363 GLN B N 1
ATOM 2951 C CA . GLN B 1 169 ? 16.416 -1.964 43.036 1.00 53.40 363 GLN B CA 1
ATOM 2952 C C . GLN B 1 169 ? 15.664 -1.901 41.729 1.00 54.10 363 GLN B C 1
ATOM 2953 O O . GLN B 1 169 ? 14.488 -2.250 41.681 1.00 55.12 363 GLN B O 1
ATOM 2955 N N . GLU B 1 170 ? 16.348 -1.473 40.665 1.00 53.39 364 GLU B N 1
ATOM 2956 C CA . GLU B 1 170 ? 15.728 -1.406 39.322 1.00 54.95 364 GLU B CA 1
ATOM 2957 C C . GLU B 1 170 ? 15.298 -2.815 38.878 1.00 53.94 364 GLU B C 1
ATOM 2958 O O . GLU B 1 170 ? 14.134 -3.059 38.570 1.00 53.96 364 GLU B O 1
ATOM 2961 N N . LEU B 1 171 ? 16.245 -3.749 38.885 1.00 53.17 365 LEU B N 1
ATOM 2962 C CA . LEU B 1 171 ? 15.944 -5.145 38.545 1.00 52.22 365 LEU B CA 1
ATOM 2963 C C . LEU B 1 171 ? 14.785 -5.646 39.375 1.00 52.62 365 LEU B C 1
ATOM 2964 O O . LEU B 1 171 ? 13.892 -6.335 38.858 1.00 54.81 365 LEU B O 1
ATOM 2969 N N . GLY B 1 172 ? 14.817 -5.306 40.666 1.00 51.67 366 GLY B N 1
ATOM 2970 C CA . GLY B 1 172 ? 13.817 -5.765 41.621 1.00 52.28 366 GLY B CA 1
ATOM 2971 C C . GLY B 1 172 ? 12.447 -5.210 41.312 1.00 53.54 366 GLY B C 1
ATOM 2972 O O . GLY B 1 172 ? 11.443 -5.932 41.379 1.00 56.12 366 GLY B O 1
ATOM 2973 N N . ILE B 1 173 ? 12.410 -3.924 40.979 1.00 54.98 367 ILE B N 1
ATOM 2974 C CA . ILE B 1 173 ? 11.171 -3.228 40.651 1.00 58.31 367 ILE B CA 1
ATOM 2975 C C . ILE B 1 173 ? 10.473 -3.849 39.436 1.00 59.52 367 ILE B C 1
ATOM 2976 O O . ILE B 1 173 ? 9.252 -4.025 39.438 1.00 58.78 367 ILE B O 1
ATOM 2978 N N . LYS B 1 174 ? 11.253 -4.194 38.413 1.00 58.74 368 LYS B N 1
ATOM 2979 C CA . LYS B 1 174 ? 10.702 -4.728 37.159 1.00 60.87 368 LYS B CA 1
ATOM 2980 C C . LYS B 1 174 ? 10.602 -6.264 37.139 1.00 60.90 368 LYS B C 1
ATOM 2981 O O . LYS B 1 174 ? 10.349 -6.863 36.091 1.00 62.43 368 LYS B O 1
ATOM 2987 N N . TRP B 1 175 ? 10.809 -6.899 38.284 1.00 59.38 369 TRP B N 1
ATOM 2988 C CA . TRP B 1 175 ? 10.872 -8.352 38.332 1.00 59.36 369 TRP B CA 1
ATOM 2989 C C . TRP B 1 175 ? 9.556 -8.921 37.912 1.00 61.02 369 TRP B C 1
ATOM 2990 O O . TRP B 1 175 ? 8.517 -8.498 38.405 1.00 65.09 369 TRP B O 1
ATOM 3001 N N . GLY B 1 176 ? 9.583 -9.856 36.963 1.00 60.80 370 GLY B N 1
ATOM 3002 C CA . GLY B 1 176 ? 8.362 -10.485 36.465 1.00 63.16 370 GLY B CA 1
ATOM 3003 C C . GLY B 1 176 ? 7.706 -9.753 35.299 1.00 64.38 370 GLY B C 1
ATOM 3004 O O . GLY B 1 176 ? 6.749 -10.243 34.719 1.00 64.21 370 GLY B O 1
ATOM 3005 N N . SER B 1 177 ? 8.230 -8.593 34.927 1.00 65.45 371 SER B N 1
ATOM 3006 C CA . SER B 1 177 ? 7.604 -7.799 33.871 1.00 66.00 371 SER B CA 1
ATOM 3007 C C . SER B 1 177 ? 7.990 -8.287 32.456 1.00 67.46 371 SER B C 1
ATOM 3008 O O . SER B 1 177 ? 7.486 -7.764 31.452 1.00 68.39 371 SER B O 1
ATOM 3011 N N . LYS B 1 178 ? 8.877 -9.281 32.374 1.00 66.45 372 LYS B N 1
ATOM 3012 C CA . LYS B 1 178 ? 9.195 -9.921 31.095 1.00 67.15 372 LYS B CA 1
ATOM 3013 C C . LYS B 1 178 ? 9.938 -8.976 30.141 1.00 67.38 372 LYS B C 1
ATOM 3014 O O . LYS B 1 178 ? 9.983 -9.208 28.939 1.00 67.48 372 LYS B O 1
ATOM 3016 N N . TRP B 1 179 ? 10.552 -7.934 30.694 1.00 66.22 373 TRP B N 1
ATOM 3017 C CA . TRP B 1 179 ? 11.040 -6.803 29.901 1.00 65.82 373 TRP B CA 1
ATOM 3018 C C . TRP B 1 179 ? 12.326 -7.104 29.142 1.00 64.22 373 TRP B C 1
ATOM 3019 O O . TRP B 1 179 ? 12.573 -6.542 28.055 1.00 62.47 373 TRP B O 1
ATOM 3030 N N . LYS B 1 180 ? 13.169 -7.975 29.705 1.00 60.22 374 LYS B N 1
ATOM 3031 C CA . LYS B 1 180 ? 14.397 -8.378 29.016 1.00 57.77 374 LYS B CA 1
ATOM 3032 C C . LYS B 1 180 ? 14.019 -9.109 27.737 1.00 59.27 374 LYS B C 1
ATOM 3033 O O . LYS B 1 180 ? 14.673 -8.963 26.706 1.00 56.01 374 LYS B O 1
ATOM 3039 N N . LYS B 1 181 ? 12.929 -9.866 27.837 1.00 61.64 375 LYS B N 1
ATOM 3040 C CA . LYS B 1 181 ? 12.332 -10.594 26.730 1.00 64.77 375 LYS B CA 1
ATOM 3041 C C . LYS B 1 181 ? 11.815 -9.655 25.626 1.00 68.93 375 LYS B C 1
ATOM 3042 O O . LYS B 1 181 ? 12.027 -9.906 24.427 1.00 68.35 375 LYS B O 1
ATOM 3048 N N . GLU B 1 182 ? 11.125 -8.586 26.026 1.00 70.01 376 GLU B N 1
ATOM 3049 C CA . GLU B 1 182 ? 10.656 -7.593 25.067 1.00 70.23 376 GLU B CA 1
ATOM 3050 C C . GLU B 1 182 ? 11.853 -7.024 24.313 1.00 70.24 376 GLU B C 1
ATOM 3051 O O . GLU B 1 182 ? 11.865 -7.017 23.090 1.00 75.21 376 GLU B O 1
ATOM 3053 N N . LEU B 1 183 ? 12.874 -6.579 25.046 1.00 68.15 377 LEU B N 1
ATOM 3054 C CA . LEU B 1 183 ? 14.090 -6.027 24.422 1.00 68.34 377 LEU B CA 1
ATOM 3055 C C . LEU B 1 183 ? 14.731 -7.056 23.484 1.00 68.83 377 LEU B C 1
ATOM 3056 O O . LEU B 1 183 ? 15.170 -6.702 22.382 1.00 67.51 377 LEU B O 1
ATOM 3066 N N . ARG B 1 187 ? 14.226 -4.858 19.066 1.00 80.11 381 ARG B N 1
ATOM 3067 C CA . ARG B 1 187 ? 14.942 -3.893 18.220 1.00 81.90 381 ARG B CA 1
ATOM 3068 C C . ARG B 1 187 ? 14.797 -2.432 18.706 1.00 82.47 381 ARG B C 1
ATOM 3069 O O . ARG B 1 187 ? 13.750 -1.804 18.534 1.00 83.52 381 ARG B O 1
ATOM 3071 N N . GLU B 1 188 ? 15.857 -1.920 19.334 1.00 80.80 382 GLU B N 1
ATOM 3072 C CA . GLU B 1 188 ? 15.996 -0.489 19.645 1.00 79.54 382 GLU B CA 1
ATOM 3073 C C . GLU B 1 188 ? 17.381 -0.026 19.143 1.00 78.67 382 GLU B C 1
ATOM 3074 O O . GLU B 1 188 ? 18.261 -0.851 18.917 1.00 75.19 382 GLU B O 1
ATOM 3080 N N . PRO B 1 189 ? 17.579 1.292 18.962 1.00 80.43 383 PRO B N 1
ATOM 3081 C CA . PRO B 1 189 ? 18.865 1.753 18.397 1.00 81.93 383 PRO B CA 1
ATOM 3082 C C . PRO B 1 189 ? 20.089 1.567 19.343 1.00 78.56 383 PRO B C 1
ATOM 3083 O O . PRO B 1 189 ? 19.933 1.566 20.573 1.00 75.91 383 PRO B O 1
ATOM 3087 N N . LYS B 1 190 ? 21.287 1.415 18.760 1.00 77.96 384 LYS B N 1
ATOM 3088 C CA . LYS B 1 190 ? 22.464 0.922 19.505 1.00 74.31 384 LYS B CA 1
ATOM 3089 C C . LYS B 1 190 ? 23.379 2.060 19.975 1.00 73.31 384 LYS B C 1
ATOM 3090 O O . LYS B 1 190 ? 23.818 2.889 19.162 1.00 69.23 384 LYS B O 1
ATOM 3092 N N . PRO B 1 191 ? 23.673 2.098 21.296 1.00 70.14 385 PRO B N 1
ATOM 3093 C CA . PRO B 1 191 ? 24.649 3.047 21.842 1.00 70.25 385 PRO B CA 1
ATOM 3094 C C . PRO B 1 191 ? 25.973 3.012 21.061 1.00 70.56 385 PRO B C 1
ATOM 3095 O O . PRO B 1 191 ? 26.394 1.946 20.636 1.00 69.33 385 PRO B O 1
ATOM 3099 N N . GLU B 1 192 ? 26.600 4.172 20.850 1.00 72.88 386 GLU B N 1
ATOM 3100 C CA . GLU B 1 192 ? 27.929 4.235 20.220 1.00 71.55 386 GLU B CA 1
ATOM 3101 C C . GLU B 1 192 ? 29.018 4.245 21.305 1.00 70.04 386 GLU B C 1
ATOM 3102 O O . GLU B 1 192 ? 28.737 4.484 22.477 1.00 69.37 386 GLU B O 1
ATOM 3104 N N . ILE B 1 193 ? 30.250 3.928 20.918 1.00 68.49 387 ILE B N 1
ATOM 3105 C CA . ILE B 1 193 ? 31.381 3.982 21.835 1.00 64.81 387 ILE B CA 1
ATOM 3106 C C . ILE B 1 193 ? 32.532 4.679 21.133 1.00 63.81 387 ILE B C 1
ATOM 3107 O O . ILE B 1 193 ? 33.086 4.162 20.163 1.00 69.54 387 ILE B O 1
ATOM 3112 N N . HIS B 1 194 ? 32.894 5.849 21.627 1.00 58.83 388 HIS B N 1
ATOM 3113 C CA . HIS B 1 194 ? 33.952 6.632 21.028 1.00 59.10 388 HIS B CA 1
ATOM 3114 C C . HIS B 1 194 ? 35.094 6.786 22.019 1.00 57.74 388 HIS B C 1
ATOM 3115 O O . HIS B 1 194 ? 35.061 7.685 22.857 1.00 55.76 388 HIS B O 1
ATOM 3122 N N . PRO B 1 195 ? 36.120 5.899 21.953 1.00 57.38 389 PRO B N 1
ATOM 3123 C CA . PRO B 1 195 ? 37.188 6.008 22.951 1.00 56.61 389 PRO B CA 1
ATOM 3124 C C . PRO B 1 195 ? 38.195 7.075 22.600 1.00 56.16 389 PRO B C 1
ATOM 3125 O O . PRO B 1 195 ? 38.371 7.389 21.430 1.00 60.18 389 PRO B O 1
ATOM 3129 N N . CYS B 1 196 ? 38.824 7.639 23.626 1.00 54.36 390 CYS B N 1
ATOM 3130 C CA . CYS B 1 196 ? 39.847 8.660 23.469 1.00 56.71 390 CYS B CA 1
ATOM 3131 C C . CYS B 1 196 ? 41.229 8.010 23.289 1.00 58.75 390 CYS B C 1
ATOM 3132 O O . CYS B 1 196 ? 41.650 7.222 24.121 1.00 57.01 390 CYS B O 1
ATOM 3135 N N . PRO B 1 197 ? 41.943 8.350 22.203 1.00 61.71 391 PRO B N 1
ATOM 3136 C CA . PRO B 1 197 ? 43.258 7.743 22.018 1.00 63.61 391 PRO B CA 1
ATOM 3137 C C . PRO B 1 197 ? 44.306 8.247 23.029 1.00 65.27 391 PRO B C 1
ATOM 3138 O O . PRO B 1 197 ? 45.406 7.674 23.107 1.00 66.40 391 PRO B O 1
ATOM 3142 N N . SER B 1 198 ? 43.974 9.302 23.785 1.00 64.77 392 SER B N 1
ATOM 3143 C CA . SER B 1 198 ? 44.916 9.907 24.734 1.00 67.05 392 SER B CA 1
ATOM 3144 C C . SER B 1 198 ? 44.755 9.443 26.194 1.00 63.96 392 SER B C 1
ATOM 3145 O O . SER B 1 198 ? 45.692 9.548 26.993 1.00 65.62 392 SER B O 1
ATOM 3148 N N . CYS B 1 199 ? 43.587 8.924 26.545 1.00 61.73 393 CYS B N 1
ATOM 3149 C CA . CYS B 1 199 ? 43.394 8.372 27.887 1.00 58.70 393 CYS B CA 1
ATOM 3150 C C . CYS B 1 199 ? 42.346 7.270 27.870 1.00 56.91 393 CYS B C 1
ATOM 3151 O O . CYS B 1 199 ? 41.828 6.931 26.815 1.00 56.43 393 CYS B O 1
ATOM 3154 N N . CYS B 1 200 ? 42.054 6.691 29.031 1.00 55.15 394 CYS B N 1
ATOM 3155 C CA . CYS B 1 200 ? 41.206 5.497 29.086 1.00 58.13 394 CYS B CA 1
ATOM 3156 C C . CYS B 1 200 ? 39.711 5.780 28.966 1.00 55.92 394 CYS B C 1
ATOM 3157 O O . CYS B 1 200 ? 38.912 4.852 29.050 1.00 57.83 394 CYS B O 1
ATOM 3160 N N . LEU B 1 201 ? 39.318 7.036 28.752 1.00 55.63 395 LEU B N 1
ATOM 3161 C CA . LEU B 1 201 ? 37.892 7.363 28.687 1.00 54.42 395 LEU B CA 1
ATOM 3162 C C . LEU B 1 201 ? 37.254 6.991 27.351 1.00 54.44 395 LEU B C 1
ATOM 3163 O O . LEU B 1 201 ? 37.954 6.735 26.357 1.00 54.80 395 LEU B O 1
ATOM 3168 N N . ALA B 1 202 ? 35.917 6.952 27.350 1.00 53.34 396 ALA B N 1
ATOM 3169 C CA . ALA B 1 202 ? 35.110 6.772 26.128 1.00 54.18 396 ALA B CA 1
ATOM 3170 C C . ALA B 1 202 ? 33.806 7.560 26.212 1.00 52.86 396 ALA B C 1
ATOM 3171 O O . ALA B 1 202 ? 33.362 7.924 27.295 1.00 53.00 396 ALA B O 1
ATOM 3173 N N . PHE B 1 203 ? 33.193 7.831 25.064 1.00 53.42 397 PHE B N 1
ATOM 3174 C CA . PHE B 1 203 ? 32.012 8.719 25.014 1.00 51.77 397 PHE B CA 1
ATOM 3175 C C . PHE B 1 203 ? 30.937 8.167 24.119 1.00 51.38 397 PHE B C 1
ATOM 3176 O O . PHE B 1 203 ? 31.198 7.279 23.311 1.00 50.95 397 PHE B O 1
ATOM 3184 N N . SER B 1 204 ? 29.727 8.715 24.254 1.00 52.33 398 SER B N 1
ATOM 3185 C CA . SER B 1 204 ? 28.530 8.205 23.563 1.00 51.50 398 SER B CA 1
ATOM 3186 C C . SER B 1 204 ? 28.410 8.729 22.135 1.00 54.14 398 SER B C 1
ATOM 3187 O O . SER B 1 204 ? 27.612 8.224 21.334 1.00 55.88 398 SER B O 1
ATOM 3190 N N . SER B 1 205 ? 29.217 9.739 21.810 1.00 54.82 399 SER B N 1
ATOM 3191 C CA . SER B 1 205 ? 29.165 10.386 20.507 1.00 55.38 399 SER B CA 1
ATOM 3192 C C . SER B 1 205 ? 30.506 11.028 20.167 1.00 56.30 399 SER B C 1
ATOM 3193 O O . SER B 1 205 ? 31.374 11.192 21.043 1.00 55.11 399 SER B O 1
ATOM 3196 N N . GLN B 1 206 ? 30.670 11.382 18.899 1.00 58.50 400 GLN B N 1
ATOM 3197 C CA . GLN B 1 206 ? 31.890 12.040 18.425 1.00 60.38 400 GLN B CA 1
ATOM 3198 C C . GLN B 1 206 ? 31.980 13.447 18.991 1.00 61.28 400 GLN B C 1
ATOM 3199 O O . GLN B 1 206 ? 33.078 13.924 19.324 1.00 60.78 400 GLN B O 1
ATOM 3205 N N . LYS B 1 207 ? 30.819 14.116 19.071 1.00 63.15 401 LYS B N 1
ATOM 3206 C CA . LYS B 1 207 ? 30.698 15.437 19.696 1.00 62.76 401 LYS B CA 1
ATOM 3207 C C . LYS B 1 207 ? 31.336 15.468 21.092 1.00 60.94 401 LYS B C 1
ATOM 3208 O O . LYS B 1 207 ? 32.159 16.333 21.377 1.00 62.58 401 LYS B O 1
ATOM 3210 N N . PHE B 1 208 ? 30.988 14.512 21.946 1.00 58.32 402 PHE B N 1
ATOM 3211 C CA . PHE B 1 208 ? 31.515 14.513 23.301 1.00 57.49 402 PHE B CA 1
ATOM 3212 C C . PHE B 1 208 ? 32.999 14.155 23.339 1.00 56.54 402 PHE B C 1
ATOM 3213 O O . PHE B 1 208 ? 33.738 14.686 24.164 1.00 55.93 402 PHE B O 1
ATOM 3221 N N . LEU B 1 209 ? 33.438 13.256 22.459 1.00 55.64 403 LEU B N 1
ATOM 3222 C CA . LEU B 1 209 ? 34.860 12.912 22.400 1.00 55.61 403 LEU B CA 1
ATOM 3223 C C . LEU B 1 209 ? 35.672 14.127 21.953 1.00 57.85 403 LEU B C 1
ATOM 3224 O O . LEU B 1 209 ? 36.728 14.399 22.511 1.00 58.30 403 LEU B O 1
ATOM 3229 N N . SER B 1 210 ? 35.175 14.863 20.963 1.00 58.94 404 SER B N 1
ATOM 3230 C CA . SER B 1 210 ? 35.919 16.018 20.445 1.00 61.73 404 SER B CA 1
ATOM 3231 C C . SER B 1 210 ? 36.029 17.108 21.498 1.00 63.18 404 SER B C 1
ATOM 3232 O O . SER B 1 210 ? 37.095 17.681 21.690 1.00 63.08 404 SER B O 1
ATOM 3235 N N . GLN B 1 211 ? 34.914 17.380 22.186 1.00 64.26 405 GLN B N 1
ATOM 3236 C CA . GLN B 1 211 ? 34.910 18.326 23.306 1.00 66.00 405 GLN B CA 1
ATOM 3237 C C . GLN B 1 211 ? 35.930 17.919 24.368 1.00 64.39 405 GLN B C 1
ATOM 3238 O O . GLN B 1 211 ? 36.664 18.756 24.897 1.00 66.33 405 GLN B O 1
ATOM 3244 N N . HIS B 1 212 ? 35.967 16.635 24.682 1.00 61.85 406 HIS B N 1
ATOM 3245 C CA . HIS B 1 212 ? 36.924 16.123 25.661 1.00 60.52 406 HIS B CA 1
ATOM 3246 C C . HIS B 1 212 ? 38.357 16.365 25.247 1.00 62.29 406 HIS B C 1
ATOM 3247 O O . HIS B 1 212 ? 39.166 16.827 26.049 1.00 63.29 406 HIS B O 1
ATOM 3254 N N . VAL B 1 213 ? 38.683 16.046 23.997 1.00 62.64 407 VAL B N 1
ATOM 3255 C CA . VAL B 1 213 ? 40.044 16.199 23.501 1.00 64.47 407 VAL B CA 1
ATOM 3256 C C . VAL B 1 213 ? 40.491 17.667 23.479 1.00 68.34 407 VAL B C 1
ATOM 3257 O O . VAL B 1 213 ? 41.638 17.976 23.835 1.00 69.41 407 VAL B O 1
ATOM 3261 N N . GLU B 1 214 ? 39.593 18.562 23.065 1.00 70.11 408 GLU B N 1
ATOM 3262 C CA . GLU B 1 214 ? 39.879 20.000 23.063 1.00 73.23 408 GLU B CA 1
ATOM 3263 C C . GLU B 1 214 ? 40.122 20.516 24.483 1.00 74.04 408 GLU B C 1
ATOM 3264 O O . GLU B 1 214 ? 41.031 21.310 24.708 1.00 76.46 408 GLU B O 1
ATOM 3266 N N . ARG B 1 215 ? 39.327 20.030 25.436 1.00 73.57 409 ARG B N 1
ATOM 3267 C CA . ARG B 1 215 ? 39.305 20.575 26.805 1.00 74.67 409 ARG B CA 1
ATOM 3268 C C . ARG B 1 215 ? 40.483 20.141 27.701 1.00 74.83 409 ARG B C 1
ATOM 3269 O O . ARG B 1 215 ? 40.761 20.795 28.701 1.00 75.29 409 ARG B O 1
ATOM 3271 N N . ASN B 1 216 ? 41.162 19.048 27.376 1.00 74.87 410 ASN B N 1
ATOM 3272 C CA . ASN B 1 216 ? 42.311 18.643 28.197 1.00 76.42 410 ASN B CA 1
ATOM 3273 C C . ASN B 1 216 ? 43.328 17.733 27.514 1.00 76.24 410 ASN B C 1
ATOM 3274 O O . ASN B 1 216 ? 43.992 16.942 28.170 1.00 75.28 410 ASN B O 1
ATOM 3279 N N . HIS B 1 217 ? 43.453 17.866 26.199 1.00 77.18 411 HIS B N 1
ATOM 3280 C CA . HIS B 1 217 ? 44.599 17.338 25.475 1.00 76.26 411 HIS B CA 1
ATOM 3281 C C . HIS B 1 217 ? 45.033 18.399 24.502 1.00 75.67 411 HIS B C 1
ATOM 3282 O O . HIS B 1 217 ? 45.830 18.147 23.616 1.00 75.45 411 HIS B O 1
#

Solvent-accessible surface area: 21413 Å² total

Foldseek 3Di:
DDDFLQQWDAALLRAIDHQADPVHGGAAEDFFDDDDLADQQAALNSDDPQKDWDQDPDPPLGIFIFGADFWDDAFHKYDQWWADKAQPCVLPPPLQKFWFDDEPPDIIIGGQPRSSTGHVSRHAADPDPFLAQWEWAHHPRTTMIGGSHGFGHPRTHHYDYDCRGDPNVRVCTPVCVSVVIVRFDWAAAPPHRTTDRDPVVNVVCCVVPPHD/DDDWLQQWDAALVGAIDHQADPVGTGAAEAFFQDDDQQDQQAALNRHGPQKDWDQDPPPPLGIFIFGADWKDDAFYKYDQWWADKAQDCVLPPPLQKFWFDDEPPDIIIGGQPRSSTTHVSRHEADPDDFLAFWEWAHHPRTIMIGGNHTFGGGRTHHYDYDCRGDPNVRVCTPVCVSVVIPDDDFDWAAAPVDRTIDRDPVVNVVVVVVPD

B-factor: mean 50.97, std 12.57, range [25.81, 119.0]

Nearest PDB structures (foldseek):
  4ijd-assembly1_A  TM=1.005E+00  e=1.603E-48  Homo sapiens
  4ijd-assembly2_B  TM=9.951E-01  e=7.993E-46  Homo sapiens
  6nm4-assembly2_B  TM=9.955E-01  e=4.823E-37  Homo sapiens
  4c1q-assembly2_B  TM=9.836E-01  e=2.255E-29  Mus musculus
  4c1q-assembly1_A  TM=9.256E-01  e=7.090E-30  Mus musculus

InterPro domains:
  IPR001214 SET domain [PF21549] (248-367)
  IPR001214 SET domain [PS50280] (244-358)
  IPR001909 Krueppel-associated box [PF01352] (28-62)
  IPR001909 Krueppel-associated box [PS50805] (26-96)
  IPR001909 Krueppel-associated box [SM00349] (26-85)
  IPR001909 Krueppel-associated box [cd07765] (27-62)
  IPR003655 Ancestral KRAB domain [PS50806] (23-86)
  IPR013087 Zinc finger C2H2-type [PF00096] (552-574)
  IPR013087 Zinc finger C2H2-type [PF00096] (580-602)
  IPR013087 Zinc finger C2H2-type [PF00096] (608-630)
  IPR013087 Zinc finger C2H2-type [PF00096] (636-658)
  IPR013087 Zinc finger C2H2-type [PF00096] (664-686)
  IPR013087 Zinc finger C2H2-type [PF00096] (692-714)
  IPR013087 Zinc finger C2H2-type [PF00096] (720-742)
  IPR013087 Zinc finger C2H2-type [PF00096] (748-770)
  IPR013087 Zinc finger C2H2-type [PF00096] (776-798)
  IPR013087 Zinc finger C2H2-type [PF00096] (804-826)
  IPR013087 Zinc finger C2H2-type [PF00096] (832-854)
  IPR013087 Zinc finger C2H2-type [PF00096] (860-882)
  IPR013087 Zinc finger C2H2-type [PS00028] (390-411)

CATH classification: 2.170.270.10 (+1 more: 3.30.160.60)

Organism: Homo sapiens (NCBI:txid9606)

Radius of gyration: 27.27 Å; Cα contacts (8 Å, |Δi|>4): 905; chains: 2; bounding box: 62×47×79 Å

Secondary structure (DSSP, 8-state):
----GGG-EEE---EEESSSBTTTBPPPEEPPPP--TT-TTHHHHTPPTTEEEEE-SSTT--EEEEE-SSPBPTT-EE----SEEE--GGGTTSSSEEEEEEETTEEEEEE--STTTS----PEEPSSTTT--EEEEEETTEEEEEESSPBPTTPBPEEE--TTSHHHHHHTTTS-HHHH------EE-SSSS-EESSHHHHHHHHHHHT--/----GGG-EEE---EEESSSBTTTBS--EEPPPP--TT-TTHHHHH--TTEEEEE-SSTT--EEEEE-SSPBPTT-EE----SEEE--GGGTTSSSEEEEE-STT-EEEEE--SGGGS----PEEPSSTTT--EEEEEETTEEEEEESS-B-TTPBPEEE--TTSHHHHHHTTTS-HHHH---PPPP-EE-TTSS-EESSHHHHHHHHHHH-